Protein AF-0000000075985902 (afdb_homodimer)

InterPro domains:
  IPR001060 FCH domain [PF00611] (13-86)
  IPR001060 FCH domain [SM00055] (6-92)
  IPR027267 AH/BAR domain superfamily [G3DSA:1.20.1270.60] (1-274)
  IPR027267 AH/BAR domain superfamily [SSF103657] (3-275)
  IPR031160 F-BAR domain [PS51741] (2-263)

Structure (mmCIF, N/CA/C/O backbone):
data_AF-0000000075985902-model_v1
#
loop_
_entity.id
_entity.type
_entity.pdbx_description
1 polymer Nostrin-like
#
loop_
_atom_site.group_PDB
_atom_site.id
_atom_site.type_symbol
_atom_site.label_atom_id
_atom_site.label_alt_id
_atom_site.label_comp_id
_atom_site.label_asym_id
_atom_site.label_entity_id
_atom_site.label_seq_id
_atom_site.pdbx_PDB_ins_code
_atom_site.Cartn_x
_atom_site.Cartn_y
_atom_site.Cartn_z
_atom_site.occupancy
_atom_site.B_iso_or_equiv
_atom_site.auth_seq_id
_atom_site.auth_comp_id
_atom_site.auth_asym_id
_atom_site.auth_atom_id
_atom_site.pdbx_PDB_model_num
ATOM 1 N N . MET A 1 1 ? 10.883 33.031 30.609 1 77.62 1 MET A N 1
ATOM 2 C CA . MET A 1 1 ? 10.383 32.688 29.281 1 77.62 1 MET A CA 1
ATOM 3 C C . MET A 1 1 ? 9.539 33.812 28.719 1 77.62 1 MET A C 1
ATOM 5 O O . MET A 1 1 ? 8.781 34.469 29.453 1 77.62 1 MET A O 1
ATOM 9 N N . GLU A 1 2 ? 9.805 34.156 27.531 1 86.56 2 GLU A N 1
ATOM 10 C CA . GLU A 1 2 ? 9.078 35.25 26.922 1 86.56 2 GLU A CA 1
ATOM 11 C C . GLU A 1 2 ? 7.652 34.844 26.547 1 86.56 2 GLU A C 1
ATOM 13 O O . GLU A 1 2 ? 7.379 33.656 26.359 1 86.56 2 GLU A O 1
ATOM 18 N N . SER A 1 3 ? 6.789 35.781 26.703 1 94.06 3 SER A N 1
ATOM 19 C CA . SER A 1 3 ? 5.387 35.531 26.391 1 94.06 3 SER A CA 1
ATOM 20 C C . SER A 1 3 ? 4.93 36.375 25.203 1 94.06 3 SER A C 1
ATOM 22 O O . SER A 1 3 ? 5.582 37.344 24.828 1 94.06 3 SER A O 1
ATOM 24 N N . PHE A 1 4 ? 3.844 35.906 24.547 1 96.25 4 PHE A N 1
ATOM 25 C CA . PHE A 1 4 ? 3.273 36.625 23.422 1 96.25 4 PHE A CA 1
ATOM 26 C C . PHE A 1 4 ? 2.9 38.062 23.844 1 96.25 4 PHE A C 1
ATOM 28 O O . PHE A 1 4 ? 3.143 39 23.094 1 96.25 4 PHE A O 1
ATOM 35 N N . LYS A 1 5 ? 2.342 38.125 25.062 1 94.25 5 LYS A N 1
ATOM 36 C CA . LYS A 1 5 ? 1.844 39.438 25.516 1 94.25 5 LYS A CA 1
ATOM 37 C C . LYS A 1 5 ? 2.98 40.438 25.656 1 94.25 5 LYS A C 1
ATOM 39 O O . LYS A 1 5 ? 2.758 41.656 25.578 1 94.25 5 LYS A O 1
ATOM 44 N N . ASP A 1 6 ? 4.188 39.969 25.75 1 93.44 6 ASP A N 1
ATOM 45 C CA . ASP A 1 6 ? 5.32 40.875 25.969 1 93.44 6 ASP A CA 1
ATOM 46 C C . ASP A 1 6 ? 6.156 41 24.688 1 93.44 6 ASP A C 1
ATOM 48 O O . ASP A 1 6 ? 7.148 41.75 24.672 1 93.44 6 ASP A O 1
ATOM 52 N N . SER A 1 7 ? 5.75 40.375 23.625 1 94.5 7 SER A N 1
ATOM 53 C CA . SER A 1 7 ? 6.695 40.281 22.516 1 94.5 7 SER A CA 1
ATOM 54 C C . SER A 1 7 ? 6.078 40.75 21.219 1 94.5 7 SER A C 1
ATOM 56 O O . SER A 1 7 ? 6.766 40.844 20.188 1 94.5 7 SER A O 1
ATOM 58 N N . PHE A 1 8 ? 4.797 41 21.172 1 94.31 8 PHE A N 1
ATOM 59 C CA . PHE A 1 8 ? 4.125 41.344 19.938 1 94.31 8 PHE A CA 1
ATOM 60 C C . PHE A 1 8 ? 3.42 42.688 20.062 1 94.31 8 PHE A C 1
ATOM 62 O O . PHE A 1 8 ? 2.189 42.781 20.016 1 94.31 8 PHE A O 1
ATOM 69 N N . TRP A 1 9 ? 4.219 43.688 20.094 1 91.06 9 TRP A N 1
ATOM 70 C CA . TRP A 1 9 ? 3.678 45.031 20.219 1 91.06 9 TRP A CA 1
ATOM 71 C C . TRP A 1 9 ? 4.148 45.938 19.062 1 91.06 9 TRP A C 1
ATOM 73 O O . TRP A 1 9 ? 4.926 45.5 18.219 1 91.06 9 TRP A O 1
ATOM 83 N N . GLY A 1 10 ? 3.645 47.188 18.969 1 82.19 10 GLY A N 1
ATOM 84 C CA . GLY A 1 10 ? 3.965 48.094 17.891 1 82.19 10 GLY A CA 1
ATOM 85 C C . GLY A 1 10 ? 2.893 48.125 16.812 1 82.19 10 GLY A C 1
ATOM 86 O O . GLY A 1 10 ? 1.82 47.531 16.969 1 82.19 10 GLY A O 1
ATOM 87 N N . PRO A 1 11 ? 3.146 48.875 15.695 1 78.5 11 PRO A N 1
ATOM 88 C CA . PRO A 1 11 ? 2.119 49.094 14.672 1 78.5 11 PRO A CA 1
ATOM 89 C C . PRO A 1 11 ? 1.624 47.812 14.039 1 78.5 11 PRO A C 1
ATOM 91 O O . PRO A 1 11 ? 0.45 47.688 13.672 1 78.5 11 PRO A O 1
ATOM 94 N N . ASN A 1 12 ? 2.479 46.75 14.055 1 88.62 12 ASN A N 1
ATOM 95 C CA . ASN A 1 12 ? 2.082 45.531 13.367 1 88.62 12 ASN A CA 1
ATOM 96 C C . ASN A 1 12 ? 2.195 44.312 14.281 1 88.62 12 ASN A C 1
ATOM 98 O O . ASN A 1 12 ? 2.242 43.156 13.805 1 88.62 12 ASN A O 1
ATOM 102 N N . GLY A 1 13 ? 2.275 44.531 15.578 1 92.81 13 GLY A N 1
ATOM 103 C CA . GLY A 1 13 ? 2.514 43.469 16.516 1 92.81 13 GLY A CA 1
ATOM 104 C C . GLY A 1 13 ? 1.396 42.438 16.547 1 92.81 13 GLY A C 1
ATOM 105 O O . GLY A 1 13 ? 1.636 41.25 16.328 1 92.81 13 GLY A O 1
ATOM 106 N N . PHE A 1 14 ? 0.165 42.906 16.672 1 94.94 14 PHE A N 1
ATOM 107 C CA . PHE A 1 14 ? -0.968 42 16.766 1 94.94 14 PHE A CA 1
ATOM 108 C C . PHE A 1 14 ? -1.213 41.312 15.438 1 94.94 14 PHE A C 1
ATOM 110 O O . PHE A 1 14 ? -1.595 40.125 15.398 1 94.94 14 PHE A O 1
ATOM 117 N N . GLU A 1 15 ? -1.01 42.031 14.359 1 95.38 15 GLU A N 1
ATOM 118 C CA . GLU A 1 15 ? -1.195 41.438 13.039 1 95.38 15 GLU A CA 1
ATOM 119 C C . GLU A 1 15 ? -0.24 40.281 12.82 1 95.38 15 GLU A C 1
ATOM 121 O O . GLU A 1 15 ? -0.617 39.25 12.227 1 95.38 15 GLU A O 1
ATOM 126 N N . GLU A 1 16 ? 0.987 40.406 13.227 1 96.06 16 GLU A N 1
ATOM 127 C CA . GLU A 1 16 ? 1.957 39.312 13.109 1 96.06 16 GLU A CA 1
ATOM 128 C C . GLU A 1 16 ? 1.55 38.125 13.953 1 96.06 16 GLU A C 1
ATOM 130 O O . GLU A 1 16 ? 1.729 36.969 13.539 1 96.06 16 GLU A O 1
ATOM 135 N N . LEU A 1 17 ? 1.081 38.406 15.125 1 96.38 17 LEU A N 1
ATOM 136 C CA . LEU A 1 17 ? 0.614 37.344 16.016 1 96.38 17 LEU A CA 1
ATOM 137 C C . LEU A 1 17 ? -0.586 36.625 15.406 1 96.38 17 LEU A C 1
ATOM 139 O O . LEU A 1 17 ? -0.674 35.375 15.477 1 96.38 17 LEU A O 1
ATOM 143 N N . ARG A 1 18 ? -1.491 37.375 14.883 1 96.31 18 ARG A N 1
ATOM 144 C CA . ARG A 1 18 ? -2.648 36.812 14.188 1 96.31 18 ARG A CA 1
ATOM 145 C C . ARG A 1 18 ? -2.217 35.875 13.07 1 96.31 18 ARG A C 1
ATOM 147 O O . ARG A 1 18 ? -2.756 34.781 12.945 1 96.31 18 ARG A O 1
ATOM 154 N N . LYS A 1 19 ? -1.288 36.281 12.305 1 96 19 LYS A N 1
ATOM 155 C CA . LYS A 1 19 ? -0.777 35.469 11.203 1 96 19 LYS A CA 1
ATOM 156 C C . LYS A 1 19 ? -0.16 34.156 11.711 1 96 19 LYS A C 1
ATOM 158 O O . LYS A 1 19 ? -0.362 33.094 11.125 1 96 19 LYS A O 1
ATOM 163 N N . LEU A 1 20 ? 0.591 34.281 12.773 1 95.69 20 LEU A N 1
ATOM 164 C CA . LEU A 1 20 ? 1.262 33.125 13.367 1 95.69 20 LEU A CA 1
ATOM 165 C C . LEU A 1 20 ? 0.248 32.062 13.805 1 95.69 20 LEU A C 1
ATOM 167 O O . LEU A 1 20 ? 0.399 30.891 13.477 1 95.69 20 LEU A O 1
ATOM 171 N N . VAL A 1 21 ? -0.739 32.469 14.516 1 96.19 21 VAL A N 1
ATOM 172 C CA . VAL A 1 21 ? -1.747 31.547 15.039 1 96.19 21 VAL A CA 1
ATOM 173 C C . VAL A 1 21 ? -2.545 30.953 13.883 1 96.19 21 VAL A C 1
ATOM 175 O O . VAL A 1 21 ? -2.857 29.766 13.891 1 96.19 21 VAL A O 1
ATOM 178 N N . LYS A 1 22 ? -2.877 31.828 12.922 1 96.31 22 LYS A N 1
ATOM 179 C CA . LYS A 1 22 ? -3.598 31.344 11.75 1 96.31 22 LYS A CA 1
ATOM 180 C C . LYS A 1 22 ? -2.779 30.297 10.992 1 96.31 22 LYS A C 1
ATOM 182 O O . LYS A 1 22 ? -3.314 29.266 10.57 1 96.31 22 LYS A O 1
ATOM 187 N N . GLN A 1 23 ? -1.535 30.562 10.773 1 95.06 23 GLN A N 1
ATOM 188 C CA . GLN A 1 23 ? -0.642 29.625 10.102 1 95.06 23 GLN A CA 1
ATOM 189 C C . GLN A 1 23 ? -0.599 28.281 10.82 1 95.06 23 GLN A C 1
ATOM 191 O O . GLN A 1 23 ? -0.564 27.234 10.188 1 95.06 23 GLN A O 1
ATOM 196 N N . GLY A 1 24 ? -0.519 28.359 12.172 1 94.88 24 GLY A N 1
ATOM 197 C CA . GLY A 1 24 ? -0.569 27.125 12.945 1 94.88 24 GLY A CA 1
ATOM 198 C C . GLY A 1 24 ? -1.822 26.312 12.688 1 94.88 24 GLY A C 1
ATOM 199 O O . GLY A 1 24 ? -1.75 25.094 12.484 1 94.88 24 GLY A O 1
ATOM 200 N N . GLY A 1 25 ? -2.955 26.984 12.75 1 94.75 25 GLY A N 1
ATOM 201 C CA . GLY A 1 25 ? -4.211 26.312 12.445 1 94.75 25 GLY A CA 1
ATOM 202 C C . GLY A 1 25 ? -4.25 25.719 11.047 1 94.75 25 GLY A C 1
ATOM 203 O O . GLY A 1 25 ? -4.691 24.594 10.859 1 94.75 25 GLY A O 1
ATOM 204 N N . ASP A 1 26 ? -3.826 26.484 10.039 1 94.69 26 ASP A N 1
ATOM 205 C CA . ASP A 1 26 ? -3.801 26.016 8.656 1 94.69 26 ASP A CA 1
ATOM 206 C C . ASP A 1 26 ? -2.92 24.781 8.5 1 94.69 26 ASP A C 1
ATOM 208 O O . ASP A 1 26 ? -3.232 23.875 7.715 1 94.69 26 ASP A O 1
ATOM 212 N N . PHE A 1 27 ? -1.826 24.797 9.203 1 95.88 27 PHE A N 1
ATOM 213 C CA . PHE A 1 27 ? -0.933 23.641 9.203 1 95.88 27 PHE A CA 1
ATOM 214 C C . PHE A 1 27 ? -1.67 22.391 9.656 1 95.88 27 PHE A C 1
ATOM 216 O O . PHE A 1 27 ? -1.572 21.328 9.016 1 95.88 27 PHE A O 1
ATOM 223 N N . SER A 1 28 ? -2.371 22.5 10.758 1 96.06 28 SER A N 1
ATOM 224 C CA . SER A 1 28 ? -3.135 21.375 11.281 1 96.06 28 SER A CA 1
ATOM 225 C C . SER A 1 28 ? -4.152 20.875 10.266 1 96.06 28 SER A C 1
ATOM 227 O O . SER A 1 28 ? -4.324 19.672 10.086 1 96.06 28 SER A O 1
ATOM 229 N N . LYS A 1 29 ? -4.781 21.781 9.625 1 96.56 29 LYS A N 1
ATOM 230 C CA . LYS A 1 29 ? -5.77 21.438 8.602 1 96.56 29 LYS A CA 1
ATOM 231 C C . LYS A 1 29 ? -5.121 20.703 7.438 1 96.56 29 LYS A C 1
ATOM 233 O O . LYS A 1 29 ? -5.652 19.703 6.953 1 96.56 29 LYS A O 1
ATOM 238 N N . GLU A 1 30 ? -4.051 21.188 6.984 1 97.25 30 GLU A N 1
ATOM 239 C CA . GLU A 1 30 ? -3.344 20.578 5.863 1 97.25 30 GLU A CA 1
ATOM 240 C C . GLU A 1 30 ? -2.877 19.172 6.203 1 97.25 30 GLU A C 1
ATOM 242 O O . GLU A 1 30 ? -3.021 18.25 5.395 1 97.25 30 GLU A O 1
ATOM 247 N N . ILE A 1 31 ? -2.32 19.031 7.375 1 97.62 31 ILE A N 1
ATOM 248 C CA . ILE A 1 31 ? -1.852 17.719 7.812 1 97.62 31 ILE A CA 1
ATOM 249 C C . ILE A 1 31 ? -3.027 16.75 7.891 1 97.62 31 ILE A C 1
ATOM 251 O O . ILE A 1 31 ? -2.902 15.578 7.504 1 97.62 31 ILE A O 1
ATOM 255 N N . ALA A 1 32 ? -4.141 17.234 8.422 1 97.94 32 ALA A N 1
ATOM 256 C CA . ALA A 1 32 ? -5.336 16.406 8.477 1 97.94 32 ALA A CA 1
ATOM 257 C C . ALA A 1 32 ? -5.715 15.898 7.09 1 97.94 32 ALA A C 1
ATOM 259 O O . ALA A 1 32 ? -6.039 14.719 6.918 1 97.94 32 ALA A O 1
ATOM 260 N N . CYS A 1 33 ? -5.641 16.766 6.109 1 98.44 33 CYS A N 1
ATOM 261 C CA . CYS A 1 33 ? -5.988 16.406 4.738 1 98.44 33 CYS A CA 1
ATOM 262 C C . CYS A 1 33 ? -5.02 15.367 4.184 1 98.44 33 CYS A C 1
ATOM 264 O O . CYS A 1 33 ? -5.441 14.391 3.561 1 98.44 33 CYS A O 1
ATOM 266 N N . ILE A 1 34 ? -3.779 15.539 4.422 1 98.69 34 ILE A N 1
ATOM 267 C CA . ILE A 1 34 ? -2.748 14.648 3.908 1 98.69 34 ILE A CA 1
ATOM 268 C C . ILE A 1 34 ? -2.895 13.266 4.551 1 98.69 34 ILE A C 1
ATOM 270 O O . ILE A 1 34 ? -2.818 12.242 3.863 1 98.69 34 ILE A O 1
ATOM 274 N N . LEU A 1 35 ? -3.105 13.242 5.863 1 98.56 35 LEU A N 1
ATOM 275 C CA . LEU A 1 35 ? -3.225 11.961 6.559 1 98.56 35 LEU A CA 1
ATOM 276 C C . LEU A 1 35 ? -4.516 11.25 6.172 1 98.56 35 LEU A C 1
ATOM 278 O O . LEU A 1 35 ? -4.574 10.023 6.164 1 98.56 35 LEU A O 1
ATOM 282 N N . HIS A 1 36 ? -5.539 12.078 5.871 1 98.75 36 HIS A N 1
ATOM 283 C CA . HIS A 1 36 ? -6.746 11.469 5.316 1 98.75 36 HIS A CA 1
ATOM 284 C C . HIS A 1 36 ? -6.453 10.766 3.998 1 98.75 36 HIS A C 1
ATOM 286 O O . HIS A 1 36 ? -6.883 9.633 3.785 1 98.75 36 HIS A O 1
ATOM 292 N N . GLU A 1 37 ? -5.727 11.398 3.117 1 98.81 37 GLU A N 1
ATOM 293 C CA . GLU A 1 37 ? -5.32 10.789 1.852 1 98.81 37 GLU A CA 1
ATOM 294 C C . GLU A 1 37 ? -4.473 9.547 2.082 1 98.81 37 GLU A C 1
ATOM 296 O O . GLU A 1 37 ? -4.574 8.57 1.334 1 98.81 37 GLU A O 1
ATOM 301 N N . ARG A 1 38 ? -3.631 9.617 3.119 1 98.75 38 ARG A N 1
ATOM 302 C CA . ARG A 1 38 ? -2.828 8.445 3.461 1 98.75 38 ARG A CA 1
ATOM 303 C C . ARG A 1 38 ? -3.713 7.277 3.883 1 98.75 38 ARG A C 1
ATOM 305 O O . ARG A 1 38 ? -3.467 6.137 3.496 1 98.75 38 ARG A O 1
ATOM 312 N N . SER A 1 39 ? -4.703 7.617 4.703 1 98.75 39 SER A N 1
ATOM 313 C CA . SER A 1 39 ? -5.637 6.578 5.117 1 98.75 39 SER A CA 1
ATOM 314 C C . SER A 1 39 ? -6.328 5.945 3.912 1 98.75 39 SER A C 1
ATOM 316 O O . SER A 1 39 ? -6.496 4.727 3.857 1 98.75 39 SER A O 1
ATOM 318 N N . GLU A 1 40 ? -6.703 6.719 2.928 1 98.81 40 GLU A N 1
ATOM 319 C CA . GLU A 1 40 ? -7.336 6.215 1.713 1 98.81 40 GLU A CA 1
ATOM 320 C C . GLU A 1 40 ? -6.371 5.348 0.908 1 98.81 40 GLU A C 1
ATOM 322 O O . GLU A 1 40 ? -6.766 4.316 0.36 1 98.81 40 GLU A O 1
ATOM 327 N N . LEU A 1 41 ? -5.176 5.781 0.817 1 98.81 41 LEU A N 1
ATOM 328 C CA . LEU A 1 41 ? -4.148 5.027 0.105 1 98.81 41 LEU A CA 1
ATOM 329 C C . LEU A 1 41 ? -3.936 3.662 0.745 1 98.81 41 LEU A C 1
ATOM 331 O O . LEU A 1 41 ? -3.848 2.65 0.044 1 98.81 41 LEU A O 1
ATOM 335 N N . GLU A 1 42 ? -3.834 3.652 2.084 1 98.75 42 GLU A N 1
ATOM 336 C CA . GLU A 1 42 ? -3.664 2.398 2.812 1 98.75 42 GLU A CA 1
ATOM 337 C C . GLU A 1 42 ? -4.848 1.464 2.588 1 98.75 42 GLU A C 1
ATOM 339 O O . GLU A 1 42 ? -4.672 0.257 2.416 1 98.75 42 GLU A O 1
ATOM 344 N N . SER A 1 43 ? -6.035 2.045 2.609 1 98.75 43 SER A N 1
ATOM 345 C CA . SER A 1 43 ? -7.238 1.253 2.383 1 98.75 43 SER A CA 1
ATOM 346 C C . SER A 1 43 ? -7.25 0.647 0.983 1 98.75 43 SER A C 1
ATOM 348 O O . SER A 1 43 ? -7.617 -0.516 0.808 1 98.75 43 SER A O 1
ATOM 350 N N . HIS A 1 44 ? -6.887 1.407 0.006 1 98.81 44 HIS A N 1
ATOM 351 C CA . HIS A 1 44 ? -6.816 0.935 -1.372 1 98.81 44 HIS A CA 1
ATOM 352 C C . HIS A 1 44 ? -5.801 -0.192 -1.516 1 98.81 44 HIS A C 1
ATOM 354 O O . HIS A 1 44 ? -6.074 -1.204 -2.164 1 98.81 44 HIS A O 1
ATOM 360 N N . TYR A 1 45 ? -4.633 -0.014 -0.953 1 98.75 45 TYR A N 1
ATOM 361 C CA . TYR A 1 45 ? -3.582 -1.024 -0.975 1 98.75 45 TYR A CA 1
ATOM 362 C C . TYR A 1 45 ? -4.055 -2.318 -0.321 1 98.75 45 TYR A C 1
ATOM 364 O O . TYR A 1 45 ? -3.885 -3.402 -0.882 1 98.75 45 TYR A O 1
ATOM 372 N N . ALA A 1 46 ? -4.652 -2.162 0.855 1 98.81 46 ALA A N 1
ATOM 373 C CA . ALA A 1 46 ? -5.141 -3.32 1.598 1 98.81 46 ALA A CA 1
ATOM 374 C C . ALA A 1 46 ? -6.168 -4.102 0.781 1 98.81 46 ALA A C 1
ATOM 376 O O . ALA A 1 46 ? -6.086 -5.328 0.681 1 98.81 46 ALA A O 1
ATOM 377 N N . LYS A 1 47 ? -7.066 -3.42 0.198 1 98.81 47 LYS A N 1
ATOM 378 C CA . LYS A 1 47 ? -8.141 -4.039 -0.573 1 98.81 47 LYS A CA 1
ATOM 379 C C . LYS A 1 47 ? -7.582 -4.828 -1.756 1 98.81 47 LYS A C 1
ATOM 381 O O . LYS A 1 47 ? -7.953 -5.984 -1.971 1 98.81 47 LYS A O 1
ATOM 386 N N . ASN A 1 48 ? -6.715 -4.242 -2.506 1 98.88 48 ASN A N 1
ATOM 387 C CA . ASN A 1 48 ? -6.188 -4.879 -3.707 1 98.88 48 ASN A CA 1
ATOM 388 C C . ASN A 1 48 ? -5.219 -6.008 -3.365 1 98.88 48 ASN A C 1
ATOM 390 O O . ASN A 1 48 ? -5.141 -7.004 -4.082 1 98.88 48 ASN A O 1
ATOM 394 N N . LEU A 1 49 ? -4.445 -5.848 -2.264 1 98.75 49 LEU A N 1
ATOM 395 C CA . LEU A 1 49 ? -3.584 -6.934 -1.811 1 98.75 49 LEU A CA 1
ATOM 396 C C . LEU A 1 49 ? -4.41 -8.148 -1.397 1 98.75 49 LEU A C 1
ATOM 398 O O . LEU A 1 49 ? -4.023 -9.289 -1.662 1 98.75 49 LEU A O 1
ATOM 402 N N . ASN A 1 50 ? -5.555 -7.844 -0.77 1 98.75 50 ASN A N 1
ATOM 403 C CA . ASN A 1 50 ? -6.465 -8.922 -0.392 1 98.75 50 ASN A CA 1
ATOM 404 C C . ASN A 1 50 ? -7.02 -9.641 -1.618 1 98.75 50 ASN A C 1
ATOM 406 O O . ASN A 1 50 ? -7.188 -10.859 -1.604 1 98.75 50 ASN A O 1
ATOM 410 N N . LYS A 1 51 ? -7.324 -8.914 -2.613 1 98.81 51 LYS A N 1
ATOM 411 C CA . LYS A 1 51 ? -7.789 -9.508 -3.865 1 98.81 51 LYS A CA 1
ATOM 412 C C . LYS A 1 51 ? -6.73 -10.43 -4.465 1 98.81 51 LYS A C 1
ATOM 414 O O . LYS A 1 51 ? -7.047 -11.523 -4.926 1 98.81 51 LYS A O 1
ATOM 419 N N . LEU A 1 52 ? -5.527 -10.016 -4.469 1 98.81 52 LEU A N 1
ATOM 420 C CA . LEU A 1 52 ? -4.434 -10.82 -5 1 98.81 52 LEU A CA 1
ATOM 421 C C . LEU A 1 52 ? -4.227 -12.078 -4.156 1 98.81 52 LEU A C 1
ATOM 423 O O . LEU A 1 52 ? -3.951 -13.148 -4.695 1 98.81 52 LEU A O 1
ATOM 427 N N . ALA A 1 53 ? -4.316 -11.914 -2.814 1 98.62 53 ALA A N 1
ATOM 428 C CA . ALA A 1 53 ? -4.23 -13.062 -1.922 1 98.62 53 ALA A CA 1
ATOM 429 C C . ALA A 1 53 ? -5.277 -14.117 -2.281 1 98.62 53 ALA A C 1
ATOM 431 O O . ALA A 1 53 ? -4.973 -15.305 -2.338 1 98.62 53 ALA A O 1
ATOM 432 N N . SER A 1 54 ? -6.469 -13.656 -2.566 1 98.62 54 SER A N 1
ATOM 433 C CA . SER A 1 54 ? -7.562 -14.547 -2.938 1 98.62 54 SER A CA 1
ATOM 434 C C . SER A 1 54 ? -7.273 -15.25 -4.262 1 98.62 54 SER A C 1
ATOM 436 O O . SER A 1 54 ? -7.594 -16.438 -4.426 1 98.62 54 SER A O 1
ATOM 438 N N . LYS A 1 55 ? -6.707 -14.578 -5.219 1 98.5 55 LYS A N 1
ATOM 439 C CA . LYS A 1 55 ? -6.34 -15.18 -6.496 1 98.5 55 LYS A CA 1
ATOM 440 C C . LYS A 1 55 ? -5.312 -16.297 -6.309 1 98.5 55 LYS A C 1
ATOM 442 O O . LYS A 1 55 ? -5.402 -17.344 -6.949 1 98.5 55 LYS A O 1
ATOM 447 N N . VAL A 1 56 ? -4.34 -16.031 -5.43 1 98.19 56 VAL A N 1
ATOM 448 C CA . VAL A 1 56 ? -3.34 -17.062 -5.148 1 98.19 56 VAL A CA 1
ATOM 449 C C . VAL A 1 56 ? -4.012 -18.266 -4.516 1 98.19 56 VAL A C 1
ATOM 451 O O . VAL A 1 56 ? -3.732 -19.406 -4.895 1 98.19 56 VAL A O 1
ATOM 454 N N . SER A 1 57 ? -4.887 -17.984 -3.541 1 97.5 57 SER A N 1
ATOM 455 C CA . SER A 1 57 ? -5.605 -19.062 -2.863 1 97.5 57 SER A CA 1
ATOM 456 C C . SER A 1 57 ? -6.418 -19.891 -3.852 1 97.5 57 SER A C 1
ATOM 458 O O . SER A 1 57 ? -6.453 -21.125 -3.76 1 97.5 57 SER A O 1
ATOM 460 N N . LYS A 1 58 ? -7.082 -19.266 -4.777 1 97.19 58 LYS A N 1
ATOM 461 C CA . LYS A 1 58 ? -7.871 -19.953 -5.793 1 97.19 58 LYS A CA 1
ATOM 462 C C . LYS A 1 58 ? -6.98 -20.766 -6.719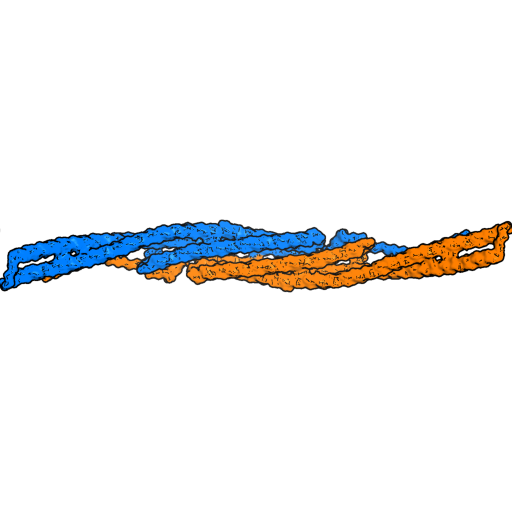 1 97.19 58 LYS A C 1
ATOM 464 O O . LYS A 1 58 ? -7.32 -21.906 -7.074 1 97.19 58 LYS A O 1
ATOM 469 N N . ALA A 1 59 ? -5.832 -20.203 -7.078 1 95.25 59 ALA A N 1
ATOM 470 C CA . ALA A 1 59 ? -4.898 -20.891 -7.973 1 95.25 59 ALA A CA 1
ATOM 471 C C . ALA A 1 59 ? -4.328 -22.141 -7.316 1 95.25 59 ALA A C 1
ATOM 473 O O . ALA A 1 59 ? -3.982 -23.109 -8.008 1 95.25 59 ALA A O 1
ATOM 474 N N . THR A 1 60 ? -4.254 -22.172 -5.992 1 94.81 60 THR A N 1
ATOM 475 C CA . THR A 1 60 ? -3.619 -23.281 -5.277 1 94.81 60 THR A CA 1
ATOM 476 C C . THR A 1 60 ? -4.66 -24.297 -4.816 1 94.81 60 THR A C 1
ATOM 478 O O . THR A 1 60 ? -4.316 -25.312 -4.219 1 94.81 60 THR A O 1
ATOM 481 N N . ARG A 1 61 ? -5.934 -24.062 -5.016 1 89.88 61 ARG A N 1
ATOM 482 C CA . ARG A 1 61 ? -7.016 -24.875 -4.465 1 89.88 61 ARG A CA 1
ATOM 483 C C . ARG A 1 61 ? -6.887 -26.328 -4.891 1 89.88 61 ARG A C 1
ATOM 485 O O . ARG A 1 61 ? -7.031 -27.234 -4.07 1 89.88 61 ARG A O 1
ATOM 492 N N . ASP A 1 62 ? -6.52 -26.609 -6.16 1 86.19 62 ASP A N 1
ATOM 493 C CA . ASP A 1 62 ? -6.48 -27.969 -6.676 1 86.19 62 ASP A CA 1
ATOM 494 C C . ASP A 1 62 ? -5.043 -28.469 -6.816 1 86.19 62 ASP A C 1
ATOM 496 O O . ASP A 1 62 ? -4.805 -29.547 -7.352 1 86.19 62 ASP A O 1
ATOM 500 N N . ALA A 1 63 ? -4.125 -27.656 -6.379 1 87.94 63 ALA A N 1
ATOM 501 C CA . ALA A 1 63 ? -2.719 -28.047 -6.465 1 87.94 63 ALA A CA 1
ATOM 502 C C . ALA A 1 63 ? -2.328 -28.938 -5.297 1 87.94 63 ALA A C 1
ATOM 504 O O . ALA A 1 63 ? -2.963 -28.922 -4.242 1 87.94 63 ALA A O 1
ATOM 505 N N . LEU A 1 64 ? -1.406 -29.781 -5.531 1 88.81 64 LEU A N 1
ATOM 506 C CA . LEU A 1 64 ? -1.016 -30.766 -4.527 1 88.81 64 LEU A CA 1
ATOM 507 C C . LEU A 1 64 ? 0.442 -30.578 -4.121 1 88.81 64 LEU A C 1
ATOM 509 O O . LEU A 1 64 ? 1.255 -30.094 -4.91 1 88.81 64 LEU A O 1
ATOM 513 N N . GLY A 1 65 ? 0.674 -31.031 -2.797 1 94.69 65 GLY A N 1
ATOM 514 C CA . GLY A 1 65 ? 2.061 -31.125 -2.365 1 94.69 65 GLY A CA 1
ATOM 515 C C . GLY A 1 65 ? 2.51 -29.922 -1.543 1 94.69 65 GLY A C 1
ATOM 516 O O . GLY A 1 65 ? 1.72 -29.016 -1.271 1 94.69 65 GLY A O 1
ATOM 517 N N . THR A 1 66 ? 3.717 -29.953 -1.109 1 97.31 66 THR A N 1
ATOM 518 C CA . THR A 1 66 ? 4.297 -28.938 -0.222 1 97.31 66 THR A CA 1
ATOM 519 C C . THR A 1 66 ? 4.48 -27.609 -0.953 1 97.31 66 THR A C 1
ATOM 521 O O . THR A 1 66 ? 4.395 -26.547 -0.343 1 97.31 66 THR A O 1
ATOM 524 N N . THR A 1 67 ? 4.789 -27.656 -2.258 1 96.62 67 THR A N 1
ATOM 525 C CA . THR A 1 67 ? 4.906 -26.422 -3.041 1 96.62 67 THR A CA 1
ATOM 526 C C . THR A 1 67 ? 3.586 -25.656 -3.037 1 96.62 67 THR A C 1
ATOM 528 O O . THR A 1 67 ? 3.566 -24.453 -2.795 1 96.62 67 THR A O 1
ATOM 531 N N . ALA A 1 68 ? 2.525 -26.359 -3.273 1 95.25 68 ALA A N 1
ATOM 532 C CA . ALA A 1 68 ? 1.202 -25.734 -3.246 1 95.25 68 ALA A CA 1
ATOM 533 C C . ALA A 1 68 ? 0.889 -25.172 -1.862 1 95.25 68 ALA A C 1
ATOM 535 O O . ALA A 1 68 ? 0.347 -24.078 -1.741 1 95.25 68 ALA A O 1
ATOM 536 N N . GLN A 1 69 ? 1.228 -25.891 -0.842 1 96.44 69 GLN A N 1
ATOM 537 C CA . GLN A 1 69 ? 1 -25.453 0.53 1 96.44 69 GLN A CA 1
ATOM 538 C C . GLN A 1 69 ? 1.76 -24.172 0.827 1 96.44 69 GLN A C 1
ATOM 540 O O . GLN A 1 69 ? 1.255 -23.281 1.53 1 96.44 69 GLN A O 1
ATOM 545 N N . THR A 1 70 ? 2.936 -24.109 0.362 1 97.75 70 THR A N 1
ATOM 546 C CA . THR A 1 70 ? 3.748 -22.922 0.57 1 97.75 70 THR A CA 1
ATOM 547 C C . THR A 1 70 ? 3.109 -21.703 -0.101 1 97.75 70 THR A C 1
ATOM 549 O O . THR A 1 70 ? 3.078 -20.625 0.474 1 97.75 70 THR A O 1
ATOM 552 N N . TRP A 1 71 ? 2.582 -21.906 -1.248 1 97.44 71 TRP A N 1
ATOM 553 C CA . TRP A 1 71 ? 1.901 -20.812 -1.927 1 97.44 71 TRP A CA 1
ATOM 554 C C . TRP A 1 71 ? 0.635 -20.406 -1.18 1 97.44 71 TRP A C 1
ATOM 556 O O . TRP A 1 71 ? 0.261 -19.234 -1.165 1 97.44 71 TRP A O 1
ATOM 566 N N . GLN A 1 72 ? 0.01 -21.375 -0.587 1 97.12 72 GLN A N 1
ATOM 567 C CA . GLN A 1 72 ? -1.124 -21.047 0.273 1 97.12 72 GLN A CA 1
ATOM 568 C C . GLN A 1 72 ? -0.691 -20.172 1.448 1 97.12 72 GLN A C 1
ATOM 570 O O . GLN A 1 72 ? -1.421 -19.266 1.858 1 97.12 72 GLN A O 1
ATOM 575 N N . GLU A 1 73 ? 0.468 -20.5 1.973 1 97.69 73 GLU A N 1
ATOM 576 C CA . GLU A 1 73 ? 1.011 -19.672 3.049 1 97.69 73 GLU A CA 1
ATOM 577 C C . GLU A 1 73 ? 1.301 -18.25 2.564 1 97.69 73 GLU A C 1
ATOM 579 O O . GLU A 1 73 ? 1.143 -17.297 3.316 1 97.69 73 GLU A O 1
ATOM 584 N N . ILE A 1 74 ? 1.766 -18.125 1.332 1 98.19 74 ILE A N 1
ATOM 585 C CA . ILE A 1 74 ? 2.004 -16.812 0.742 1 98.19 74 ILE A CA 1
ATOM 586 C C . ILE A 1 74 ? 0.689 -16.047 0.645 1 98.19 74 ILE A C 1
ATOM 588 O O . ILE A 1 74 ? 0.632 -14.852 0.967 1 98.19 74 ILE A O 1
ATOM 592 N N . ALA A 1 75 ? -0.355 -16.75 0.245 1 98.12 75 ALA A N 1
ATOM 593 C CA . ALA A 1 75 ? -1.676 -16.125 0.207 1 98.12 75 ALA A CA 1
ATOM 594 C C . ALA A 1 75 ? -2.088 -15.625 1.59 1 98.12 75 ALA A C 1
ATOM 596 O O . ALA A 1 75 ? -2.568 -14.5 1.735 1 98.12 75 ALA A O 1
ATOM 597 N N . SER A 1 76 ? -1.845 -16.438 2.557 1 98.12 76 SER A N 1
ATOM 598 C CA . SER A 1 76 ? -2.189 -16.078 3.928 1 98.12 76 SER A CA 1
ATOM 599 C C . SER A 1 76 ? -1.378 -14.875 4.402 1 98.12 76 SER A C 1
ATOM 601 O O . SER A 1 76 ? -1.899 -14.008 5.105 1 98.12 76 SER A O 1
ATOM 603 N N . ALA A 1 77 ? -0.115 -14.883 4.055 1 98 77 ALA A N 1
ATOM 604 C CA . ALA A 1 77 ? 0.748 -13.758 4.414 1 98 77 ALA A CA 1
ATOM 605 C C . ALA A 1 77 ? 0.265 -12.461 3.764 1 98 77 ALA A C 1
ATOM 607 O O . ALA A 1 77 ? 0.277 -11.406 4.395 1 98 77 ALA A O 1
ATOM 608 N N . MET A 1 78 ? -0.142 -12.547 2.514 1 98.44 78 MET A N 1
ATOM 609 C CA . MET A 1 78 ? -0.685 -11.391 1.815 1 98.44 78 MET A CA 1
ATOM 610 C C . MET A 1 78 ? -1.962 -10.898 2.488 1 98.44 78 MET A C 1
ATOM 612 O O . MET A 1 78 ? -2.162 -9.688 2.646 1 98.44 78 MET A O 1
ATOM 616 N N . GLU A 1 79 ? -2.799 -11.82 2.879 1 98.44 79 GLU A N 1
ATOM 617 C CA . GLU A 1 79 ? -4.031 -11.477 3.578 1 98.44 79 GLU A CA 1
ATOM 618 C C . GLU A 1 79 ? -3.736 -10.773 4.898 1 98.44 79 GLU A C 1
ATOM 620 O O . GLU A 1 79 ? -4.406 -9.805 5.258 1 98.44 79 GLU A O 1
ATOM 625 N N . TYR A 1 80 ? -2.807 -11.305 5.574 1 98.25 80 TYR A N 1
ATOM 626 C CA . TYR A 1 80 ? -2.412 -10.727 6.855 1 98.25 80 TYR A CA 1
ATOM 627 C C . TYR A 1 80 ? -1.872 -9.312 6.676 1 98.25 80 TYR A C 1
ATOM 629 O O . TYR A 1 80 ? -2.236 -8.406 7.422 1 98.25 80 TYR A O 1
ATOM 637 N N . GLU A 1 81 ? -0.98 -9.148 5.711 1 98.12 81 GLU A N 1
ATOM 638 C CA . GLU A 1 81 ? -0.441 -7.824 5.406 1 98.12 81 GLU A CA 1
ATOM 639 C C . GLU A 1 81 ? -1.552 -6.848 5.027 1 98.12 81 GLU A C 1
ATOM 641 O O . GLU A 1 81 ? -1.539 -5.691 5.449 1 98.12 81 GLU A O 1
ATOM 646 N N . ALA A 1 82 ? -2.473 -7.316 4.207 1 98.62 82 ALA A N 1
ATOM 647 C CA . ALA A 1 82 ? -3.617 -6.488 3.834 1 98.62 82 ALA A CA 1
ATOM 648 C C . ALA A 1 82 ? -4.391 -6.031 5.066 1 98.62 82 ALA A C 1
ATOM 650 O O . ALA A 1 82 ? -4.766 -4.863 5.176 1 98.62 82 ALA A O 1
ATOM 651 N N . GLU A 1 83 ? -4.574 -6.91 5.984 1 98.62 83 GLU A N 1
ATOM 652 C CA . GLU A 1 83 ? -5.301 -6.59 7.211 1 98.62 83 GLU A CA 1
ATOM 653 C C . GLU A 1 83 ? -4.547 -5.555 8.039 1 98.62 83 GLU A C 1
ATOM 655 O O . GLU A 1 83 ? -5.16 -4.672 8.641 1 98.62 83 GLU A O 1
ATOM 660 N N . LEU A 1 84 ? -3.25 -5.676 8.125 1 98.25 84 LEU A N 1
ATOM 661 C CA . LEU A 1 84 ? -2.432 -4.707 8.836 1 98.25 84 LEU A CA 1
ATOM 662 C C . LEU A 1 84 ? -2.623 -3.307 8.266 1 98.25 84 LEU A C 1
ATOM 664 O O . LEU A 1 84 ? -2.807 -2.344 9.016 1 98.25 84 LEU A O 1
ATOM 668 N N . HIS A 1 85 ? -2.627 -3.174 6.98 1 98.56 85 HIS A N 1
ATOM 669 C CA . HIS A 1 85 ? -2.771 -1.878 6.328 1 98.56 85 HIS A CA 1
ATOM 670 C C . HIS A 1 85 ? -4.203 -1.362 6.438 1 98.56 85 HIS A C 1
ATOM 672 O O . HIS A 1 85 ? -4.426 -0.153 6.527 1 98.56 85 HIS A O 1
ATOM 678 N N . ARG A 1 86 ? -5.137 -2.303 6.43 1 98.69 86 ARG A N 1
ATOM 679 C CA . ARG A 1 86 ? -6.52 -1.903 6.672 1 98.69 86 ARG A CA 1
ATOM 680 C C . ARG A 1 86 ? -6.676 -1.296 8.062 1 98.69 86 ARG A C 1
ATOM 682 O O . ARG A 1 86 ? -7.332 -0.265 8.227 1 98.69 86 ARG A O 1
ATOM 689 N N . CYS A 1 87 ? -6.066 -1.939 9.031 1 98.62 87 CYS A N 1
ATOM 690 C CA . CYS A 1 87 ? -6.113 -1.449 10.398 1 98.62 87 CYS A CA 1
ATOM 691 C C . CYS A 1 87 ? -5.402 -0.106 10.523 1 98.62 87 CYS A C 1
ATOM 693 O O . CYS A 1 87 ? -5.871 0.785 11.234 1 98.62 87 CYS A O 1
ATOM 695 N N . LEU A 1 88 ? -4.316 0.005 9.867 1 98.5 88 LEU A N 1
ATOM 696 C CA . LEU A 1 88 ? -3.6 1.277 9.852 1 98.5 88 LEU A CA 1
ATOM 697 C C . LEU A 1 88 ? -4.477 2.387 9.289 1 98.5 88 LEU A C 1
ATOM 699 O O . LEU A 1 88 ? -4.543 3.482 9.852 1 98.5 88 LEU A O 1
ATOM 703 N N . ALA A 1 89 ? -5.137 2.123 8.164 1 98.62 89 ALA A N 1
ATOM 704 C CA . ALA A 1 89 ? -6.023 3.096 7.535 1 98.62 89 ALA A CA 1
ATOM 705 C C . ALA A 1 89 ? -7.105 3.561 8.508 1 98.62 89 ALA A C 1
ATOM 707 O O . ALA A 1 89 ? -7.32 4.766 8.672 1 98.62 89 ALA A O 1
ATOM 708 N N . SER A 1 90 ? -7.719 2.609 9.141 1 98.62 90 SER A N 1
ATOM 709 C CA . SER A 1 90 ? -8.789 2.914 10.086 1 98.62 90 SER A CA 1
ATOM 710 C C . SER A 1 90 ? -8.25 3.666 11.305 1 98.62 90 SER A C 1
ATOM 712 O O . SER A 1 90 ? -8.891 4.605 11.789 1 98.62 90 SER A O 1
ATOM 714 N N . GLY A 1 91 ? -7.109 3.186 11.82 1 98.5 91 GLY A N 1
ATOM 715 C CA . GLY A 1 91 ? -6.496 3.836 12.969 1 98.5 91 GLY A CA 1
ATOM 716 C C . GLY A 1 91 ? -6.109 5.277 12.695 1 98.5 91 GLY A C 1
ATOM 717 O O . GLY A 1 91 ? -6.363 6.156 13.523 1 98.5 91 GLY A O 1
ATOM 718 N N . LEU A 1 92 ? -5.531 5.574 11.539 1 98.38 92 LEU A N 1
ATOM 719 C CA . LEU A 1 92 ? -5.156 6.934 11.164 1 98.38 92 LEU A CA 1
ATOM 720 C C . LEU A 1 92 ? -6.383 7.836 11.086 1 98.38 92 LEU A C 1
ATOM 722 O O . LEU A 1 92 ? -6.355 8.969 11.578 1 98.38 92 LEU A O 1
ATOM 726 N N . GLU A 1 93 ? -7.43 7.297 10.477 1 98.5 93 GLU A N 1
ATOM 727 C CA . GLU A 1 93 ? -8.641 8.086 10.297 1 98.5 93 GLU A CA 1
ATOM 728 C C . GLU A 1 93 ? -9.312 8.383 11.641 1 98.5 93 GLU A C 1
ATOM 730 O O . GLU A 1 93 ? -9.641 9.531 11.93 1 98.5 93 GLU A O 1
ATOM 735 N N . GLU A 1 94 ? -9.43 7.406 12.5 1 98.5 94 GLU A N 1
ATOM 736 C CA . GLU A 1 94 ? -10.219 7.504 13.719 1 98.5 94 GLU A CA 1
ATOM 737 C C . GLU A 1 94 ? -9.445 8.211 14.828 1 98.5 94 GLU A C 1
ATOM 739 O O . GLU A 1 94 ? -10.016 9 15.586 1 98.5 94 GLU A O 1
ATOM 744 N N . ASP A 1 95 ? -8.156 7.957 14.891 1 98.06 95 ASP A N 1
ATOM 745 C CA . ASP A 1 95 ? -7.398 8.406 16.047 1 98.06 95 ASP A CA 1
ATOM 746 C C . ASP A 1 95 ? -6.641 9.695 15.75 1 98.06 95 ASP A C 1
ATOM 748 O O . ASP A 1 95 ? -6.27 10.438 16.656 1 98.06 95 ASP A O 1
ATOM 752 N N . VAL A 1 96 ? -6.41 9.953 14.477 1 98.12 96 VAL A N 1
ATOM 753 C CA . VAL A 1 96 ? -5.523 11.078 14.18 1 98.12 96 VAL A CA 1
ATOM 754 C C . VAL A 1 96 ? -6.266 12.109 13.344 1 98.12 96 VAL A C 1
ATOM 756 O O . VAL A 1 96 ? -6.426 13.258 13.758 1 98.12 96 VAL A O 1
ATOM 759 N N . VAL A 1 97 ? -6.836 11.734 12.203 1 98.44 97 VAL A N 1
ATOM 760 C CA . VAL A 1 97 ? -7.434 12.656 11.242 1 98.44 97 VAL A CA 1
ATOM 761 C C . VAL A 1 97 ? -8.633 13.359 11.875 1 98.44 97 VAL A C 1
ATOM 763 O O . VAL A 1 97 ? -8.719 14.586 11.852 1 98.44 97 VAL A O 1
ATOM 766 N N . LYS A 1 98 ? -9.523 12.617 12.484 1 98.19 98 LYS A N 1
ATOM 767 C CA . LYS A 1 98 ? -10.719 13.203 13.094 1 98.19 98 LYS A CA 1
ATOM 768 C C . LYS A 1 98 ? -10.352 14.156 14.219 1 98.19 98 LYS A C 1
ATOM 770 O O . LYS A 1 98 ? -10.945 15.234 14.352 1 98.19 98 LYS A O 1
ATOM 775 N N . SER A 1 99 ? -9.367 13.742 15 1 97.75 99 SER A N 1
ATOM 776 C CA . SER A 1 99 ? -8.914 14.57 16.109 1 97.75 99 SER A CA 1
ATOM 777 C C . SER A 1 99 ? -8.273 15.859 15.609 1 97.75 99 SER A C 1
ATOM 779 O O . SER A 1 99 ? -8.461 16.922 16.203 1 97.75 99 SER A O 1
ATOM 781 N N . LEU A 1 100 ? -7.539 15.797 14.531 1 97 100 LEU A N 1
ATOM 782 C CA . LEU A 1 100 ? -6.922 16.984 13.93 1 97 100 LEU A CA 1
ATOM 783 C C . LEU A 1 100 ? -7.984 17.938 13.414 1 97 100 LEU A C 1
ATOM 785 O O . LEU A 1 100 ? -7.848 19.156 13.57 1 97 100 LEU A O 1
ATOM 789 N N . LYS A 1 101 ? -9.016 17.406 12.812 1 96.5 101 LYS A N 1
ATOM 790 C CA . LYS A 1 101 ? -10.102 18.234 12.289 1 96.5 101 LYS A CA 1
ATOM 791 C C . LYS A 1 101 ? -10.828 18.969 13.422 1 96.5 101 LYS A C 1
ATOM 793 O O . LYS A 1 101 ? -11.125 20.156 13.312 1 96.5 101 LYS A O 1
ATOM 798 N N . LEU A 1 102 ? -11.031 18.281 14.508 1 95.94 102 LEU A N 1
ATOM 799 C CA . LEU A 1 102 ? -11.672 18.875 15.672 1 95.94 102 LEU A CA 1
ATOM 800 C C . LEU A 1 102 ? -10.805 19.969 16.266 1 95.94 102 LEU A C 1
ATOM 802 O O . LEU A 1 102 ? -11.305 21.016 16.672 1 95.94 102 LEU A O 1
ATOM 806 N N . LEU A 1 103 ? -9.508 19.672 16.344 1 94.31 103 LEU A N 1
ATOM 807 C CA . LEU A 1 103 ? -8.539 20.641 16.844 1 94.31 103 LEU A CA 1
ATOM 808 C C . LEU A 1 103 ? -8.586 21.922 16.031 1 94.31 103 LEU A C 1
ATOM 810 O O . LEU A 1 103 ? -8.648 23.016 16.594 1 94.31 103 LEU A O 1
ATOM 814 N N . PHE A 1 104 ? -8.578 21.828 14.766 1 94.69 104 PHE A N 1
ATOM 815 C CA . PHE A 1 104 ? -8.578 23 13.875 1 94.69 104 PHE A CA 1
ATOM 816 C C . PHE A 1 104 ? -9.867 23.797 14.031 1 94.69 104 PHE A C 1
ATOM 818 O O . PHE A 1 104 ? -9.828 25.031 14.133 1 94.69 104 PHE A O 1
ATOM 825 N N . ASP A 1 105 ? -11.016 23.062 14.039 1 95.06 105 ASP A N 1
ATOM 826 C CA . ASP A 1 105 ? -12.305 23.75 14.141 1 95.06 105 ASP A CA 1
ATOM 827 C C . ASP A 1 105 ? -12.414 24.547 15.438 1 95.06 105 ASP A C 1
ATOM 829 O O . ASP A 1 105 ? -12.891 25.672 15.438 1 95.06 105 ASP A O 1
ATOM 833 N N . GLY A 1 106 ? -11.945 23.953 16.516 1 95.25 106 GLY A N 1
ATOM 834 C CA . GLY A 1 106 ? -11.961 24.641 17.812 1 95.25 106 GLY A CA 1
ATOM 835 C C . GLY A 1 106 ? -11.047 25.844 17.844 1 95.25 106 GLY A C 1
ATOM 836 O O . GLY A 1 106 ? -11.453 26.906 18.328 1 95.25 106 GLY A O 1
ATOM 837 N N . GLN A 1 107 ? -9.898 25.719 17.328 1 95 107 GLN A N 1
ATOM 838 C CA . GLN A 1 107 ? -8.93 26.812 17.281 1 95 107 GLN A CA 1
ATOM 839 C C . GLN A 1 107 ? -9.43 27.953 16.406 1 95 107 GLN A C 1
ATOM 841 O O . GLN A 1 107 ? -9.258 29.125 16.75 1 95 107 GLN A O 1
ATOM 846 N N . HIS A 1 108 ? -10.023 27.578 15.305 1 95.88 108 HIS A N 1
ATOM 847 C CA . HIS A 1 108 ? -10.531 28.547 14.352 1 95.88 108 HIS A CA 1
ATOM 848 C C . HIS A 1 108 ? -11.617 29.422 14.977 1 95.88 108 HIS A C 1
ATOM 850 O O . HIS A 1 108 ? -11.602 30.641 14.828 1 95.88 108 HIS A O 1
ATOM 856 N N . LYS A 1 109 ? -12.523 28.844 15.711 1 96.88 109 LYS A N 1
ATOM 857 C CA . LYS A 1 109 ? -13.641 29.547 16.344 1 96.88 109 LYS A CA 1
ATOM 858 C C . LYS A 1 109 ? -13.141 30.547 17.391 1 96.88 109 LYS A C 1
ATOM 860 O O . LYS A 1 109 ? -13.547 31.703 17.391 1 96.88 109 LYS A O 1
ATOM 865 N N . ILE A 1 110 ? -12.25 30.109 18.219 1 97.44 110 ILE A N 1
ATOM 866 C CA . ILE A 1 110 ? -11.727 30.938 19.297 1 97.44 110 ILE A CA 1
ATOM 867 C C . ILE A 1 110 ? -10.898 32.094 18.719 1 97.44 110 ILE A C 1
ATOM 869 O O . ILE A 1 110 ? -11.016 33.219 19.156 1 97.44 110 ILE A O 1
ATOM 873 N N . ARG A 1 111 ? -10.062 31.75 17.734 1 97.25 111 ARG A N 1
ATOM 874 C CA . ARG A 1 111 ? -9.219 32.75 17.109 1 97.25 111 ARG A CA 1
ATOM 875 C C . ARG A 1 111 ? -10.062 33.906 16.531 1 97.25 111 ARG A C 1
ATOM 877 O O . ARG A 1 111 ? -9.758 35.062 16.75 1 97.25 111 ARG A O 1
ATOM 884 N N . LYS A 1 112 ? -11.133 33.594 15.875 1 97.62 112 LYS A N 1
ATOM 885 C CA . LYS A 1 112 ? -11.992 34.594 15.25 1 97.62 112 LYS A CA 1
ATOM 886 C C . LYS A 1 112 ? -12.648 35.469 16.297 1 97.62 112 LYS A C 1
ATOM 888 O O . LYS A 1 112 ? -12.789 36.688 16.078 1 97.62 112 LYS A O 1
ATOM 893 N N . GLN A 1 113 ? -13.055 34.906 17.359 1 97.88 113 GLN A N 1
ATOM 894 C CA . GLN A 1 113 ? -13.68 35.656 18.438 1 97.88 113 GLN A CA 1
ATOM 895 C C . GLN A 1 113 ? -12.703 36.656 19.047 1 97.88 113 GLN A C 1
ATOM 897 O O . GLN A 1 113 ? -13.062 37.812 19.297 1 97.88 113 GLN A O 1
ATOM 902 N N . VAL A 1 114 ? -11.492 36.188 19.281 1 97.81 114 VAL A N 1
ATOM 903 C CA . VAL A 1 114 ? -10.453 37.062 19.844 1 97.81 114 VAL A CA 1
ATOM 904 C C . VAL A 1 114 ? -10.125 38.188 18.875 1 97.81 114 VAL A C 1
ATOM 906 O O . VAL A 1 114 ? -10 39.344 19.297 1 97.81 114 VAL A O 1
ATOM 909 N N . GLU A 1 115 ? -9.992 37.875 17.625 1 97.44 115 GLU A N 1
ATOM 910 C CA . GLU A 1 115 ? -9.703 38.875 16.594 1 97.44 115 GLU A CA 1
ATOM 911 C C . GLU A 1 115 ? -10.797 39.938 16.531 1 97.44 115 GLU A C 1
ATOM 913 O O . GLU A 1 115 ? -10.508 41.125 16.375 1 97.44 115 GLU A O 1
ATOM 918 N N . LEU A 1 116 ? -12.055 39.5 16.625 1 97.5 116 LEU A N 1
ATOM 919 C CA . LEU A 1 116 ? -13.195 40.438 16.547 1 97.5 116 LEU A CA 1
ATOM 920 C C . LEU A 1 116 ? -13.141 41.469 17.672 1 97.5 116 LEU A C 1
ATOM 922 O O . LEU A 1 116 ? -13.406 42.656 17.438 1 97.5 116 LEU A O 1
ATOM 926 N N . ILE A 1 117 ? -12.781 41.031 18.844 1 97.12 117 ILE A N 1
ATOM 927 C CA . ILE A 1 117 ? -12.711 41.906 20 1 97.12 117 ILE A CA 1
ATOM 928 C C . ILE A 1 117 ? -11.625 42.969 19.781 1 97.12 117 ILE A C 1
ATOM 930 O O . ILE A 1 117 ? -11.836 44.156 20.031 1 97.12 117 ILE A O 1
ATOM 934 N N . VAL A 1 118 ? -10.469 42.594 19.297 1 96.19 118 VAL A N 1
ATOM 935 C CA . VAL A 1 118 ? -9.352 43.5 19.062 1 96.19 118 VAL A CA 1
ATOM 936 C C . VAL A 1 118 ? -9.703 44.469 17.938 1 96.19 118 VAL A C 1
ATOM 938 O O . VAL A 1 118 ? -9.414 45.656 18.031 1 96.19 118 VAL A O 1
ATOM 941 N N . ASP A 1 119 ? -10.359 44 16.891 1 96.5 119 ASP A N 1
ATOM 942 C CA . ASP A 1 119 ? -10.742 44.844 15.758 1 96.5 119 ASP A CA 1
ATOM 943 C C . ASP A 1 119 ? -11.734 45.906 16.188 1 96.5 119 ASP A C 1
ATOM 945 O O . ASP A 1 119 ? -11.625 47.062 15.773 1 96.5 119 ASP A O 1
ATOM 949 N N . ARG A 1 120 ? -12.68 45.531 17.031 1 96.88 120 ARG A N 1
ATOM 950 C CA . ARG A 1 120 ? -13.672 46.5 17.531 1 96.88 120 ARG A CA 1
ATOM 951 C C . ARG A 1 120 ? -13.008 47.594 18.344 1 96.88 120 ARG A C 1
ATOM 953 O O . ARG A 1 120 ? -13.328 48.781 18.188 1 96.88 120 ARG A O 1
ATOM 960 N N . THR A 1 121 ? -12.117 47.188 19.203 1 95.5 121 THR A N 1
ATOM 961 C CA . THR A 1 121 ? -11.445 48.156 20.062 1 95.5 121 THR A CA 1
ATOM 962 C C . THR A 1 121 ? -10.5 49.031 19.25 1 95.5 121 THR A C 1
ATOM 964 O O . THR A 1 121 ? -10.328 50.219 19.547 1 95.5 121 THR A O 1
ATOM 967 N N . SER A 1 122 ? -9.844 48.469 18.25 1 94.56 122 SER A N 1
ATOM 968 C CA . SER A 1 122 ? -8.961 49.219 17.375 1 94.56 122 SER A CA 1
ATOM 969 C C . SER A 1 122 ? -9.742 50.281 16.578 1 94.56 122 SER A C 1
ATOM 971 O O . SER A 1 122 ? -9.258 51.406 16.391 1 94.56 122 SER A O 1
ATOM 973 N N . LYS A 1 123 ? -10.883 49.906 16.094 1 96.38 123 LYS A N 1
ATOM 974 C CA . LYS A 1 123 ? -11.734 50.844 15.375 1 96.38 123 LYS A CA 1
ATOM 975 C C . LYS A 1 123 ? -12.164 52 16.281 1 96.38 123 LYS A C 1
ATOM 977 O O . LYS A 1 123 ? -12.125 53.188 15.867 1 96.38 123 LYS A O 1
ATOM 982 N N . SER A 1 124 ? -12.562 51.688 17.531 1 96.5 124 SER A N 1
ATOM 983 C CA . SER A 1 124 ? -12.945 52.719 18.5 1 96.5 124 SER A CA 1
ATOM 984 C C . SER A 1 124 ? -11.789 53.688 18.781 1 96.5 124 SER A C 1
ATOM 986 O O . SER A 1 124 ? -12 54.875 18.875 1 96.5 124 SER A O 1
ATOM 988 N N . LEU A 1 125 ? -10.648 53.094 18.875 1 93.75 125 LEU A N 1
ATOM 989 C CA . LEU A 1 125 ? -9.453 53.875 19.109 1 93.75 125 LEU A CA 1
ATOM 990 C C . LEU A 1 125 ? -9.227 54.875 17.953 1 93.75 125 LEU A C 1
ATOM 992 O O . LEU A 1 125 ? -8.992 56.062 18.188 1 93.75 125 LEU A O 1
ATOM 996 N N . THR A 1 126 ? -9.32 54.438 16.719 1 94.56 126 THR A N 1
ATOM 997 C CA . THR A 1 126 ? -9.133 55.281 15.539 1 94.56 126 THR A CA 1
ATOM 998 C C . THR A 1 126 ? -10.188 56.375 15.484 1 94.56 126 THR A C 1
ATOM 1000 O O . THR A 1 126 ? -9.875 57.531 15.188 1 94.56 126 THR A O 1
ATOM 1003 N N . ASP A 1 127 ? -11.438 56.062 15.836 1 96.69 127 ASP A N 1
ATOM 1004 C CA . ASP A 1 127 ? -12.531 57 15.812 1 96.69 127 ASP A CA 1
ATOM 1005 C C . ASP A 1 127 ? -12.297 58.125 16.812 1 96.69 127 ASP A C 1
ATOM 1007 O O . ASP A 1 127 ? -12.484 59.312 16.5 1 96.69 127 ASP A O 1
ATOM 1011 N N . HIS A 1 128 ? -11.844 57.781 17.938 1 95.12 128 HIS A N 1
ATOM 1012 C CA . HIS A 1 128 ? -11.664 58.781 19 1 95.12 128 HIS A CA 1
ATOM 1013 C C . HIS A 1 128 ? -10.422 59.625 18.75 1 95.12 128 HIS A C 1
ATOM 1015 O O . HIS A 1 128 ? -10.375 60.781 19.125 1 95.12 128 HIS A O 1
ATOM 1021 N N . HIS A 1 129 ? -9.453 59 18.125 1 92.56 129 HIS A N 1
ATOM 1022 C CA . HIS A 1 129 ? -8.297 59.781 17.703 1 92.56 129 HIS A CA 1
ATOM 1023 C C . HIS A 1 129 ? -8.68 60.812 16.672 1 92.56 129 HIS A C 1
ATOM 1025 O O . HIS A 1 129 ? -8.211 61.969 16.719 1 92.56 129 HIS A O 1
ATOM 1031 N N . ASN A 1 130 ? -9.523 60.438 15.742 1 95.38 130 ASN A N 1
ATOM 1032 C CA . ASN A 1 130 ? -10.016 61.375 14.734 1 95.38 130 ASN A CA 1
ATOM 1033 C C . ASN A 1 130 ? -10.852 62.5 15.367 1 95.38 130 ASN A C 1
ATOM 1035 O O . ASN A 1 130 ? -10.727 63.656 14.984 1 95.38 130 ASN A O 1
ATOM 1039 N N . GLU A 1 131 ? -11.672 62.094 16.344 1 95.38 131 GLU A N 1
ATOM 1040 C CA . GLU A 1 131 ? -12.484 63.062 17.062 1 95.38 131 GLU A CA 1
ATOM 1041 C C . GLU A 1 131 ? -11.617 64.062 17.812 1 95.38 131 GLU A C 1
ATOM 1043 O O . GLU A 1 131 ? -11.898 65.25 17.812 1 95.38 131 GLU A O 1
ATOM 1048 N N . LYS A 1 132 ? -10.625 63.5 18.406 1 93.88 132 LYS A N 1
ATOM 1049 C CA . LYS A 1 132 ? -9.688 64.375 19.125 1 93.88 132 LYS A CA 1
ATOM 1050 C C . LYS A 1 132 ? -8.969 65.312 18.188 1 93.88 132 LYS A C 1
ATOM 1052 O O . LYS A 1 132 ? -8.836 66.5 18.5 1 93.88 132 LYS A O 1
ATOM 1057 N N . ALA A 1 133 ? -8.555 64.875 17.094 1 93.62 133 ALA A N 1
ATOM 1058 C CA . ALA A 1 133 ? -7.859 65.688 16.109 1 93.62 133 ALA A CA 1
ATOM 1059 C C . ALA A 1 133 ? -8.758 66.812 15.594 1 93.62 133 ALA A C 1
ATOM 1061 O O . ALA A 1 133 ? -8.312 67.938 15.422 1 93.62 133 ALA A O 1
ATOM 1062 N N . LYS A 1 134 ? -10 66.562 15.375 1 95.5 134 LYS A N 1
ATOM 1063 C CA . LYS A 1 134 ? -10.969 67.5 14.922 1 95.5 134 LYS A CA 1
ATOM 1064 C C . LYS A 1 134 ? -11.211 68.562 15.992 1 95.5 134 LYS A C 1
ATOM 1066 O O . LYS A 1 134 ? -11.281 69.812 15.688 1 95.5 134 LYS A O 1
ATOM 1071 N N . ALA A 1 135 ? -11.383 68.062 17.234 1 94.81 135 ALA A N 1
ATOM 1072 C CA . ALA A 1 135 ? -11.609 69 18.344 1 94.81 135 ALA A CA 1
ATOM 1073 C C . ALA A 1 135 ? -10.406 69.875 18.562 1 94.81 135 ALA A C 1
ATOM 1075 O O . ALA A 1 135 ? -10.562 71.062 18.906 1 94.81 135 ALA A O 1
ATOM 1076 N N . GLN A 1 136 ? -9.266 69.312 18.391 1 93.44 136 GLN A N 1
ATOM 1077 C CA . GLN A 1 136 ? -8.039 70.062 18.516 1 93.44 136 GLN A CA 1
ATOM 1078 C C . GLN A 1 136 ? -7.98 71.188 17.484 1 93.44 136 GLN A C 1
ATOM 1080 O O . GLN A 1 136 ? -7.652 72.375 17.797 1 93.44 136 GLN A O 1
ATOM 1085 N N . LYS A 1 137 ? -8.273 70.938 16.281 1 94.69 137 LYS A N 1
ATOM 1086 C CA . LYS A 1 137 ? -8.289 71.938 15.211 1 94.69 137 LYS A CA 1
ATOM 1087 C C . LYS A 1 137 ? -9.305 73 15.484 1 94.69 137 LYS A C 1
ATOM 1089 O O . LYS A 1 137 ? -9.039 74.188 15.227 1 94.69 137 LYS A O 1
ATOM 1094 N N . GLN A 1 138 ? -10.445 72.625 16.016 1 95 138 GLN A N 1
ATOM 1095 C CA . GLN A 1 138 ? -11.492 73.562 16.344 1 95 138 GLN A CA 1
ATOM 1096 C C . GLN A 1 138 ? -11.07 74.5 17.484 1 95 138 GLN A C 1
ATOM 1098 O O . GLN A 1 138 ? -11.32 75.688 17.453 1 95 138 GLN A O 1
ATOM 1103 N N . SER A 1 139 ? -10.508 73.938 18.453 1 93.56 139 SER A N 1
ATOM 1104 C CA . SER A 1 139 ? -10.016 74.688 19.594 1 93.56 139 SER A CA 1
ATOM 1105 C C . SER A 1 139 ? -8.961 75.688 19.156 1 93.56 139 SER A C 1
ATOM 1107 O O . SER A 1 139 ? -9.008 76.875 19.562 1 93.56 139 SER A O 1
ATOM 1109 N N . TYR A 1 140 ? -8.094 75.25 18.344 1 92.81 140 TYR A N 1
ATOM 1110 C CA . TYR A 1 140 ? -7.059 76.125 17.812 1 92.81 140 TYR A CA 1
ATOM 1111 C C . TYR A 1 140 ? -7.672 77.312 17 1 92.81 140 TYR A C 1
ATOM 1113 O O . TYR A 1 140 ? -7.266 78.438 17.141 1 92.81 140 TYR A O 1
ATOM 1121 N N . SER A 1 141 ? -8.602 77 16.172 1 94.56 141 SER A N 1
ATOM 1122 C CA . SER A 1 141 ? -9.266 78 15.328 1 94.56 141 SER A CA 1
ATOM 1123 C C . SER A 1 141 ? -10 79 16.172 1 94.56 141 SER A C 1
ATOM 1125 O O . SER A 1 141 ? -9.93 80.188 15.898 1 94.56 141 SER A O 1
ATOM 1127 N N . CYS A 1 142 ? -10.664 78.5 17.234 1 94.38 142 CYS A N 1
ATOM 1128 C CA . CYS A 1 142 ? -11.414 79.438 18.109 1 94.38 142 CYS A CA 1
ATOM 1129 C C . CYS A 1 142 ? -10.477 80.312 18.922 1 94.38 142 CYS A C 1
ATOM 1131 O O . CYS A 1 142 ? -10.773 81.5 19.156 1 94.38 142 CYS A O 1
ATOM 1133 N N . THR A 1 143 ? -9.406 79.75 19.266 1 92.12 143 THR A N 1
ATOM 1134 C CA . THR A 1 143 ? -8.414 80.5 20.016 1 92.12 143 THR A CA 1
ATOM 1135 C C . THR A 1 143 ? -7.797 81.562 19.141 1 92.12 143 THR A C 1
ATOM 1137 O O . THR A 1 143 ? -7.648 82.75 19.578 1 92.12 143 THR A O 1
ATOM 1140 N N . LYS A 1 144 ? -7.5 81.25 18 1 93 144 LYS A N 1
ATOM 1141 C CA . LYS A 1 144 ? -6.941 82.25 17.047 1 93 144 LYS A CA 1
ATOM 1142 C C . LYS A 1 144 ? -7.934 83.375 16.766 1 93 144 LYS A C 1
ATOM 1144 O O . LYS A 1 144 ? -7.547 84.5 16.672 1 93 144 LYS A O 1
ATOM 1149 N N . GLU A 1 145 ? -9.188 83.062 16.656 1 93.5 145 GLU A N 1
ATOM 1150 C CA . GLU A 1 145 ? -10.234 84 16.391 1 93.5 145 GLU A CA 1
ATOM 1151 C C . GLU A 1 145 ? -10.422 84.938 17.578 1 93.5 145 GLU A C 1
ATOM 1153 O O . GLU A 1 145 ? -10.586 86.188 17.422 1 93.5 145 GLU A O 1
ATOM 1158 N N . ASN A 1 146 ? -10.367 84.438 18.672 1 92.25 146 ASN A N 1
ATOM 1159 C CA . ASN A 1 146 ? -10.5 85.188 19.891 1 92.25 146 ASN A CA 1
ATOM 1160 C C . ASN A 1 146 ? -9.336 86.188 20.047 1 92.25 146 ASN A C 1
ATOM 1162 O O . ASN A 1 146 ? -9.531 87.312 20.422 1 92.25 146 ASN A O 1
ATOM 1166 N N . GLU A 1 147 ? -8.227 85.75 19.734 1 91.81 147 GLU A N 1
ATOM 1167 C CA . GLU A 1 147 ? -7.039 86.562 19.812 1 91.81 147 GLU A CA 1
ATOM 1168 C C . GLU A 1 147 ? -7.094 87.688 18.781 1 91.81 147 GLU A C 1
ATOM 1170 O O . GLU A 1 147 ? -6.734 88.812 19.078 1 91.81 147 GLU A O 1
ATOM 1175 N N . ARG A 1 148 ? -7.512 87.375 17.641 1 92.25 148 ARG A N 1
ATOM 1176 C CA . ARG A 1 148 ? -7.648 88.375 16.578 1 92.25 148 ARG A CA 1
ATOM 1177 C C . ARG A 1 148 ? -8.633 89.438 16.969 1 92.25 148 ARG A C 1
ATOM 1179 O O . ARG A 1 148 ? -8.352 90.625 16.781 1 92.25 148 ARG A O 1
ATOM 1186 N N . LEU A 1 149 ? -9.695 89.062 17.594 1 91.69 149 LEU A N 1
ATOM 1187 C CA . LEU A 1 149 ? -10.727 90 17.984 1 91.69 149 LEU A CA 1
ATOM 1188 C C . LEU A 1 149 ? -10.281 90.812 19.188 1 91.69 149 LEU A C 1
ATOM 1190 O O . LEU A 1 149 ? -10.633 92 19.297 1 91.69 149 LEU A O 1
ATOM 1194 N N . LYS A 1 150 ? -9.516 90.25 19.984 1 87.56 150 LYS A N 1
ATOM 1195 C CA . LYS A 1 150 ? -8.961 91 21.109 1 87.56 150 LYS A CA 1
ATOM 1196 C C . LYS A 1 150 ? -7.988 92.062 20.656 1 87.56 150 LYS A C 1
ATOM 1198 O O . LYS A 1 150 ? -8 93.188 21.172 1 87.56 150 LYS A O 1
ATOM 1203 N N . GLU A 1 151 ? -7.258 91.75 19.703 1 88.12 151 GLU A N 1
ATOM 1204 C CA . GLU A 1 151 ? -6.312 92.75 19.156 1 88.12 151 GLU A CA 1
ATOM 1205 C C . GLU A 1 151 ? -7.039 93.875 18.438 1 88.12 151 GLU A C 1
ATOM 1207 O O . GLU A 1 151 ? -6.637 95.062 18.547 1 88.12 151 GLU A O 1
ATOM 1212 N N . GLN A 1 152 ? -8.07 93.562 17.844 1 85.62 152 GLN A N 1
ATOM 1213 C CA . GLN A 1 152 ? -8.859 94.562 17.141 1 85.62 152 GLN A CA 1
ATOM 1214 C C . GLN A 1 152 ? -9.531 95.5 18.125 1 85.62 152 GLN A C 1
ATOM 1216 O O . GLN A 1 152 ? -9.656 96.688 17.859 1 85.62 152 GLN A O 1
ATOM 1221 N N . SER A 1 153 ? -9.953 94.938 19.156 1 82.81 153 SER A N 1
ATOM 1222 C CA . SER A 1 153 ? -10.617 95.75 20.172 1 82.81 153 SER A CA 1
ATOM 1223 C C . SER A 1 153 ? -9.633 96.688 20.859 1 82.81 153 SER A C 1
ATOM 1225 O O . SER A 1 153 ? -9.969 97.875 21.141 1 82.81 153 SER A O 1
ATOM 1227 N N . LEU A 1 154 ? -8.438 96.312 21.016 1 81.88 154 LEU A N 1
ATOM 1228 C CA . LEU A 1 154 ? -7.41 97.188 21.641 1 81.88 154 LEU A CA 1
ATOM 1229 C C . LEU A 1 154 ? -6.977 98.25 20.703 1 81.88 154 LEU A C 1
ATOM 1231 O O . LEU A 1 154 ? -6.738 99.375 21.141 1 81.88 154 LEU A O 1
ATOM 1235 N N . GLU A 1 155 ? -6.934 98 19.531 1 79.12 155 GLU A N 1
ATOM 1236 C CA . GLU A 1 155 ? -6.555 99 18.547 1 79.12 155 GLU A CA 1
ATOM 1237 C C . GLU A 1 155 ? -7.637 100.062 18.391 1 79.12 155 GLU A C 1
ATOM 1239 O O . GLU A 1 155 ? -7.332 101.188 18.172 1 79.12 155 GLU A O 1
ATOM 1244 N N . SER A 1 156 ? -8.812 99.688 18.484 1 75.94 156 SER A N 1
ATOM 1245 C CA . SER A 1 156 ? -9.914 100.625 18.328 1 75.94 156 SER A CA 1
ATOM 1246 C C . SER A 1 156 ? -10.008 101.562 19.516 1 75.94 156 SER A C 1
ATOM 1248 O O . SER A 1 156 ? -10.445 102.688 19.375 1 75.94 156 SER A O 1
ATOM 1250 N N . ARG A 1 157 ? -9.492 101.125 20.594 1 74.69 157 ARG A N 1
ATOM 1251 C CA . ARG A 1 157 ? -9.539 102 21.797 1 74.69 157 ARG A CA 1
ATOM 1252 C C . ARG A 1 157 ? -8.367 102.938 21.828 1 74.69 157 ARG A C 1
ATOM 1254 O O . ARG A 1 157 ? -8.477 104.062 22.391 1 74.69 157 ARG A O 1
ATOM 1261 N N . SER A 1 158 ? -7.27 102.625 21.375 1 68.62 158 SER A N 1
ATOM 1262 C CA . SER A 1 158 ? -6.066 103.438 21.422 1 68.62 158 SER A CA 1
ATOM 1263 C C . SER A 1 158 ? -6.074 104.5 20.328 1 68.62 158 SER A C 1
ATOM 1265 O O . SER A 1 158 ? -5.258 105.438 20.344 1 68.62 158 SER A O 1
ATOM 1267 N N . SER A 1 159 ? -6.68 104.25 19.156 1 59.84 159 SER A N 1
ATOM 1268 C CA . SER A 1 159 ? -6.656 105.188 18.031 1 59.84 159 SER A CA 1
ATOM 1269 C C . SER A 1 159 ? -7.57 106.375 18.281 1 59.84 159 SER A C 1
ATOM 1271 O O . SER A 1 159 ? -8.797 106.25 18.219 1 59.84 159 SER A O 1
ATOM 1273 N N . LYS A 1 160 ? -7.012 107.5 18.906 1 56.97 160 LYS A N 1
ATOM 1274 C CA . LYS A 1 160 ? -7.613 108.812 19.141 1 56.97 160 LYS A CA 1
ATOM 1275 C C . LYS A 1 160 ? -8.398 109.25 17.922 1 56.97 160 LYS A C 1
ATOM 1277 O O . LYS A 1 160 ? -9.328 110.062 18.047 1 56.97 160 LYS A O 1
ATOM 1282 N N . GLY A 1 161 ? -7.871 109.125 16.656 1 50.81 161 GLY A N 1
ATOM 1283 C CA . GLY A 1 161 ? -8.352 109.938 15.547 1 50.81 161 GLY A CA 1
ATOM 1284 C C . GLY A 1 161 ? -9.508 109.312 14.805 1 50.81 161 GLY A C 1
ATOM 1285 O O . GLY A 1 161 ? -10.102 109.938 13.922 1 50.81 161 GLY A O 1
ATOM 1286 N N . LYS A 1 162 ? -9.516 108.062 14.477 1 58.91 162 LYS A N 1
ATOM 1287 C CA . LYS A 1 162 ? -10.625 107.562 13.672 1 58.91 162 LYS A CA 1
ATOM 1288 C C . LYS A 1 162 ? -11.891 107.375 14.516 1 58.91 162 LYS A C 1
ATOM 1290 O O . LYS A 1 162 ? -11.828 106.875 15.641 1 58.91 162 LYS A O 1
ATOM 1295 N N . LEU A 1 163 ? -13 108 14.32 1 57 163 LEU A N 1
ATOM 1296 C CA . LEU A 1 163 ? -14.328 108.125 14.922 1 57 163 LEU A CA 1
ATOM 1297 C C . LEU A 1 163 ? -14.977 106.75 15.117 1 57 163 LEU A C 1
ATOM 1299 O O . LEU A 1 163 ? -15.508 106.188 14.164 1 57 163 LEU A O 1
ATOM 1303 N N . VAL A 1 164 ? -14.5 105.875 15.969 1 68.12 164 VAL A N 1
ATOM 1304 C CA . VAL A 1 164 ? -15.172 104.562 16.25 1 68.12 164 VAL A CA 1
ATOM 1305 C C . VAL A 1 164 ? -16.422 104.875 17.078 1 68.12 164 VAL A C 1
ATOM 1307 O O . VAL A 1 164 ? -16.359 105.438 18.156 1 68.12 164 VAL A O 1
ATOM 1310 N N . THR A 1 165 ? -17.562 104.812 16.484 1 75.94 165 THR A N 1
ATOM 1311 C CA . THR A 1 165 ? -18.844 105.062 17.109 1 75.94 165 THR A CA 1
ATOM 1312 C C . THR A 1 165 ? -19.125 104.062 18.219 1 75.94 165 THR A C 1
ATOM 1314 O O . THR A 1 165 ? -18.516 103 18.281 1 75.94 165 THR A O 1
ATOM 1317 N N . ASP A 1 166 ? -19.844 104.5 19.109 1 78.06 166 ASP A N 1
ATOM 1318 C CA . ASP A 1 166 ? -20.281 103.688 20.219 1 78.06 166 ASP A CA 1
ATOM 1319 C C . ASP A 1 166 ? -20.938 102.375 19.703 1 78.06 166 ASP A C 1
ATOM 1321 O O . ASP A 1 166 ? -20.797 101.312 20.328 1 78.06 166 ASP A O 1
ATOM 1325 N N . LYS A 1 167 ? -21.547 102.5 18.594 1 85.5 167 LYS A N 1
ATOM 1326 C CA . LYS A 1 167 ? -22.203 101.312 17.984 1 85.5 167 LYS A CA 1
ATOM 1327 C C . LYS A 1 167 ? -21.172 100.312 17.484 1 85.5 167 LYS A C 1
ATOM 1329 O O . LYS A 1 167 ? -21.359 99.125 17.656 1 85.5 167 LYS A O 1
ATOM 1334 N N . ASP A 1 168 ? -20.141 100.812 17.047 1 82.06 168 ASP A N 1
ATOM 1335 C CA . ASP A 1 168 ? -19.078 99.938 16.531 1 82.06 168 ASP A CA 1
ATOM 1336 C C . ASP A 1 168 ? -18.344 99.25 17.656 1 82.06 168 ASP A C 1
ATOM 1338 O O . ASP A 1 168 ? -17.969 98.062 17.531 1 82.06 168 ASP A O 1
ATOM 1342 N N . ILE A 1 169 ? -18.219 99.875 18.688 1 79.81 169 ILE A N 1
ATOM 1343 C CA . ILE A 1 169 ? -17.531 99.312 19.859 1 79.81 169 ILE A CA 1
ATOM 1344 C C . ILE A 1 169 ? -18.359 98.188 20.484 1 79.81 169 ILE A C 1
ATOM 1346 O O . ILE A 1 169 ? -17.844 97.188 20.891 1 79.81 169 ILE A O 1
ATOM 1350 N N . ASN A 1 170 ? -19.625 98.5 20.484 1 85.75 170 ASN A N 1
ATOM 1351 C CA . ASN A 1 170 ? -20.531 97.5 21.062 1 85.75 170 ASN A CA 1
ATOM 1352 C C . ASN A 1 170 ? -20.578 96.25 20.203 1 85.75 170 ASN A C 1
ATOM 1354 O O . ASN A 1 170 ? -20.672 95.125 20.734 1 85.75 170 ASN A O 1
ATOM 1358 N N . LYS A 1 171 ? -20.453 96.438 18.938 1 88.12 171 LYS A N 1
ATOM 1359 C CA . LYS A 1 171 ? -20.469 95.312 18.016 1 88.12 171 LYS A CA 1
ATOM 1360 C C . LYS A 1 171 ? -19.203 94.438 18.156 1 88.12 171 LYS A C 1
ATOM 1362 O O . LYS A 1 171 ? -19.266 93.25 18.156 1 88.12 171 LYS A O 1
ATOM 1367 N N . LEU A 1 172 ? -18.188 95.062 18.344 1 87.25 172 LEU A N 1
ATOM 1368 C CA . LEU A 1 172 ? -16.906 94.438 18.5 1 87.25 172 LEU A CA 1
ATOM 1369 C C . LEU A 1 172 ? -16.828 93.688 19.844 1 87.25 172 LEU A C 1
ATOM 1371 O O . LEU A 1 172 ? -16.297 92.562 19.922 1 87.25 172 LEU A O 1
ATOM 1375 N N . GLU A 1 173 ? -17.422 94.312 20.797 1 86.88 173 GLU A N 1
ATOM 1376 C CA . GLU A 1 173 ? -17.453 93.688 22.109 1 86.88 173 GLU A CA 1
ATOM 1377 C C . GLU A 1 173 ? -18.312 92.438 22.125 1 86.88 173 GLU A C 1
ATOM 1379 O O . GLU A 1 173 ? -17.984 91.438 22.781 1 86.88 173 GLU A O 1
ATOM 1384 N N . ASN A 1 174 ? -19.328 92.5 21.406 1 91.81 174 ASN A N 1
ATOM 1385 C CA . ASN A 1 174 ? -20.219 91.375 21.312 1 91.81 174 ASN A CA 1
ATOM 1386 C C . ASN A 1 174 ? -19.562 90.25 20.547 1 91.81 174 ASN A C 1
ATOM 1388 O O . ASN A 1 174 ? -19.719 89.062 20.906 1 91.81 174 ASN A O 1
ATOM 1392 N N . LYS A 1 175 ? -18.859 90.562 19.547 1 92.25 175 LYS A N 1
ATOM 1393 C CA . LYS A 1 175 ? -18.141 89.562 18.766 1 92.25 175 LYS A CA 1
ATOM 1394 C C . LYS A 1 175 ? -17.047 88.938 19.609 1 92.25 175 LYS A C 1
ATOM 1396 O O . LYS A 1 175 ? -16.828 87.688 19.516 1 92.25 175 LYS A O 1
ATOM 1401 N N . ARG A 1 176 ? -16.438 89.625 20.406 1 90.31 176 ARG A N 1
ATOM 1402 C CA . ARG A 1 176 ? -15.367 89.125 21.266 1 90.31 176 ARG A CA 1
ATOM 1403 C C . ARG A 1 176 ? -15.914 88.188 22.328 1 90.31 176 ARG A C 1
ATOM 1405 O O . ARG A 1 176 ? -15.312 87.125 22.609 1 90.31 176 ARG A O 1
ATOM 1412 N N . LYS A 1 177 ? -17.062 88.562 22.859 1 93.31 177 LYS A N 1
ATOM 1413 C CA . LYS A 1 177 ? -17.688 87.75 23.875 1 93.31 177 LYS A CA 1
ATOM 1414 C C . LYS A 1 177 ? -18.094 86.375 23.297 1 93.31 177 LYS A C 1
ATOM 1416 O O . LYS A 1 177 ? -17.906 85.375 23.938 1 93.31 177 LYS A O 1
ATOM 1421 N N . LYS A 1 178 ? -18.562 86.438 22.094 1 94.81 178 LYS A N 1
ATOM 1422 C CA . LYS A 1 178 ? -18.969 85.25 21.438 1 94.81 178 LYS A CA 1
ATOM 1423 C C . LYS A 1 178 ? -17.766 84.375 21.078 1 94.81 178 LYS A C 1
ATOM 1425 O O . LYS A 1 178 ? -17.828 83.125 21.203 1 94.81 178 LYS A O 1
ATOM 1430 N N . ALA A 1 179 ? -16.75 84.938 20.719 1 93.56 179 ALA A N 1
ATOM 1431 C CA . ALA A 1 179 ? -15.539 84.188 20.391 1 93.56 179 ALA A CA 1
ATOM 1432 C C . ALA A 1 179 ? -14.906 83.562 21.625 1 93.56 179 ALA A C 1
ATOM 1434 O O . ALA A 1 179 ? -14.367 82.438 21.562 1 93.56 179 ALA A O 1
ATOM 1435 N N . GLU A 1 180 ? -14.977 84.312 22.672 1 93.12 180 GLU A N 1
ATOM 1436 C CA . GLU A 1 180 ? -14.461 83.812 23.938 1 93.12 180 GLU A CA 1
ATOM 1437 C C . GLU A 1 180 ? -15.258 82.625 24.406 1 93.12 180 GLU A C 1
ATOM 1439 O O . GLU A 1 180 ? -14.688 81.625 24.875 1 93.12 180 GLU A O 1
ATOM 1444 N N . GLU A 1 181 ? -16.562 82.75 24.25 1 95.38 181 GLU A N 1
ATOM 1445 C CA . GLU A 1 181 ? -17.422 81.625 24.641 1 95.38 181 GLU A CA 1
ATOM 1446 C C . GLU A 1 181 ? -17.172 80.438 23.75 1 95.38 181 GLU A C 1
ATOM 1448 O O . GLU A 1 181 ? -17.156 79.25 24.234 1 95.38 181 GLU A O 1
ATOM 1453 N N . ALA A 1 182 ? -16.969 80.625 22.531 1 94.81 182 ALA A N 1
ATOM 1454 C CA . ALA A 1 182 ? -16.703 79.562 21.594 1 94.81 182 ALA A CA 1
ATOM 1455 C C . ALA A 1 182 ? -15.359 78.875 21.906 1 94.81 182 ALA A C 1
ATOM 1457 O O . ALA A 1 182 ? -15.227 77.625 21.781 1 94.81 182 ALA A O 1
ATOM 1458 N N . MET A 1 183 ? -14.414 79.625 22.266 1 94.12 183 MET A N 1
ATOM 1459 C CA . MET A 1 183 ? -13.102 79.062 22.609 1 94.12 183 MET A CA 1
ATOM 1460 C C . MET A 1 183 ? -13.188 78.188 23.859 1 94.12 183 MET A C 1
ATOM 1462 O O . MET A 1 183 ? -12.594 77.125 23.891 1 94.12 183 MET A O 1
ATOM 1466 N N . ILE A 1 184 ? -13.961 78.688 24.844 1 93.94 184 ILE A N 1
ATOM 1467 C CA . ILE A 1 184 ? -14.102 77.938 26.094 1 93.94 184 ILE A CA 1
ATOM 1468 C C . ILE A 1 184 ? -14.805 76.625 25.812 1 93.94 184 ILE A C 1
ATOM 1470 O O . ILE A 1 184 ? -14.375 75.562 26.312 1 93.94 184 ILE A O 1
ATOM 1474 N N . LYS A 1 185 ? -15.781 76.75 24.969 1 95.19 185 LYS A N 1
ATOM 1475 C CA . LYS A 1 185 ? -16.531 75.5 24.609 1 95.19 185 LYS A CA 1
ATOM 1476 C C . LYS A 1 185 ? -15.648 74.562 23.828 1 95.19 185 LYS A C 1
ATOM 1478 O O . LYS A 1 185 ? -15.672 73.375 24.078 1 95.19 185 LYS A O 1
ATOM 1483 N N . ALA A 1 186 ? -14.93 75 22.922 1 94.44 186 ALA A N 1
ATOM 1484 C CA . ALA A 1 186 ? -14.047 74.188 22.094 1 94.44 186 ALA A CA 1
ATOM 1485 C C . ALA A 1 186 ? -12.945 73.562 22.938 1 94.44 186 ALA A C 1
ATOM 1487 O O . ALA A 1 186 ? -12.562 72.375 22.703 1 94.44 186 ALA A O 1
ATOM 1488 N N . ASP A 1 187 ? -12.461 74.312 23.844 1 91.62 187 ASP A N 1
ATOM 1489 C CA . ASP A 1 187 ? -11.414 73.812 24.719 1 91.62 187 ASP A CA 1
ATOM 1490 C C . ASP A 1 187 ? -11.938 72.688 25.609 1 91.62 187 ASP A C 1
ATOM 1492 O O . ASP A 1 187 ? -11.227 71.75 25.859 1 91.62 187 ASP A O 1
ATOM 1496 N N . LEU A 1 188 ? -13.133 72.938 26.078 1 92.75 188 LEU A N 1
ATOM 1497 C CA . LEU A 1 188 ? -13.742 71.938 26.906 1 92.75 188 LEU A CA 1
ATOM 1498 C C . LEU A 1 188 ? -13.984 70.625 26.094 1 92.75 188 LEU A C 1
ATOM 1500 O O . LEU A 1 188 ? -13.766 69.562 26.594 1 92.75 188 LEU A O 1
ATOM 1504 N N . GLU A 1 189 ? -14.383 70.812 24.906 1 94.38 189 GLU A N 1
ATOM 1505 C CA . GLU A 1 189 ? -14.609 69.625 24.031 1 94.38 189 GLU A CA 1
ATOM 1506 C C . GLU A 1 189 ? -13.305 68.938 23.734 1 94.38 189 GLU A C 1
ATOM 1508 O O . GLU A 1 189 ? -13.266 67.688 23.688 1 94.38 189 GLU A O 1
ATOM 1513 N N . TYR A 1 190 ? -12.297 69.625 23.469 1 93.31 190 TYR A N 1
ATOM 1514 C CA . TYR A 1 190 ? -10.992 69.062 23.203 1 93.31 190 TYR A CA 1
ATOM 1515 C C . TYR A 1 190 ? -10.477 68.25 24.422 1 93.31 190 TYR A C 1
ATOM 1517 O O . TYR A 1 190 ? -10 67.125 24.281 1 93.31 190 TYR A O 1
ATOM 1525 N N . TYR A 1 191 ? -10.633 68.938 25.578 1 91.12 191 TYR A N 1
ATOM 1526 C CA . TYR A 1 191 ? -10.211 68.25 26.812 1 91.12 191 TYR A CA 1
ATOM 1527 C C . TYR A 1 191 ? -10.969 66.938 27.016 1 91.12 191 TYR A C 1
ATOM 1529 O O . TYR A 1 191 ? -10.367 65.938 27.328 1 91.12 191 TYR A O 1
ATOM 1537 N N . THR A 1 192 ? -12.289 67 26.797 1 93.06 192 THR A N 1
ATOM 1538 C CA . THR A 1 192 ? -13.125 65.812 26.953 1 93.06 192 THR A CA 1
ATOM 1539 C C . THR A 1 192 ? -12.734 64.75 25.953 1 93.06 192 THR A C 1
ATOM 1541 O O . THR A 1 192 ? -12.695 63.531 26.297 1 93.06 192 THR A O 1
ATOM 1544 N N . SER A 1 193 ? -12.43 65.062 24.734 1 94 193 SER A N 1
ATOM 1545 C CA . SER A 1 193 ? -12.023 64.125 23.703 1 94 193 SER A CA 1
ATOM 1546 C C . SER A 1 193 ? -10.688 63.5 24.047 1 94 193 SER A C 1
ATOM 1548 O O . SER A 1 193 ? -10.477 62.312 23.766 1 94 193 SER A O 1
ATOM 1550 N N . CYS A 1 194 ? -9.805 64.25 24.672 1 91.38 194 CYS A N 1
ATOM 1551 C CA . CYS A 1 194 ? -8.516 63.688 25.078 1 91.38 194 CYS A CA 1
ATOM 1552 C C . CYS A 1 194 ? -8.688 62.625 26.172 1 91.38 194 CYS A C 1
ATOM 1554 O O . CYS A 1 194 ? -8.062 61.562 26.109 1 91.38 194 CYS A O 1
ATOM 1556 N N . VAL A 1 195 ? -9.57 63 27.109 1 92.12 195 VAL A N 1
ATOM 1557 C CA . VAL A 1 195 ? -9.812 62.062 28.219 1 92.12 195 VAL A CA 1
ATOM 1558 C C . VAL A 1 195 ? -10.438 60.781 27.688 1 92.12 195 VAL A C 1
ATOM 1560 O O . VAL A 1 195 ? -10.031 59.688 28.078 1 92.12 195 VAL A O 1
ATOM 1563 N N . LYS A 1 196 ? -11.336 60.938 26.766 1 93.38 196 LYS A N 1
ATOM 1564 C CA . LYS A 1 196 ? -12 59.781 26.188 1 93.38 196 LYS A CA 1
ATOM 1565 C C . LYS A 1 196 ? -11.023 58.938 25.359 1 93.38 196 LYS A C 1
ATOM 1567 O O . LYS A 1 196 ? -11.047 57.719 25.406 1 93.38 196 LYS A O 1
ATOM 1572 N N . ALA A 1 197 ? -10.211 59.562 24.609 1 92.44 197 ALA A N 1
ATOM 1573 C CA . ALA A 1 197 ? -9.234 58.875 23.766 1 92.44 197 ALA A CA 1
ATOM 1574 C C . ALA A 1 197 ? -8.258 58.062 24.609 1 92.44 197 ALA A C 1
ATOM 1576 O O . ALA A 1 197 ? -7.863 56.969 24.234 1 92.44 197 ALA A O 1
ATOM 1577 N N . GLU A 1 198 ? -7.848 58.688 25.719 1 91.38 198 GLU A N 1
ATOM 1578 C CA . GLU A 1 198 ? -6.926 58 26.609 1 91.38 198 GLU A CA 1
ATOM 1579 C C . GLU A 1 198 ? -7.582 56.75 27.234 1 91.38 198 GLU A C 1
ATOM 1581 O O . GLU A 1 198 ? -6.945 55.719 27.375 1 91.38 198 GLU A O 1
ATOM 1586 N N . ARG A 1 199 ? -8.836 56.906 27.594 1 93.31 199 ARG A N 1
ATOM 1587 C CA . ARG A 1 199 ? -9.57 55.75 28.141 1 93.31 199 ARG A CA 1
ATOM 1588 C C . ARG A 1 199 ? -9.672 54.625 27.125 1 93.31 199 ARG A C 1
ATOM 1590 O O . ARG A 1 199 ? -9.461 53.469 27.469 1 93.31 199 ARG A O 1
ATOM 1597 N N . VAL A 1 200 ? -9.977 54.969 25.906 1 94.44 200 VAL A N 1
ATOM 1598 C CA . VAL A 1 200 ? -10.133 53.969 24.844 1 94.44 200 VAL A CA 1
ATOM 1599 C C . VAL A 1 200 ? -8.773 53.344 24.531 1 94.44 200 VAL A C 1
ATOM 1601 O O . VAL A 1 200 ? -8.695 52.156 24.219 1 94.44 200 VAL A O 1
ATOM 1604 N N . ARG A 1 201 ? -7.719 54.125 24.578 1 92.5 201 ARG A N 1
ATOM 1605 C CA . ARG A 1 201 ? -6.375 53.594 24.359 1 92.5 201 ARG A CA 1
ATOM 1606 C C . ARG A 1 201 ? -6.039 52.531 25.391 1 92.5 201 ARG A C 1
ATOM 1608 O O . ARG A 1 201 ? -5.48 51.469 25.047 1 92.5 201 ARG A O 1
ATOM 1615 N N . GLN A 1 202 ? -6.336 52.844 26.641 1 93.19 202 GLN A N 1
ATOM 1616 C CA . GLN A 1 202 ? -6.102 51.875 27.703 1 93.19 202 GLN A CA 1
ATOM 1617 C C . GLN A 1 202 ? -6.914 50.594 27.484 1 93.19 202 GLN A C 1
ATOM 1619 O O . GLN A 1 202 ? -6.43 49.5 27.75 1 93.19 202 GLN A O 1
ATOM 1624 N N . GLU A 1 203 ? -8.141 50.781 27.031 1 94.25 203 GLU A N 1
ATOM 1625 C CA . GLU A 1 203 ? -8.977 49.625 26.719 1 94.25 203 GLU A CA 1
ATOM 1626 C C . GLU A 1 203 ? -8.375 48.812 25.594 1 94.25 203 GLU A C 1
ATOM 1628 O O . GLU A 1 203 ? -8.406 47.562 25.641 1 94.25 203 GLU A O 1
ATOM 1633 N N . TRP A 1 204 ? -7.934 49.469 24.594 1 94.31 204 TRP A N 1
ATOM 1634 C CA . TRP A 1 204 ? -7.301 48.781 23.453 1 94.31 204 TRP A CA 1
ATOM 1635 C C . TRP A 1 204 ? -6.07 48 23.906 1 94.31 204 TRP A C 1
ATOM 1637 O O . TRP A 1 204 ? -5.887 46.844 23.516 1 94.31 204 TRP A O 1
ATOM 1647 N N . GLU A 1 205 ? -5.238 48.594 24.688 1 92.88 205 GLU A N 1
ATOM 1648 C CA . GLU A 1 205 ? -4.043 47.938 25.188 1 92.88 205 GLU A CA 1
ATOM 1649 C C . GLU A 1 205 ? -4.402 46.688 26 1 92.88 205 GLU A C 1
ATOM 1651 O O . GLU A 1 205 ? -3.74 45.656 25.891 1 92.88 205 GLU A O 1
ATOM 1656 N N . SER A 1 206 ? -5.41 46.875 26.859 1 94.88 206 SER A N 1
ATOM 1657 C CA . SER A 1 206 ? -5.883 45.75 27.641 1 94.88 206 SER A CA 1
ATOM 1658 C C . SER A 1 206 ? -6.383 44.625 26.734 1 94.88 206 SER A C 1
ATOM 1660 O O . SER A 1 206 ? -6.195 43.438 27.047 1 94.88 206 SER A O 1
ATOM 1662 N N . ALA A 1 207 ? -7.074 44.969 25.688 1 95.38 207 ALA A N 1
ATOM 1663 C CA . ALA A 1 207 ? -7.59 43.969 24.734 1 95.38 207 ALA A CA 1
ATOM 1664 C C . ALA A 1 207 ? -6.449 43.219 24.047 1 95.38 207 ALA A C 1
ATOM 1666 O O . ALA A 1 207 ? -6.539 42.031 23.828 1 95.38 207 ALA A O 1
ATOM 1667 N N . ILE A 1 208 ? -5.414 43.906 23.703 1 95.06 208 ILE A N 1
ATOM 1668 C CA . ILE A 1 208 ? -4.262 43.312 23.047 1 95.06 208 ILE A CA 1
ATOM 1669 C C . ILE A 1 208 ? -3.586 42.312 24.016 1 95.06 208 ILE A C 1
ATOM 1671 O O . ILE A 1 208 ? -3.209 41.219 23.609 1 95.06 208 ILE A O 1
ATOM 1675 N N . TYR A 1 209 ? -3.436 42.75 25.266 1 95.38 209 TYR A N 1
ATOM 1676 C CA . TYR A 1 209 ? -2.83 41.875 26.281 1 95.38 209 TYR A CA 1
ATOM 1677 C C . TYR A 1 209 ? -3.631 40.594 26.438 1 95.38 209 TYR A C 1
ATOM 1679 O O . TYR A 1 209 ? -3.062 39.5 26.484 1 95.38 209 TYR A O 1
ATOM 1687 N N . GLN A 1 210 ? -4.914 40.781 26.531 1 97.06 210 GLN A N 1
ATOM 1688 C CA . GLN A 1 210 ? -5.785 39.625 26.703 1 97.06 210 GLN A CA 1
ATOM 1689 C C . GLN A 1 210 ? -5.75 38.719 25.469 1 97.06 210 GLN A C 1
ATOM 1691 O O . GLN A 1 210 ? -5.703 37.5 25.578 1 97.06 210 GLN A O 1
ATOM 1696 N N . ALA A 1 211 ? -5.812 39.312 24.344 1 97.44 211 ALA A N 1
ATOM 1697 C CA . ALA A 1 211 ? -5.785 38.562 23.094 1 97.44 211 ALA A CA 1
ATOM 1698 C C . ALA A 1 211 ? -4.48 37.812 22.938 1 97.44 211 ALA A C 1
ATOM 1700 O O . ALA A 1 211 ? -4.484 36.625 22.547 1 97.44 211 ALA A O 1
ATOM 1701 N N . SER A 1 212 ? -3.377 38.438 23.234 1 97.38 212 SER A N 1
ATOM 1702 C CA . SER A 1 212 ? -2.072 37.812 23.125 1 97.38 212 SER A CA 1
ATOM 1703 C C . SER A 1 212 ? -1.967 36.594 24.078 1 97.38 212 SER A C 1
ATOM 1705 O O . SER A 1 212 ? -1.389 35.594 23.719 1 97.38 212 SER A O 1
ATOM 1707 N N . THR A 1 213 ? -2.488 36.781 25.25 1 97.5 213 THR A N 1
ATOM 1708 C CA . THR A 1 213 ? -2.502 35.688 26.234 1 97.5 213 THR A CA 1
ATOM 1709 C C . THR A 1 213 ? -3.34 34.531 25.734 1 97.5 213 THR A C 1
ATOM 1711 O O . THR A 1 213 ? -2.922 33.375 25.828 1 97.5 213 THR A O 1
ATOM 1714 N N . GLN A 1 214 ? -4.469 34.812 25.203 1 97.75 214 GLN A N 1
ATOM 1715 C CA . GLN A 1 214 ? -5.344 33.781 24.672 1 97.75 214 GLN A CA 1
ATOM 1716 C C . GLN A 1 214 ? -4.707 33.062 23.484 1 97.75 214 GLN A C 1
ATOM 1718 O O . GLN A 1 214 ? -4.801 31.859 23.344 1 97.75 214 GLN A O 1
ATOM 1723 N N . PHE A 1 215 ? -4.102 33.844 22.641 1 98.19 215 PHE A N 1
ATOM 1724 C CA . PHE A 1 215 ? -3.445 33.281 21.469 1 98.19 215 PHE A CA 1
ATOM 1725 C C . PHE A 1 215 ? -2.309 32.375 21.875 1 98.19 215 PHE A C 1
ATOM 1727 O O . PHE A 1 215 ? -2.098 31.312 21.25 1 98.19 215 PHE A O 1
ATOM 1734 N N . GLN A 1 216 ? -1.596 32.719 22.859 1 97.44 216 GLN A N 1
ATOM 1735 C CA . GLN A 1 216 ? -0.537 31.844 23.344 1 97.44 216 GLN A CA 1
ATOM 1736 C C . GLN A 1 216 ? -1.11 30.547 23.875 1 97.44 216 GLN A C 1
ATOM 1738 O O . GLN A 1 216 ? -0.571 29.469 23.609 1 97.44 216 GLN A O 1
ATOM 1743 N N . GLN A 1 217 ? -2.162 30.656 24.641 1 97.31 217 GLN A N 1
ATOM 1744 C CA . GLN A 1 217 ? -2.818 29.453 25.156 1 97.31 217 GLN A CA 1
ATOM 1745 C C . GLN A 1 217 ? -3.303 28.562 24.016 1 97.31 217 GLN A C 1
ATOM 1747 O O . GLN A 1 217 ? -3.168 27.328 24.094 1 97.31 217 GLN A O 1
ATOM 1752 N N . LEU A 1 218 ? -3.852 29.172 23.047 1 97 218 LEU A N 1
ATOM 1753 C CA . LEU A 1 218 ? -4.34 28.438 21.891 1 97 218 LEU A CA 1
ATOM 1754 C C . LEU A 1 218 ? -3.199 27.688 21.203 1 97 218 LEU A C 1
ATOM 1756 O O . LEU A 1 218 ? -3.35 26.516 20.828 1 97 218 LEU A O 1
ATOM 1760 N N . GLU A 1 219 ? -2.137 28.406 21.031 1 96.56 219 GLU A N 1
ATOM 1761 C CA . GLU A 1 219 ? -0.995 27.797 20.344 1 96.56 219 GLU A CA 1
ATOM 1762 C C . GLU A 1 219 ? -0.374 26.688 21.188 1 96.56 219 GLU A C 1
ATOM 1764 O O . GLU A 1 219 ? -0.002 25.641 20.656 1 96.56 219 GLU A O 1
ATOM 1769 N N . GLU A 1 220 ? -0.23 26.938 22.453 1 96.81 220 GLU A N 1
ATOM 1770 C CA . GLU A 1 220 ? 0.292 25.906 23.344 1 96.81 220 GLU A CA 1
ATOM 1771 C C . GLU A 1 220 ? -0.583 24.656 23.312 1 96.81 220 GLU A C 1
ATOM 1773 O O . GLU A 1 220 ? -0.073 23.531 23.266 1 96.81 220 GLU A O 1
ATOM 1778 N N . LYS A 1 221 ? -1.859 24.828 23.375 1 96.56 221 LYS A N 1
ATOM 1779 C CA . LYS A 1 221 ? -2.795 23.719 23.297 1 96.56 221 LYS A CA 1
ATOM 1780 C C . LYS A 1 221 ? -2.684 22.984 21.969 1 96.56 221 LYS A C 1
ATOM 1782 O O . LYS A 1 221 ? -2.711 21.75 21.922 1 96.56 221 LYS A O 1
ATOM 1787 N N . ARG A 1 222 ? -2.645 23.719 20.906 1 96.81 222 ARG A N 1
ATOM 1788 C CA . ARG A 1 222 ? -2.512 23.125 19.562 1 96.81 222 ARG A CA 1
ATOM 1789 C C . ARG A 1 222 ? -1.26 22.266 19.469 1 96.81 222 ARG A C 1
ATOM 1791 O O . ARG A 1 222 ? -1.324 21.125 19.031 1 96.81 222 ARG A O 1
ATOM 1798 N N . LEU A 1 223 ? -0.139 22.797 19.969 1 96.69 223 LEU A N 1
ATOM 1799 C CA . LEU A 1 223 ? 1.134 22.078 19.891 1 96.69 223 LEU A CA 1
ATOM 1800 C C . LEU A 1 223 ? 1.12 20.844 20.781 1 96.69 223 LEU A C 1
ATOM 1802 O O . LEU A 1 223 ? 1.639 19.797 20.391 1 96.69 223 LEU A O 1
ATOM 1806 N N . ALA A 1 224 ? 0.557 21 21.922 1 97.12 224 ALA A N 1
ATOM 1807 C CA . ALA A 1 224 ? 0.447 19.859 22.828 1 97.12 224 ALA A CA 1
ATOM 1808 C C . ALA A 1 224 ? -0.406 18.75 22.203 1 97.12 224 ALA A C 1
ATOM 1810 O O . ALA A 1 224 ? -0.061 17.578 22.281 1 97.12 224 ALA A O 1
ATOM 1811 N N . HIS A 1 225 ? -1.498 19.125 21.672 1 97.06 225 HIS A N 1
ATOM 1812 C CA . HIS A 1 225 ? -2.363 18.156 21.016 1 97.06 225 HIS A CA 1
ATOM 1813 C C . HIS A 1 225 ? -1.667 17.531 19.812 1 97.06 225 HIS A C 1
ATOM 1815 O O . HIS A 1 225 ? -1.812 16.328 19.562 1 97.06 225 HIS A O 1
ATOM 1821 N N . MET A 1 226 ? -0.986 18.328 19.062 1 95.75 226 MET A N 1
ATOM 1822 C CA . MET A 1 226 ? -0.225 17.828 17.922 1 95.75 226 MET A CA 1
ATOM 1823 C C . MET A 1 226 ? 0.779 16.766 18.359 1 95.75 226 MET A C 1
ATOM 1825 O O . MET A 1 226 ? 0.977 15.766 17.672 1 95.75 226 MET A O 1
ATOM 1829 N N . GLN A 1 227 ? 1.416 17.047 19.422 1 97 227 GLN A N 1
ATOM 1830 C CA . GLN A 1 227 ? 2.365 16.078 19.969 1 97 227 GLN A CA 1
ATOM 1831 C C . GLN A 1 227 ? 1.684 14.742 20.266 1 97 227 GLN A C 1
ATOM 1833 O O . GLN A 1 227 ? 2.227 13.68 19.953 1 97 227 GLN A O 1
ATOM 1838 N N . GLU A 1 228 ? 0.549 14.805 20.859 1 97.56 228 GLU A N 1
ATOM 1839 C CA . GLU A 1 228 ? -0.218 13.594 21.156 1 97.56 228 GLU A CA 1
ATOM 1840 C C . GLU A 1 228 ? -0.568 12.852 19.859 1 97.56 228 GLU A C 1
ATOM 1842 O O . GLU A 1 228 ? -0.489 11.617 19.812 1 97.56 228 GLU A O 1
ATOM 1847 N N . LEU A 1 229 ? -0.963 13.578 18.906 1 97.19 229 LEU A N 1
ATOM 1848 C CA . LEU A 1 229 ? -1.409 12.977 17.656 1 97.19 229 LEU A CA 1
ATOM 1849 C C . LEU A 1 229 ? -0.24 12.352 16.906 1 97.19 229 LEU A C 1
ATOM 1851 O O . LEU A 1 229 ? -0.385 11.281 16.312 1 97.19 229 LEU A O 1
ATOM 1855 N N . VAL A 1 230 ? 0.907 13 16.938 1 97.25 230 VAL A N 1
ATOM 1856 C CA . VAL A 1 230 ? 2.102 12.438 16.312 1 97.25 230 VAL A CA 1
ATOM 1857 C C . VAL A 1 230 ? 2.488 11.133 17 1 97.25 230 VAL A C 1
ATOM 1859 O O . VAL A 1 230 ? 2.91 10.18 16.359 1 97.25 230 VAL A O 1
ATOM 1862 N N . GLN A 1 231 ? 2.348 11.117 18.297 1 97.81 231 GLN A N 1
ATOM 1863 C CA . GLN A 1 231 ? 2.621 9.906 19.047 1 97.81 231 GLN A CA 1
ATOM 1864 C C . GLN A 1 231 ? 1.671 8.781 18.656 1 97.81 231 GLN A C 1
ATOM 1866 O O . GLN A 1 231 ? 2.09 7.629 18.5 1 97.81 231 GLN A O 1
ATOM 1871 N N . LYS A 1 232 ? 0.444 9.086 18.531 1 97.94 232 LYS A N 1
ATOM 1872 C CA . LYS A 1 232 ? -0.534 8.102 18.078 1 97.94 232 LYS A CA 1
ATOM 1873 C C . LYS A 1 232 ? -0.194 7.582 16.688 1 97.94 232 LYS A C 1
ATOM 1875 O O . LYS A 1 232 ? -0.271 6.379 16.422 1 97.94 232 LYS A O 1
ATOM 1880 N N . TYR A 1 233 ? 0.133 8.523 15.812 1 98.19 233 TYR A N 1
ATOM 1881 C CA . TYR A 1 233 ? 0.568 8.148 14.477 1 98.19 233 TYR A CA 1
ATOM 1882 C C . TYR A 1 233 ? 1.721 7.156 14.531 1 98.19 233 TYR A C 1
ATOM 1884 O O . TYR A 1 233 ? 1.674 6.102 13.891 1 98.19 233 TYR A O 1
ATOM 1892 N N . ALA A 1 234 ? 2.723 7.539 15.289 1 97.75 234 ALA A N 1
ATOM 1893 C CA . ALA A 1 234 ? 3.91 6.695 15.414 1 97.75 234 ALA A CA 1
ATOM 1894 C C . ALA A 1 234 ? 3.549 5.32 15.969 1 97.75 234 ALA A C 1
ATOM 1896 O O . ALA A 1 234 ? 4.094 4.305 15.531 1 97.75 234 ALA A O 1
ATOM 1897 N N . ASN A 1 235 ? 2.645 5.266 16.875 1 97.69 235 ASN A N 1
ATOM 1898 C CA . ASN A 1 235 ? 2.217 4.008 17.484 1 97.69 235 ASN A CA 1
ATOM 1899 C C . ASN A 1 235 ? 1.553 3.09 16.453 1 97.69 235 ASN A C 1
ATOM 1901 O O . ASN A 1 235 ? 1.795 1.883 16.453 1 97.69 235 ASN A O 1
ATOM 1905 N N . HIS A 1 236 ? 0.758 3.641 15.641 1 97.88 236 HIS A N 1
ATOM 1906 C CA . HIS A 1 236 ? 0.093 2.848 14.609 1 97.88 236 HIS A CA 1
ATOM 1907 C C . HIS A 1 236 ? 1.098 2.299 13.602 1 97.88 236 HIS A C 1
ATOM 1909 O O . HIS A 1 236 ? 0.97 1.159 13.148 1 97.88 236 HIS A O 1
ATOM 1915 N N . ILE A 1 237 ? 2.084 3.109 13.234 1 97.56 237 ILE A N 1
ATOM 1916 C CA . ILE A 1 237 ? 3.092 2.693 12.266 1 97.56 237 ILE A CA 1
ATOM 1917 C C . ILE A 1 237 ? 3.99 1.626 12.883 1 97.56 237 ILE A C 1
ATOM 1919 O O . ILE A 1 237 ? 4.434 0.705 12.195 1 97.56 237 ILE A O 1
ATOM 1923 N N . SER A 1 238 ? 4.246 1.726 14.148 1 97 238 SER A N 1
ATOM 1924 C CA . SER A 1 238 ? 5.23 0.894 14.836 1 97 238 SER A CA 1
ATOM 1925 C C . SER A 1 238 ? 4.785 -0.563 14.891 1 97 238 SER A C 1
ATOM 1927 O O . SER A 1 238 ? 5.605 -1.464 15.07 1 97 238 SER A O 1
ATOM 1929 N N . VAL A 1 239 ? 3.516 -0.882 14.703 1 96.69 239 VAL A N 1
ATOM 1930 C CA . VAL A 1 239 ? 2.957 -2.229 14.773 1 96.69 239 VAL A CA 1
ATOM 1931 C C . VAL A 1 239 ? 3.32 -3.01 13.516 1 96.69 239 VAL A C 1
ATOM 1933 O O . VAL A 1 239 ? 3.469 -4.234 13.555 1 96.69 239 VAL A O 1
ATOM 1936 N N . LEU A 1 240 ? 3.57 -2.396 12.414 1 96.88 240 LEU A N 1
ATOM 1937 C CA . LEU A 1 240 ? 3.705 -3.025 11.102 1 96.88 240 LEU A CA 1
ATOM 1938 C C . LEU A 1 240 ? 4.98 -3.857 11.023 1 96.88 240 LEU A C 1
ATOM 1940 O O . LEU A 1 240 ? 4.945 -5.023 10.625 1 96.88 240 LEU A O 1
ATOM 1944 N N . GLY A 1 241 ? 6.117 -3.266 11.469 1 96.69 241 GLY A N 1
ATOM 1945 C CA . GLY A 1 241 ? 7.41 -3.92 11.352 1 96.69 241 GLY A CA 1
ATOM 1946 C C . GLY A 1 241 ? 7.449 -5.285 12.008 1 96.69 241 GLY A C 1
ATOM 1947 O O . GLY A 1 241 ? 7.66 -6.297 11.344 1 96.69 241 GLY A O 1
ATOM 1948 N N . PRO A 1 242 ? 7.203 -5.395 13.305 1 97.94 242 PRO A N 1
ATOM 1949 C CA . PRO A 1 242 ? 7.25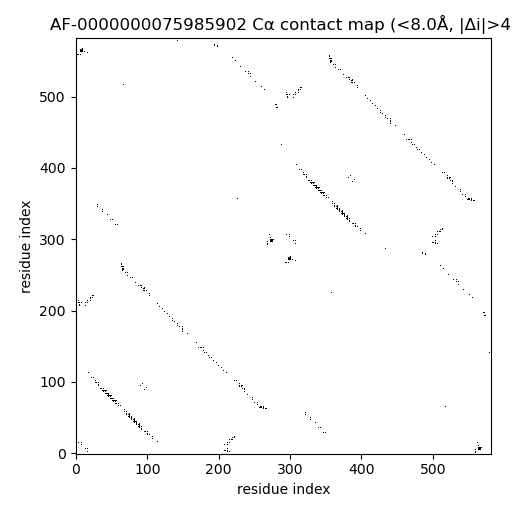 -6.664 14.039 1 97.94 242 PRO A CA 1
ATOM 1950 C C . PRO A 1 242 ? 6.258 -7.691 13.5 1 97.94 242 PRO A C 1
ATOM 1952 O O . PRO A 1 242 ? 6.574 -8.883 13.414 1 97.94 242 PRO A O 1
ATOM 1955 N N . LYS A 1 243 ? 5.082 -7.258 13.125 1 97.81 243 LYS A N 1
ATOM 1956 C CA . LYS A 1 243 ? 4.078 -8.18 12.609 1 97.81 243 LYS A CA 1
ATOM 1957 C C . LYS A 1 243 ? 4.496 -8.742 11.25 1 97.81 243 LYS A C 1
ATOM 1959 O O . LYS A 1 243 ? 4.238 -9.906 10.945 1 97.81 243 LYS A O 1
ATOM 1964 N N . MET A 1 244 ? 5.102 -7.918 10.477 1 97.12 244 MET A N 1
ATOM 1965 C CA . MET A 1 244 ? 5.605 -8.383 9.188 1 97.12 244 MET A CA 1
ATOM 1966 C C . MET A 1 244 ? 6.715 -9.406 9.375 1 97.12 244 MET A C 1
ATOM 1968 O O . MET A 1 244 ? 6.797 -10.383 8.625 1 97.12 244 MET A O 1
ATOM 1972 N N . ILE A 1 245 ? 7.559 -9.164 10.344 1 97.94 245 ILE A N 1
ATOM 1973 C CA . ILE A 1 245 ? 8.633 -10.109 10.625 1 97.94 245 ILE A CA 1
ATOM 1974 C C . ILE A 1 245 ? 8.047 -11.461 11.023 1 97.94 245 ILE A C 1
ATOM 1976 O O . ILE A 1 245 ? 8.492 -12.508 10.547 1 97.94 245 ILE A O 1
ATOM 1980 N N . GLN A 1 246 ? 7.023 -11.43 11.875 1 97.75 246 GLN A N 1
ATOM 1981 C CA . GLN A 1 246 ? 6.355 -12.648 12.305 1 97.75 246 GLN A CA 1
ATOM 1982 C C . GLN A 1 246 ? 5.758 -13.398 11.117 1 97.75 246 GLN A C 1
ATOM 1984 O O . GLN A 1 246 ? 5.875 -14.617 11.016 1 97.75 246 GLN A O 1
ATOM 1989 N N . SER A 1 247 ? 5.09 -12.695 10.258 1 97.31 247 SER A N 1
ATOM 1990 C CA . SER A 1 247 ? 4.5 -13.281 9.062 1 97.31 247 SER A CA 1
ATOM 1991 C C . SER A 1 247 ? 5.57 -13.898 8.172 1 97.31 247 SER A C 1
ATOM 1993 O O . SER A 1 247 ? 5.379 -14.984 7.621 1 97.31 247 SER A O 1
ATOM 1995 N N . CYS A 1 248 ? 6.707 -13.234 8.023 1 96.19 248 CYS A N 1
ATOM 1996 C CA . CYS A 1 248 ? 7.801 -13.711 7.184 1 96.19 248 CYS A CA 1
ATOM 1997 C C . CYS A 1 248 ? 8.43 -14.977 7.766 1 96.19 248 CYS A C 1
ATOM 1999 O O . CYS A 1 248 ? 8.867 -15.852 7.027 1 96.19 248 CYS A O 1
ATOM 2001 N N . ASP A 1 249 ? 8.477 -15.008 9.094 1 97.44 249 ASP A N 1
ATOM 2002 C CA . ASP A 1 249 ? 9.008 -16.203 9.742 1 97.44 249 ASP A CA 1
ATOM 2003 C C . ASP A 1 249 ? 8.172 -17.438 9.398 1 97.44 249 ASP A C 1
ATOM 2005 O O . ASP A 1 249 ? 8.719 -18.5 9.117 1 97.44 249 ASP A O 1
ATOM 2009 N N . LYS A 1 250 ? 6.883 -17.297 9.406 1 97.12 250 LYS A N 1
ATOM 2010 C CA . LYS A 1 250 ? 5.988 -18.391 9.023 1 97.12 250 LYS A CA 1
ATOM 2011 C C . LYS A 1 250 ? 6.195 -18.781 7.562 1 97.12 250 LYS A C 1
ATOM 2013 O O . LYS A 1 250 ? 6.207 -19.969 7.234 1 97.12 250 LYS A O 1
ATOM 2018 N N . LEU A 1 251 ? 6.312 -17.797 6.746 1 96.75 251 LEU A N 1
ATOM 2019 C CA . LEU A 1 251 ? 6.535 -18.047 5.324 1 96.75 251 LEU A CA 1
ATOM 2020 C C . LEU A 1 251 ? 7.844 -18.797 5.102 1 96.75 251 LEU A C 1
ATOM 2022 O O . LEU A 1 251 ? 7.891 -19.75 4.332 1 96.75 251 LEU A O 1
ATOM 2026 N N . ASN A 1 252 ? 8.898 -18.344 5.805 1 97 252 ASN A N 1
ATOM 2027 C CA . ASN A 1 252 ? 10.195 -19 5.676 1 97 252 ASN A CA 1
ATOM 2028 C C . ASN A 1 252 ? 10.141 -20.453 6.145 1 97 252 ASN A C 1
ATOM 2030 O O . ASN A 1 252 ? 10.812 -21.312 5.582 1 97 252 ASN A O 1
ATOM 2034 N N . GLU A 1 253 ? 9.391 -20.688 7.156 1 97.56 253 GLU A N 1
ATOM 2035 C CA . GLU A 1 253 ? 9.195 -22.047 7.621 1 97.56 253 GLU A CA 1
ATOM 2036 C C . GLU A 1 253 ? 8.539 -22.906 6.547 1 97.56 253 GLU A C 1
ATOM 2038 O O . GLU A 1 253 ? 8.945 -24.047 6.32 1 97.56 253 GLU A O 1
ATOM 2043 N N . ALA A 1 254 ? 7.508 -22.406 5.934 1 97 254 ALA A N 1
ATOM 2044 C CA . ALA A 1 254 ? 6.832 -23.125 4.859 1 97 254 ALA A CA 1
ATOM 2045 C C . ALA A 1 254 ? 7.777 -23.391 3.693 1 97 254 ALA A C 1
ATOM 2047 O O . ALA A 1 254 ? 7.777 -24.484 3.123 1 97 254 ALA A O 1
ATOM 2048 N N . VAL A 1 255 ? 8.617 -22.375 3.354 1 97 255 VAL A N 1
ATOM 2049 C CA . VAL A 1 255 ? 9.57 -22.5 2.252 1 97 255 VAL A CA 1
ATOM 2050 C C . VAL A 1 255 ? 10.562 -23.625 2.549 1 97 255 VAL A C 1
ATOM 2052 O O . VAL A 1 255 ? 10.922 -24.391 1.659 1 97 255 VAL A O 1
ATOM 2055 N N . SER A 1 256 ? 10.953 -23.734 3.768 1 97.25 256 SER A N 1
ATOM 2056 C CA . SER A 1 256 ? 11.953 -24.719 4.164 1 97.25 256 SER A CA 1
ATOM 2057 C C . SER A 1 256 ? 11.391 -26.141 4.121 1 97.25 256 SER A C 1
ATOM 2059 O O . SER A 1 256 ? 12.141 -27.109 4.098 1 97.25 256 SER A O 1
ATOM 2061 N N . LYS A 1 257 ? 10.062 -26.328 4.043 1 96.94 257 LYS A N 1
ATOM 2062 C CA . LYS A 1 257 ? 9.406 -27.625 4.094 1 96.94 257 LYS A CA 1
ATOM 2063 C C . LYS A 1 257 ? 9.102 -28.141 2.693 1 96.94 257 LYS A C 1
ATOM 2065 O O . LYS A 1 257 ? 8.586 -29.25 2.537 1 96.94 257 LYS A O 1
ATOM 2070 N N . ILE A 1 258 ? 9.359 -27.344 1.682 1 97.5 258 ILE A N 1
ATOM 2071 C CA . ILE A 1 258 ? 9.094 -27.766 0.314 1 97.5 258 ILE A CA 1
ATOM 2072 C C . ILE A 1 258 ? 9.906 -29.031 -0 1 97.5 258 ILE A C 1
ATOM 2074 O O . ILE A 1 258 ? 11.109 -29.078 0.246 1 97.5 258 ILE A O 1
ATOM 2078 N N . ASP A 1 259 ? 9.234 -30.047 -0.432 1 97.88 259 ASP A N 1
ATOM 2079 C CA . ASP A 1 259 ? 9.828 -31.328 -0.788 1 97.88 259 ASP A CA 1
ATOM 2080 C C . ASP A 1 259 ? 9.469 -31.719 -2.219 1 97.88 259 ASP A C 1
ATOM 2082 O O . ASP A 1 259 ? 8.445 -32.344 -2.457 1 97.88 259 ASP A O 1
ATOM 2086 N N . VAL A 1 260 ? 10.406 -31.5 -3.121 1 96.44 260 VAL A N 1
ATOM 2087 C CA . VAL A 1 260 ? 10.164 -31.703 -4.547 1 96.44 260 VAL A CA 1
ATOM 2088 C C . VAL A 1 260 ? 9.898 -33.188 -4.816 1 96.44 260 VAL A C 1
ATOM 2090 O O . VAL A 1 260 ? 8.922 -33.531 -5.496 1 96.44 260 VAL A O 1
ATOM 2093 N N . GLU A 1 261 ? 10.719 -34.031 -4.234 1 96.5 261 GLU A N 1
ATOM 2094 C CA . GLU A 1 261 ? 10.547 -35.469 -4.434 1 96.5 261 GLU A CA 1
ATOM 2095 C C . GLU A 1 261 ? 9.219 -35.938 -3.852 1 96.5 261 GLU A C 1
ATOM 2097 O O . GLU A 1 261 ? 8.516 -36.75 -4.473 1 96.5 261 GLU A O 1
ATOM 2102 N N . GLY A 1 262 ? 8.938 -35.5 -2.686 1 96.88 262 GLY A N 1
ATOM 2103 C CA . GLY A 1 262 ? 7.668 -35.844 -2.064 1 96.88 262 GLY A CA 1
ATOM 2104 C C . GLY A 1 262 ? 6.473 -35.375 -2.875 1 96.88 262 GLY A C 1
ATOM 2105 O O . GLY A 1 262 ? 5.457 -36.062 -2.941 1 96.88 262 GLY A O 1
ATOM 2106 N N . ASP A 1 263 ? 6.574 -34.281 -3.543 1 97.12 263 ASP A N 1
ATOM 2107 C CA . ASP A 1 263 ? 5.48 -33.75 -4.348 1 97.12 263 ASP A CA 1
ATOM 2108 C C . ASP A 1 263 ? 5.223 -34.625 -5.57 1 97.12 263 ASP A C 1
ATOM 2110 O O . ASP A 1 263 ? 4.074 -34.812 -5.977 1 97.12 263 ASP A O 1
ATOM 2114 N N . ILE A 1 264 ? 6.297 -35.125 -6.105 1 96.69 264 ILE A N 1
ATOM 2115 C CA . ILE A 1 264 ? 6.148 -36.031 -7.238 1 96.69 264 ILE A CA 1
ATOM 2116 C C . ILE A 1 264 ? 5.414 -37.281 -6.797 1 96.69 264 ILE A C 1
ATOM 2118 O O . ILE A 1 264 ? 4.512 -37.75 -7.488 1 96.69 264 ILE A O 1
ATOM 2122 N N . GLN A 1 265 ? 5.738 -37.781 -5.648 1 97 265 GLN A N 1
ATOM 2123 C CA . GLN A 1 265 ? 5.105 -39 -5.133 1 97 265 GLN A CA 1
ATOM 2124 C C . GLN A 1 265 ? 3.625 -38.75 -4.84 1 97 265 GLN A C 1
ATOM 2126 O O . GLN A 1 265 ? 2.789 -39.625 -5.086 1 97 265 GLN A O 1
ATOM 2131 N N . VAL A 1 266 ? 3.354 -37.594 -4.34 1 95.88 266 VAL A N 1
ATOM 2132 C CA . VAL A 1 266 ? 1.966 -37.25 -4.059 1 95.88 266 VAL A CA 1
ATOM 2133 C C . VAL A 1 266 ? 1.174 -37.188 -5.363 1 95.88 266 VAL A C 1
ATOM 2135 O O . VAL A 1 266 ? 0.023 -37.625 -5.422 1 95.88 266 VAL A O 1
ATOM 2138 N N . ALA A 1 267 ? 1.773 -36.625 -6.398 1 94.75 267 ALA A N 1
ATOM 2139 C CA . ALA A 1 267 ? 1.124 -36.562 -7.707 1 94.75 267 ALA A CA 1
ATOM 2140 C C . ALA A 1 267 ? 0.838 -37.938 -8.258 1 94.75 267 ALA A C 1
ATOM 2142 O O . ALA A 1 267 ? -0.245 -38.188 -8.797 1 94.75 267 ALA A O 1
ATOM 2143 N N . ILE A 1 268 ? 1.808 -38.812 -8.086 1 96.12 268 ILE A N 1
ATOM 2144 C CA . ILE A 1 268 ? 1.661 -40.156 -8.578 1 96.12 268 ILE A CA 1
ATOM 2145 C C . ILE A 1 268 ? 0.547 -40.875 -7.812 1 96.12 268 ILE A C 1
ATOM 2147 O O . ILE A 1 268 ? -0.303 -41.531 -8.414 1 96.12 268 ILE A O 1
ATOM 2151 N N . LYS A 1 269 ? 0.454 -40.75 -6.539 1 94.75 269 LYS A N 1
ATOM 2152 C CA . LYS A 1 269 ? -0.542 -41.406 -5.688 1 94.75 269 LYS A CA 1
ATOM 2153 C C . LYS A 1 269 ? -1.944 -40.875 -5.988 1 94.75 269 LYS A C 1
ATOM 2155 O O . LYS A 1 269 ? -2.918 -41.625 -5.934 1 94.75 269 LYS A O 1
ATOM 2160 N N . SER A 1 270 ? -2.008 -39.688 -6.309 1 93.94 270 SER A N 1
ATOM 2161 C CA . SER A 1 270 ? -3.305 -39.031 -6.48 1 93.94 270 SER A CA 1
ATOM 2162 C C . SER A 1 270 ? -3.838 -39.219 -7.895 1 93.94 270 SER A C 1
ATOM 2164 O O . SER 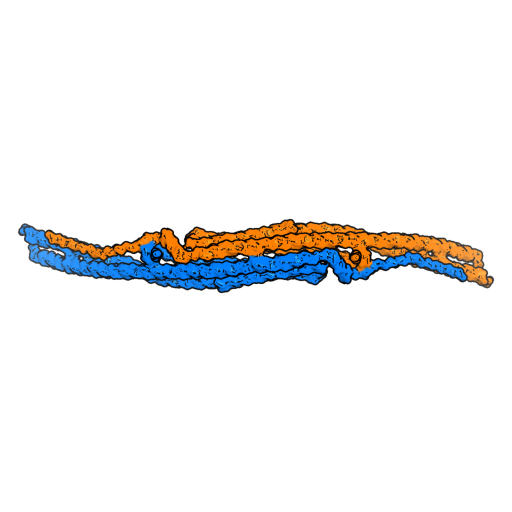A 1 270 ? -5.043 -39.406 -8.094 1 93.94 270 SER A O 1
ATOM 2166 N N . LYS A 1 271 ? -2.873 -39.188 -8.922 1 92.12 271 LYS A N 1
ATOM 2167 C CA . LYS A 1 271 ? -3.352 -39.125 -10.305 1 92.12 271 LYS A CA 1
ATOM 2168 C C . LYS A 1 271 ? -2.912 -40.344 -11.086 1 92.12 271 LYS A C 1
ATOM 2170 O O . LYS A 1 271 ? -3.301 -40.531 -12.242 1 92.12 271 LYS A O 1
ATOM 2175 N N . GLY A 1 272 ? -2.092 -41.156 -10.516 1 92.5 272 GLY A N 1
ATOM 2176 C CA . GLY A 1 272 ? -1.6 -42.344 -11.195 1 92.5 272 GLY A CA 1
ATOM 2177 C C . GLY A 1 272 ? -2.709 -43.281 -11.648 1 92.5 272 GLY A C 1
ATOM 2178 O O . GLY A 1 272 ? -3.734 -43.406 -10.977 1 92.5 272 GLY A O 1
ATOM 2179 N N . THR A 1 273 ? -2.566 -43.875 -12.758 1 91.25 273 THR A N 1
ATOM 2180 C CA . THR A 1 273 ? -3.582 -44.75 -13.32 1 91.25 273 THR A CA 1
ATOM 2181 C C . THR A 1 273 ? -3.164 -46.219 -13.18 1 91.25 273 THR A C 1
ATOM 2183 O O . THR A 1 273 ? -3.949 -47.125 -13.469 1 91.25 273 THR A O 1
ATOM 2186 N N . GLY A 1 274 ? -1.894 -46.531 -12.836 1 86.69 274 GLY A N 1
ATOM 2187 C CA . GLY A 1 274 ? -1.455 -47.875 -12.594 1 86.69 274 GLY A CA 1
ATOM 2188 C C . GLY A 1 274 ? -0.244 -48.281 -13.422 1 86.69 274 GLY A C 1
ATOM 2189 O O . GLY A 1 274 ? 0.248 -47.469 -14.227 1 86.69 274 GLY A O 1
ATOM 2190 N N . PRO A 1 275 ? 0.319 -49.5 -13.219 1 86.69 275 PRO A N 1
ATOM 2191 C CA . PRO A 1 275 ? 1.519 -49.969 -13.914 1 86.69 275 PRO A CA 1
ATOM 2192 C C . PRO A 1 275 ? 1.223 -50.469 -15.328 1 86.69 275 PRO A C 1
ATOM 2194 O O . PRO A 1 275 ? 0.058 -50.531 -15.727 1 86.69 275 PRO A O 1
ATOM 2197 N N . ASN A 1 276 ? 2.328 -50.562 -16.109 1 83.31 276 ASN A N 1
ATOM 2198 C CA . ASN A 1 276 ? 2.195 -51.094 -17.469 1 83.31 276 ASN A CA 1
ATOM 2199 C C . ASN A 1 276 ? 1.86 -52.562 -17.453 1 83.31 276 ASN A C 1
ATOM 2201 O O . ASN A 1 276 ? 2.518 -53.375 -16.766 1 83.31 276 ASN A O 1
ATOM 2205 N N . TYR A 1 277 ? 0.671 -53 -18.141 1 74.88 277 TYR A N 1
ATOM 2206 C CA . TYR A 1 277 ? 0.379 -54.406 -18.406 1 74.88 277 TYR A CA 1
ATOM 2207 C C . TYR A 1 277 ? 0.486 -54.719 -19.891 1 74.88 277 TYR A C 1
ATOM 2209 O O . TYR A 1 277 ? -0.272 -54.188 -20.703 1 74.88 277 TYR A O 1
ATOM 2217 N N . SER A 1 278 ? 1.666 -55.094 -20.328 1 68.56 278 SER A N 1
ATOM 2218 C CA . SER A 1 278 ? 1.9 -55.344 -21.75 1 68.56 278 SER A CA 1
ATOM 2219 C C . SER A 1 278 ? 0.953 -56.406 -22.281 1 68.56 278 SER A C 1
ATOM 2221 O O . SER A 1 278 ? 0.815 -57.469 -21.703 1 68.56 278 SER A O 1
ATOM 2223 N N . GLU A 1 279 ? -0.09 -56.031 -23.078 1 64.31 279 GLU A N 1
ATOM 2224 C CA . GLU A 1 279 ? -0.912 -57.031 -23.734 1 64.31 279 GLU A CA 1
ATOM 2225 C C . GLU A 1 279 ? -0.275 -57.5 -25.047 1 64.31 279 GLU A C 1
ATOM 2227 O O . GLU A 1 279 ? 0.1 -56.688 -25.891 1 64.31 279 GLU A O 1
ATOM 2232 N N . GLN A 1 280 ? 0.385 -58.625 -25.109 1 61.75 280 GLN A N 1
ATOM 2233 C CA . GLN A 1 280 ? 0.931 -59.188 -26.344 1 61.75 280 GLN A CA 1
ATOM 2234 C C . GLN A 1 280 ? -0.182 -59.656 -27.281 1 61.75 280 GLN A C 1
ATOM 2236 O O . GLN A 1 280 ? -1.146 -60.281 -26.844 1 61.75 280 GLN A O 1
ATOM 2241 N N . PHE A 1 281 ? -0.189 -59.031 -28.391 1 60.59 281 PHE A N 1
ATOM 2242 C CA . PHE A 1 281 ? -1.133 -59.531 -29.391 1 60.59 281 PHE A CA 1
ATOM 2243 C C . PHE A 1 281 ? -0.542 -60.688 -30.172 1 60.59 281 PHE A C 1
ATOM 2245 O O . PHE A 1 281 ? 0.488 -60.531 -30.844 1 60.59 281 PHE A O 1
ATOM 2252 N N . LEU A 1 282 ? -0.938 -61.875 -29.797 1 61.69 282 LEU A N 1
ATOM 2253 C CA . LEU A 1 282 ? -0.524 -63.062 -30.547 1 61.69 282 LEU A CA 1
ATOM 2254 C C . LEU A 1 282 ? -1.446 -63.312 -31.734 1 61.69 282 LEU A C 1
ATOM 2256 O O . LEU A 1 282 ? -2.643 -63 -31.672 1 61.69 282 LEU A O 1
ATOM 2260 N N . PRO A 1 283 ? -0.83 -63.531 -32.938 1 62.19 283 PRO A N 1
ATOM 2261 C CA . PRO A 1 283 ? -1.646 -63.844 -34.125 1 62.19 283 PRO A CA 1
ATOM 2262 C C . PRO A 1 283 ? -2.615 -65 -33.844 1 62.19 283 PRO A C 1
ATOM 2264 O O . PRO A 1 283 ? -2.268 -65.938 -33.156 1 62.19 283 PRO A O 1
ATOM 2267 N N . ASP A 1 284 ? -3.898 -64.812 -33.906 1 60.31 284 ASP A N 1
ATOM 2268 C CA . ASP A 1 284 ? -4.863 -65.875 -33.906 1 60.31 284 ASP A CA 1
ATOM 2269 C C . ASP A 1 284 ? -5.066 -66.438 -35.312 1 60.31 284 ASP A C 1
ATOM 2271 O O . ASP A 1 284 ? -5.488 -65.688 -36.219 1 60.31 284 ASP A O 1
ATOM 2275 N N . PHE A 1 285 ? -4.301 -67.438 -35.688 1 52.31 285 PHE A N 1
ATOM 2276 C CA . PHE A 1 285 ? -4.504 -68.062 -37 1 52.31 285 PHE A CA 1
ATOM 2277 C C . PHE A 1 285 ? -5.707 -69 -36.938 1 52.31 285 PHE A C 1
ATOM 2279 O O . PHE A 1 285 ? -5.93 -69.688 -35.938 1 52.31 285 PHE A O 1
ATOM 2286 N N . TYR A 1 286 ? -6.715 -68.688 -37.688 1 50.38 286 TYR A N 1
ATOM 2287 C CA . TYR A 1 286 ? -7.734 -69.75 -37.875 1 50.38 286 TYR A CA 1
ATOM 2288 C C . TYR A 1 286 ? -7.125 -71 -38.469 1 50.38 286 TYR A C 1
ATOM 2290 O O . TYR A 1 286 ? -6.551 -71 -39.562 1 50.38 286 TYR A O 1
ATOM 2298 N N . VAL A 1 287 ? -6.594 -71.938 -37.844 1 45.62 287 VAL A N 1
ATOM 2299 C CA . VAL A 1 287 ? -6.188 -73.25 -38.344 1 45.62 287 VAL A CA 1
ATOM 2300 C C . VAL A 1 287 ? -7.414 -74 -38.812 1 45.62 287 VAL A C 1
ATOM 2302 O O . VAL A 1 287 ? -8.391 -74.125 -38.094 1 45.62 287 VAL A O 1
ATOM 2305 N N . CYS A 1 288 ? -7.77 -74 -40.094 1 41.25 288 CYS A N 1
ATOM 2306 C CA . CYS A 1 288 ? -8.586 -75.062 -40.688 1 41.25 288 CYS A CA 1
ATOM 2307 C C . CYS A 1 288 ? -8.141 -76.438 -40.188 1 41.25 288 CYS A C 1
ATOM 2309 O O . CYS A 1 288 ? -7.043 -76.938 -40.5 1 41.25 288 CYS A O 1
ATOM 2311 N N . ILE A 1 289 ? -8.359 -76.875 -39.062 1 36 289 ILE A N 1
ATOM 2312 C CA . ILE A 1 289 ? -8.219 -78.25 -38.625 1 36 289 ILE A CA 1
ATOM 2313 C C . ILE A 1 289 ? -8.922 -79.188 -39.625 1 36 289 ILE A C 1
ATOM 2315 O O . ILE A 1 289 ? -10.148 -79.125 -39.75 1 36 289 ILE A O 1
ATOM 2319 N N . LEU A 1 290 ? -8.477 -79.375 -40.875 1 33 290 LEU A N 1
ATOM 2320 C CA . LEU A 1 290 ? -8.789 -80.625 -41.562 1 33 290 LEU A CA 1
ATOM 2321 C C . LEU A 1 290 ? -8.586 -81.812 -40.625 1 33 290 LEU A C 1
ATOM 2323 O O . LEU A 1 290 ? -7.453 -82.125 -40.219 1 33 290 LEU A O 1
ATOM 2327 N N . ALA A 1 291 ? -9.211 -81.938 -39.469 1 34.09 291 ALA A N 1
ATOM 2328 C CA . ALA A 1 291 ? -9.352 -83.312 -39.094 1 34.09 291 ALA A CA 1
ATOM 2329 C C . ALA A 1 291 ? -10.266 -84.062 -40.094 1 34.09 291 ALA A C 1
ATOM 2331 O O . ALA A 1 291 ? -11.281 -83.5 -40.531 1 34.09 291 ALA A O 1
ATOM 2332 N N . MET B 1 1 ? 11.086 -45.25 -4.82 1 77.44 1 MET B N 1
ATOM 2333 C CA . MET B 1 1 ? 10.211 -44.156 -5.223 1 77.44 1 MET B CA 1
ATOM 2334 C C . MET B 1 1 ? 9.555 -44.438 -6.562 1 77.44 1 MET B C 1
ATOM 2336 O O . MET B 1 1 ? 10.18 -45 -7.469 1 77.44 1 MET B O 1
ATOM 2340 N N . GLU B 1 2 ? 8.312 -44.219 -6.586 1 86.25 2 GLU B N 1
ATOM 2341 C CA . GLU B 1 2 ? 7.578 -44.5 -7.82 1 86.25 2 GLU B CA 1
ATOM 2342 C C . GLU B 1 2 ? 7.863 -43.438 -8.883 1 86.25 2 GLU B C 1
ATOM 2344 O O . GLU B 1 2 ? 8.242 -42.312 -8.562 1 86.25 2 GLU B O 1
ATOM 2349 N N . SER B 1 3 ? 7.887 -43.938 -10.094 1 93.94 3 SER B N 1
ATOM 2350 C CA . SER B 1 3 ? 8.148 -43.031 -11.219 1 93.94 3 SER B CA 1
ATOM 2351 C C . SER B 1 3 ? 6.926 -42.906 -12.117 1 93.94 3 SER B C 1
ATOM 2353 O O . SER B 1 3 ? 6.016 -43.75 -12.062 1 93.94 3 SER B O 1
ATOM 2355 N N . PHE B 1 4 ? 6.883 -41.812 -12.891 1 96.25 4 PHE B N 1
ATOM 2356 C CA . PHE B 1 4 ? 5.797 -41.625 -13.844 1 96.25 4 PHE B CA 1
ATOM 2357 C C . PHE B 1 4 ? 5.715 -42.781 -14.828 1 96.25 4 PHE B C 1
ATOM 2359 O O . PHE B 1 4 ? 4.621 -43.25 -15.148 1 96.25 4 PHE B O 1
ATOM 2366 N N . LYS B 1 5 ? 6.906 -43.219 -15.25 1 94.25 5 LYS B N 1
ATOM 2367 C CA . LYS B 1 5 ? 6.945 -44.25 -16.281 1 94.25 5 LYS B CA 1
ATOM 2368 C C . LYS B 1 5 ? 6.32 -45.562 -15.773 1 94.25 5 LYS B C 1
ATOM 2370 O O . LYS B 1 5 ? 5.844 -46.375 -16.562 1 94.25 5 LYS B O 1
ATOM 2375 N N . ASP B 1 6 ? 6.223 -45.719 -14.492 1 93.44 6 ASP B N 1
ATOM 2376 C CA . ASP B 1 6 ? 5.699 -46.938 -13.93 1 93.44 6 ASP B CA 1
ATOM 2377 C C . ASP B 1 6 ? 4.289 -46.75 -13.383 1 93.44 6 ASP B C 1
ATOM 2379 O O . ASP B 1 6 ? 3.68 -47.688 -12.867 1 93.44 6 ASP B O 1
ATOM 2383 N N . SER B 1 7 ? 3.732 -45.594 -13.523 1 94.56 7 SER B N 1
ATOM 2384 C CA . SER B 1 7 ? 2.527 -45.312 -12.742 1 94.56 7 SER B CA 1
ATOM 2385 C C . SER B 1 7 ? 1.396 -44.812 -13.633 1 94.56 7 SER B C 1
ATOM 2387 O O . SER B 1 7 ? 0.266 -44.656 -13.172 1 94.56 7 SER B O 1
ATOM 2389 N N . PHE B 1 8 ? 1.672 -44.5 -14.859 1 94.38 8 PHE B N 1
ATOM 2390 C CA . PHE B 1 8 ? 0.663 -43.906 -15.734 1 94.38 8 PHE B CA 1
ATOM 2391 C C . PHE B 1 8 ? 0.473 -44.75 -16.984 1 94.38 8 PHE B C 1
ATOM 2393 O O . PHE B 1 8 ? 0.811 -44.312 -18.094 1 94.38 8 PHE B O 1
ATOM 2400 N N . TRP B 1 9 ? -0.153 -45.844 -16.781 1 91.19 9 TRP B N 1
ATOM 2401 C CA . TRP B 1 9 ? -0.406 -46.719 -17.906 1 91.19 9 TRP B CA 1
ATOM 2402 C C . TRP B 1 9 ? -1.894 -47.031 -18.031 1 91.19 9 TRP B C 1
ATOM 2404 O O . TRP B 1 9 ? -2.699 -46.594 -17.219 1 91.19 9 TRP B O 1
ATOM 2414 N N . GLY B 1 10 ? -2.303 -47.781 -19.094 1 82.19 10 GLY B N 1
ATOM 2415 C CA . GLY B 1 10 ? -3.699 -48.062 -19.359 1 82.19 10 GLY B CA 1
ATOM 2416 C C . GLY B 1 10 ? -4.316 -47.156 -20.406 1 82.19 10 GLY B C 1
ATOM 2417 O O . GLY B 1 10 ? -3.617 -46.375 -21.031 1 82.19 10 GLY B O 1
ATOM 2418 N N . PRO B 1 11 ? -5.668 -47.281 -20.656 1 78.62 11 PRO B N 1
ATOM 2419 C CA . PRO B 1 11 ? -6.32 -46.531 -21.734 1 78.62 11 PRO B CA 1
ATOM 2420 C C . PRO B 1 11 ? -6.211 -45.031 -21.594 1 78.62 11 PRO B C 1
ATOM 2422 O O . PRO B 1 11 ? -6.129 -44.312 -22.594 1 78.62 11 PRO B O 1
ATOM 2425 N N . ASN B 1 12 ? -6.043 -44.562 -20.328 1 88.56 12 ASN B N 1
ATOM 2426 C CA . ASN B 1 12 ? -6.035 -43.094 -20.125 1 88.56 12 ASN B CA 1
ATOM 2427 C C . ASN B 1 12 ? -4.797 -42.656 -19.359 1 88.56 12 ASN B C 1
ATOM 2429 O O . ASN B 1 12 ? -4.777 -41.562 -18.797 1 88.56 12 ASN B O 1
ATOM 2433 N N . GLY B 1 13 ? -3.785 -43.5 -19.297 1 92.75 13 GLY B N 1
ATOM 2434 C CA . GLY B 1 13 ? -2.619 -43.219 -18.484 1 92.75 13 GLY B CA 1
ATOM 2435 C C . GLY B 1 13 ? -1.854 -42 -18.938 1 92.75 13 GLY B C 1
ATOM 2436 O O . GLY B 1 13 ? -1.649 -41.062 -18.172 1 92.75 13 GLY B O 1
ATOM 2437 N N . PHE B 1 14 ? -1.547 -41.969 -20.234 1 94.88 14 PHE B N 1
ATOM 2438 C CA . PHE B 1 14 ? -0.758 -40.875 -20.766 1 94.88 14 PHE B CA 1
ATOM 2439 C C . PHE B 1 14 ? -1.565 -39.562 -20.75 1 94.88 14 PHE B C 1
ATOM 2441 O O . PHE B 1 14 ? -1.019 -38.5 -20.5 1 94.88 14 PHE B O 1
ATOM 2448 N N . GLU B 1 15 ? -2.852 -39.688 -21.016 1 95.44 15 GLU B N 1
ATOM 2449 C CA . GLU B 1 15 ? -3.707 -38.5 -21.016 1 95.44 15 GLU B CA 1
ATOM 2450 C C . GLU B 1 15 ? -3.73 -37.844 -19.625 1 95.44 15 GLU B C 1
ATOM 2452 O O . GLU B 1 15 ? -3.721 -36.625 -19.516 1 95.44 15 GLU B O 1
ATOM 2457 N N . GLU B 1 16 ? -3.797 -38.625 -18.594 1 96.06 16 GLU B N 1
ATOM 2458 C CA . GLU B 1 16 ? -3.777 -38.125 -17.234 1 96.06 16 GLU B CA 1
ATOM 2459 C C . GLU B 1 16 ? -2.445 -37.438 -16.922 1 96.06 16 GLU B C 1
ATOM 2461 O O . GLU B 1 16 ? -2.41 -36.406 -16.234 1 96.06 16 GLU B O 1
ATOM 2466 N N . LEU B 1 17 ? -1.403 -38.031 -17.359 1 96.44 17 LEU B N 1
ATOM 2467 C CA . LEU B 1 17 ? -0.076 -37.469 -17.172 1 96.44 17 LEU B CA 1
ATOM 2468 C C . LEU B 1 17 ? 0.059 -36.125 -17.906 1 96.44 17 LEU B C 1
ATOM 2470 O O . LEU B 1 17 ? 0.625 -35.188 -17.375 1 96.44 17 LEU B O 1
ATOM 2474 N N . ARG B 1 18 ? -0.413 -36.094 -19.109 1 96.31 18 ARG B N 1
ATOM 2475 C CA . ARG B 1 18 ? -0.436 -34.875 -19.891 1 96.31 18 ARG B CA 1
ATOM 2476 C C . ARG B 1 18 ? -1.164 -33.75 -19.156 1 96.31 18 ARG B C 1
ATOM 2478 O O . ARG B 1 18 ? -0.678 -32.625 -19.094 1 96.31 18 ARG B O 1
ATOM 2485 N N . LYS B 1 19 ? -2.273 -34.062 -18.625 1 96 19 LYS B N 1
ATOM 2486 C CA . LYS B 1 19 ? -3.07 -33.094 -17.875 1 96 19 LYS B CA 1
ATOM 2487 C C . LYS B 1 19 ? -2.311 -32.562 -16.656 1 96 19 LYS B C 1
ATOM 2489 O O . LYS B 1 19 ? -2.338 -31.375 -16.375 1 96 19 LYS B O 1
ATOM 2494 N N . LEU B 1 20 ? -1.664 -33.469 -15.977 1 95.75 20 LEU B N 1
ATOM 2495 C CA . LEU B 1 20 ? -0.907 -33.125 -14.781 1 95.75 20 LEU B CA 1
ATOM 2496 C C . LEU B 1 20 ? 0.196 -32.125 -15.102 1 95.75 20 LEU B C 1
ATOM 2498 O O . LEU B 1 20 ? 0.33 -31.109 -14.422 1 95.75 20 LEU B O 1
ATOM 2502 N N . VAL B 1 21 ? 0.954 -32.406 -16.094 1 96.25 21 VAL B N 1
ATOM 2503 C CA . VAL B 1 21 ? 2.078 -31.547 -16.484 1 96.25 21 VAL B CA 1
ATOM 2504 C C . VAL B 1 21 ? 1.561 -30.203 -16.969 1 96.25 21 VAL B C 1
ATOM 2506 O O . VAL B 1 21 ? 2.129 -29.156 -16.656 1 96.25 21 VAL B O 1
ATOM 2509 N N . LYS B 1 22 ? 0.488 -30.297 -17.766 1 96.31 22 LYS B N 1
ATOM 2510 C CA . LYS B 1 22 ? -0.114 -29.047 -18.266 1 96.31 22 LYS B CA 1
ATOM 2511 C C . LYS B 1 22 ? -0.611 -28.188 -17.109 1 96.31 22 LYS B C 1
ATOM 2513 O O . LYS B 1 22 ? -0.414 -26.969 -17.094 1 96.31 22 LYS B O 1
ATOM 2518 N N . GLN B 1 23 ? -1.28 -28.766 -16.172 1 95.06 23 GLN B N 1
ATOM 2519 C CA . GLN B 1 23 ? -1.779 -28.062 -15 1 95.06 23 GLN B CA 1
ATOM 2520 C C . GLN B 1 23 ? -0.64 -27.391 -14.234 1 95.06 23 GLN B C 1
ATOM 2522 O O . GLN B 1 23 ? -0.791 -26.266 -13.75 1 95.06 23 GLN B O 1
ATOM 2527 N N . GLY B 1 24 ? 0.475 -28.141 -14.102 1 95 24 GLY B N 1
ATOM 2528 C CA . GLY B 1 24 ? 1.641 -27.531 -13.469 1 95 24 GLY B CA 1
ATOM 2529 C C . GLY B 1 24 ? 2.123 -26.281 -14.18 1 95 24 GLY B C 1
ATOM 2530 O O . GLY B 1 24 ? 2.402 -25.266 -13.531 1 95 24 GLY B O 1
ATOM 2531 N N . GLY B 1 25 ? 2.258 -26.391 -15.469 1 94.88 25 GLY B N 1
ATOM 2532 C CA . GLY B 1 25 ? 2.646 -25.234 -16.25 1 94.88 25 GLY B CA 1
ATOM 2533 C C . GLY B 1 25 ? 1.675 -24.078 -16.125 1 94.88 25 GLY B C 1
ATOM 2534 O O . GLY B 1 25 ? 2.09 -22.922 -15.961 1 94.88 25 GLY B O 1
ATOM 2535 N N . ASP B 1 26 ? 0.385 -24.328 -16.219 1 94.75 26 ASP B N 1
ATOM 2536 C CA . ASP B 1 26 ? -0.645 -23.297 -16.094 1 94.75 26 ASP B CA 1
ATOM 2537 C C . ASP B 1 26 ? -0.566 -22.609 -14.727 1 94.75 26 ASP B C 1
ATOM 2539 O O . ASP B 1 26 ? -0.799 -21.406 -14.625 1 94.75 26 ASP B O 1
ATOM 2543 N N . PHE B 1 27 ? -0.3 -23.391 -13.734 1 95.88 27 PHE B N 1
ATOM 2544 C CA . PHE B 1 27 ? -0.123 -22.844 -12.391 1 95.88 27 PHE B CA 1
ATOM 2545 C C . PHE B 1 27 ? 0.988 -21.797 -12.375 1 95.88 27 PHE B C 1
ATOM 2547 O O . PHE B 1 27 ? 0.814 -20.719 -11.82 1 95.88 27 PHE B O 1
ATOM 2554 N N . SER B 1 28 ? 2.109 -22.156 -12.945 1 96.12 28 SER B N 1
ATOM 2555 C CA . SER B 1 28 ? 3.24 -21.234 -13.008 1 96.12 28 SER B CA 1
ATOM 2556 C C . SER B 1 28 ? 2.865 -19.953 -13.734 1 96.12 28 SER B C 1
ATOM 2558 O O . SER B 1 28 ? 3.236 -18.859 -13.297 1 96.12 28 SER B O 1
ATOM 2560 N N . LYS B 1 29 ? 2.156 -20.094 -14.773 1 96.62 29 LYS B N 1
ATOM 2561 C CA . LYS B 1 29 ? 1.718 -18.938 -15.547 1 96.62 29 LYS B CA 1
ATOM 2562 C C . LYS B 1 29 ? 0.789 -18.047 -14.727 1 96.62 29 LYS B C 1
ATOM 2564 O O . LYS B 1 29 ? 0.929 -16.812 -14.742 1 96.62 29 LYS B O 1
ATOM 2569 N N . GLU B 1 30 ? -0.121 -18.625 -14.086 1 97.25 30 GLU B N 1
ATOM 2570 C CA . GLU 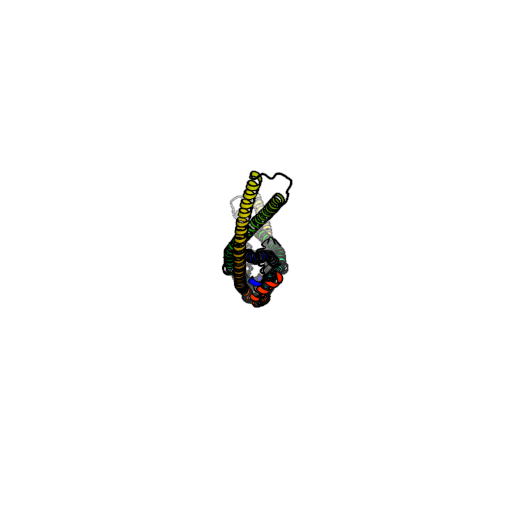B 1 30 ? -1.078 -17.875 -13.273 1 97.25 30 GLU B CA 1
ATOM 2571 C C . GLU B 1 30 ? -0.376 -17.125 -12.141 1 97.25 30 GLU B C 1
ATOM 2573 O O . GLU B 1 30 ? -0.67 -15.961 -11.891 1 97.25 30 GLU B O 1
ATOM 2578 N N . ILE B 1 31 ? 0.524 -17.812 -11.492 1 97.62 31 ILE B N 1
ATOM 2579 C CA . ILE B 1 31 ? 1.271 -17.188 -10.406 1 97.62 31 ILE B CA 1
ATOM 2580 C C . ILE B 1 31 ? 2.078 -16.016 -10.938 1 97.62 31 ILE B C 1
ATOM 2582 O O . ILE B 1 31 ? 2.156 -14.961 -10.297 1 97.62 31 ILE B O 1
ATOM 2586 N N . ALA B 1 32 ? 2.686 -16.219 -12.094 1 97.94 32 ALA B N 1
ATOM 2587 C CA . ALA B 1 32 ? 3.432 -15.125 -12.711 1 97.94 32 ALA B CA 1
ATOM 2588 C C . ALA B 1 32 ? 2.543 -13.906 -12.914 1 97.94 32 ALA B C 1
ATOM 2590 O O . ALA B 1 32 ? 2.951 -12.781 -12.633 1 97.94 32 ALA B O 1
ATOM 2591 N N . CYS B 1 33 ? 1.335 -14.125 -13.359 1 98.44 33 CYS B N 1
ATOM 2592 C CA . CYS B 1 33 ? 0.392 -13.039 -13.609 1 98.44 33 CYS B CA 1
ATOM 2593 C C . CYS B 1 33 ? 0.015 -12.336 -12.312 1 98.44 33 CYS B C 1
ATOM 2595 O O . CYS B 1 33 ? -0.014 -11.109 -12.25 1 98.44 33 CYS B O 1
ATOM 2597 N N . ILE B 1 34 ? -0.217 -13.07 -11.297 1 98.69 34 ILE B N 1
ATOM 2598 C CA . ILE B 1 34 ? -0.631 -12.531 -10.008 1 98.69 34 ILE B CA 1
ATOM 2599 C C . ILE B 1 34 ? 0.508 -11.711 -9.406 1 98.69 34 ILE B C 1
ATOM 2601 O O . ILE B 1 34 ? 0.29 -10.609 -8.898 1 98.69 34 ILE B O 1
ATOM 2605 N N . LEU B 1 35 ? 1.718 -12.25 -9.453 1 98.56 35 LEU B N 1
ATOM 2606 C CA . LEU B 1 35 ? 2.857 -11.555 -8.875 1 98.56 35 LEU B CA 1
ATOM 2607 C C . LEU B 1 35 ? 3.203 -10.305 -9.68 1 98.56 35 LEU B C 1
ATOM 2609 O O . LEU B 1 35 ? 3.697 -9.32 -9.125 1 98.56 35 LEU B O 1
ATOM 2613 N N . HIS B 1 36 ? 2.928 -10.398 -10.992 1 98.75 36 HIS B N 1
ATOM 2614 C CA . HIS B 1 36 ? 3.059 -9.18 -11.797 1 98.75 36 HIS B CA 1
ATOM 2615 C C . HIS B 1 36 ? 2.098 -8.102 -11.312 1 98.75 36 HIS B C 1
ATOM 2617 O O . HIS B 1 36 ? 2.49 -6.941 -11.148 1 98.75 36 HIS B O 1
ATOM 2623 N N . GLU B 1 37 ? 0.863 -8.445 -11.062 1 98.81 37 GLU B N 1
ATOM 2624 C CA . GLU B 1 37 ? -0.124 -7.512 -10.531 1 98.81 37 GLU B CA 1
ATOM 2625 C C . GLU B 1 37 ? 0.299 -6.984 -9.164 1 98.81 37 GLU B C 1
ATOM 2627 O O . GLU B 1 37 ? 0.06 -5.82 -8.836 1 98.81 37 GLU B O 1
ATOM 2632 N N . ARG B 1 38 ? 0.911 -7.871 -8.383 1 98.75 38 ARG B N 1
ATOM 2633 C CA . ARG B 1 38 ? 1.415 -7.441 -7.082 1 98.75 38 ARG B CA 1
ATOM 2634 C C . ARG B 1 38 ? 2.512 -6.395 -7.238 1 98.75 38 ARG B C 1
ATOM 2636 O O . ARG B 1 38 ? 2.545 -5.406 -6.5 1 98.75 38 ARG B O 1
ATOM 2643 N N . SER B 1 39 ? 3.398 -6.664 -8.195 1 98.75 39 SER B N 1
ATOM 2644 C CA . SER B 1 39 ? 4.453 -5.691 -8.461 1 98.75 39 SER B CA 1
ATOM 2645 C C . SER B 1 39 ? 3.869 -4.34 -8.852 1 98.75 39 SER B C 1
ATOM 2647 O O . SER B 1 39 ? 4.348 -3.297 -8.406 1 98.75 39 SER B O 1
ATOM 2649 N N . GLU B 1 40 ? 2.826 -4.324 -9.641 1 98.81 40 GLU B N 1
ATOM 2650 C CA . GLU B 1 40 ? 2.164 -3.088 -10.047 1 98.81 40 GLU B CA 1
ATOM 2651 C C . GLU B 1 40 ? 1.507 -2.393 -8.859 1 98.81 40 GLU B C 1
ATOM 2653 O O . GLU B 1 40 ? 1.556 -1.166 -8.75 1 98.81 40 GLU B O 1
ATOM 2658 N N . LEU B 1 41 ? 0.896 -3.145 -8.039 1 98.81 41 LEU B N 1
ATOM 2659 C CA . LEU B 1 41 ? 0.254 -2.609 -6.84 1 98.81 41 LEU B CA 1
ATOM 2660 C C . LEU B 1 41 ? 1.275 -1.939 -5.926 1 98.81 41 LEU B C 1
ATOM 2662 O O . LEU B 1 41 ? 1.034 -0.843 -5.418 1 98.81 41 LEU B O 1
ATOM 2666 N N . GLU B 1 42 ? 2.404 -2.633 -5.719 1 98.75 42 GLU B N 1
ATOM 2667 C CA . GLU B 1 42 ? 3.473 -2.082 -4.891 1 98.75 42 GLU B CA 1
ATOM 2668 C C . GLU B 1 42 ? 4.012 -0.781 -5.48 1 98.75 42 GLU B C 1
ATOM 2670 O O . GLU B 1 42 ? 4.281 0.174 -4.75 1 98.75 42 GLU B O 1
ATOM 2675 N N . SER B 1 43 ? 4.176 -0.777 -6.789 1 98.75 43 SER B N 1
ATOM 2676 C CA . SER B 1 43 ? 4.66 0.42 -7.469 1 98.75 43 SER B CA 1
ATOM 2677 C C . SER B 1 43 ? 3.688 1.582 -7.305 1 98.75 43 SER B C 1
ATOM 2679 O O . SER B 1 43 ? 4.102 2.719 -7.07 1 98.75 43 SER B O 1
ATOM 2681 N N . HIS B 1 44 ? 2.428 1.329 -7.434 1 98.81 44 HIS B N 1
ATOM 2682 C CA . HIS B 1 44 ? 1.395 2.344 -7.262 1 98.81 44 HIS B CA 1
ATOM 2683 C C . HIS B 1 44 ? 1.396 2.895 -5.84 1 98.81 44 HIS B C 1
ATOM 2685 O O . HIS B 1 44 ? 1.315 4.109 -5.641 1 98.81 44 HIS B O 1
ATOM 2691 N N . TYR B 1 45 ? 1.465 2.025 -4.871 1 98.75 45 TYR B N 1
ATOM 2692 C CA . TYR B 1 45 ? 1.515 2.41 -3.463 1 98.75 45 TYR B CA 1
ATOM 2693 C C . TYR B 1 45 ? 2.732 3.281 -3.18 1 98.75 45 TYR B C 1
ATOM 2695 O O . TYR B 1 45 ? 2.619 4.332 -2.545 1 98.75 45 TYR B O 1
ATOM 2703 N N . ALA B 1 46 ? 3.871 2.814 -3.686 1 98.81 46 ALA B N 1
ATOM 2704 C CA . ALA B 1 46 ? 5.121 3.543 -3.479 1 98.81 46 ALA B CA 1
ATOM 2705 C C . ALA B 1 46 ? 5.035 4.953 -4.059 1 98.81 46 ALA B C 1
ATOM 2707 O O . ALA B 1 46 ? 5.406 5.926 -3.395 1 98.81 46 ALA B O 1
ATOM 2708 N N . LYS B 1 47 ? 4.543 5.062 -5.215 1 98.81 47 LYS B N 1
ATOM 2709 C CA . LYS B 1 47 ? 4.449 6.344 -5.91 1 98.81 47 LYS B CA 1
ATOM 2710 C C . LYS B 1 47 ? 3.559 7.32 -5.148 1 98.81 47 LYS B C 1
ATOM 2712 O O . LYS B 1 47 ? 3.938 8.469 -4.926 1 98.81 47 LYS B O 1
ATOM 2717 N N . ASN B 1 48 ? 2.41 6.887 -4.742 1 98.88 48 ASN B N 1
ATOM 2718 C CA . ASN B 1 48 ? 1.452 7.766 -4.082 1 98.88 48 ASN B CA 1
ATOM 2719 C C . ASN B 1 48 ? 1.885 8.094 -2.654 1 98.88 48 ASN B C 1
ATOM 2721 O O . ASN B 1 48 ? 1.626 9.195 -2.16 1 98.88 48 ASN B O 1
ATOM 2725 N N . LEU B 1 49 ? 2.545 7.133 -1.97 1 98.75 49 LEU B N 1
ATOM 2726 C CA . LEU B 1 49 ? 3.094 7.418 -0.648 1 98.75 49 LEU B CA 1
ATOM 2727 C C . LEU B 1 49 ? 4.184 8.484 -0.731 1 98.75 49 LEU B C 1
ATOM 2729 O O . LEU B 1 49 ? 4.277 9.352 0.141 1 98.75 49 LEU B O 1
ATOM 2733 N N . ASN B 1 50 ? 4.961 8.391 -1.816 1 98.75 50 ASN B N 1
ATOM 2734 C CA . ASN B 1 50 ? 5.992 9.398 -2.045 1 98.75 50 ASN B CA 1
ATOM 2735 C C . ASN B 1 50 ? 5.383 10.781 -2.285 1 98.75 50 ASN B C 1
ATOM 2737 O O . ASN B 1 50 ? 5.926 11.789 -1.829 1 98.75 50 ASN B O 1
ATOM 2741 N N . LYS B 1 51 ? 4.328 10.82 -2.99 1 98.81 51 LYS B N 1
ATOM 2742 C CA . LYS B 1 51 ? 3.615 12.07 -3.217 1 98.81 51 LYS B CA 1
ATOM 2743 C C . LYS B 1 51 ? 3.127 12.672 -1.902 1 98.81 51 LYS B C 1
ATOM 2745 O O . LYS B 1 51 ? 3.25 13.875 -1.682 1 98.81 51 LYS B O 1
ATOM 2750 N N . LEU B 1 52 ? 2.594 11.875 -1.057 1 98.81 52 LEU B N 1
ATOM 2751 C CA . LEU B 1 52 ? 2.109 12.336 0.24 1 98.81 52 LEU B CA 1
ATOM 2752 C C . LEU B 1 52 ? 3.266 12.812 1.111 1 98.81 52 LEU B C 1
ATOM 2754 O O . LEU B 1 52 ? 3.133 13.805 1.832 1 98.81 52 LEU B O 1
ATOM 2758 N N . ALA B 1 53 ? 4.395 12.07 1.063 1 98.62 53 ALA B N 1
ATOM 2759 C CA . ALA B 1 53 ? 5.594 12.5 1.782 1 98.62 53 ALA B CA 1
ATOM 2760 C C . ALA B 1 53 ? 6.016 13.898 1.36 1 98.62 53 ALA B C 1
ATOM 2762 O O . ALA B 1 53 ? 6.344 14.742 2.205 1 98.62 53 ALA B O 1
ATOM 2763 N N . SER B 1 54 ? 5.957 14.156 0.075 1 98.62 54 SER B N 1
ATOM 2764 C CA . SER B 1 54 ? 6.324 15.461 -0.468 1 98.62 54 SER B CA 1
ATOM 2765 C C . SER B 1 54 ? 5.363 16.547 0.008 1 98.62 54 SER B C 1
ATOM 2767 O O . SER B 1 54 ? 5.781 17.672 0.289 1 98.62 54 SER B O 1
ATOM 2769 N N . LYS B 1 55 ? 4.09 16.266 0.095 1 98.5 55 LYS B N 1
ATOM 2770 C CA . LYS B 1 55 ? 3.102 17.203 0.593 1 98.5 55 LYS B CA 1
ATOM 2771 C C . LYS B 1 55 ? 3.379 17.578 2.045 1 98.5 55 LYS B C 1
ATOM 2773 O O . LYS B 1 55 ? 3.266 18.75 2.424 1 98.5 55 LYS B O 1
ATOM 2778 N N . VAL B 1 56 ? 3.744 16.562 2.834 1 98.19 56 VAL B N 1
ATOM 2779 C CA . VAL B 1 56 ? 4.074 16.844 4.227 1 98.19 56 VAL B CA 1
ATOM 2780 C C . VAL B 1 56 ? 5.309 17.734 4.305 1 98.19 56 VAL B C 1
ATOM 2782 O O . VAL B 1 56 ? 5.34 18.703 5.074 1 98.19 56 VAL B O 1
ATOM 2785 N N . SER B 1 57 ? 6.312 17.391 3.486 1 97.5 57 SER B N 1
ATOM 2786 C CA . SER B 1 57 ? 7.543 18.172 3.453 1 97.5 57 SER B CA 1
ATOM 2787 C C . SER B 1 57 ? 7.266 19.625 3.066 1 97.5 57 SER B C 1
ATOM 2789 O O . SER B 1 57 ? 7.84 20.547 3.646 1 97.5 57 SER B O 1
ATOM 2791 N N . LYS B 1 58 ? 6.414 19.844 2.115 1 97.19 58 LYS B N 1
ATOM 2792 C CA . LYS B 1 58 ? 6.047 21.188 1.674 1 97.19 58 LYS B CA 1
ATOM 2793 C C . LYS B 1 58 ? 5.289 21.938 2.766 1 97.19 58 LYS B C 1
ATOM 2795 O O . LYS B 1 58 ? 5.523 23.125 2.988 1 97.19 58 LYS B O 1
ATOM 2800 N N . ALA B 1 59 ? 4.402 21.219 3.457 1 95.19 59 ALA B N 1
ATOM 2801 C CA . ALA B 1 59 ? 3.605 21.812 4.52 1 95.19 59 ALA B CA 1
ATOM 2802 C C . ALA B 1 59 ? 4.488 22.25 5.688 1 95.19 59 ALA B C 1
ATOM 2804 O O . ALA B 1 59 ? 4.16 23.203 6.402 1 95.19 59 ALA B O 1
ATOM 2805 N N . THR B 1 60 ? 5.625 21.594 5.875 1 94.81 60 THR B N 1
ATOM 2806 C CA . THR B 1 60 ? 6.48 21.859 7.027 1 94.81 60 THR B CA 1
ATOM 2807 C C . THR B 1 60 ? 7.605 22.812 6.664 1 94.81 60 THR B C 1
ATOM 2809 O O . THR B 1 60 ? 8.422 23.188 7.516 1 94.81 60 THR B O 1
ATOM 2812 N N . ARG B 1 61 ? 7.742 23.25 5.43 1 89.75 61 ARG B N 1
ATOM 2813 C CA . ARG B 1 61 ? 8.875 24.031 4.934 1 89.75 61 ARG B CA 1
ATOM 2814 C C . ARG B 1 61 ? 9.031 25.312 5.727 1 89.75 61 ARG B C 1
ATOM 2816 O O . ARG B 1 61 ? 10.148 25.688 6.109 1 89.75 61 ARG B O 1
ATOM 2823 N N . ASP B 1 62 ? 7.926 26.016 6.078 1 86.12 62 ASP B N 1
ATOM 2824 C CA . ASP B 1 62 ? 8.008 27.312 6.738 1 86.12 62 ASP B CA 1
ATOM 2825 C C . ASP B 1 62 ? 7.629 27.203 8.211 1 86.12 62 ASP B C 1
ATOM 2827 O O . ASP B 1 62 ? 7.523 28.219 8.906 1 86.12 62 ASP B O 1
ATOM 2831 N N . ALA B 1 63 ? 7.398 25.984 8.648 1 87.75 63 ALA B N 1
ATOM 2832 C CA . ALA B 1 63 ? 7.043 25.781 10.047 1 87.75 63 ALA B CA 1
ATOM 2833 C C . ALA B 1 63 ? 8.281 25.766 10.938 1 87.75 63 ALA B C 1
ATOM 2835 O O . ALA B 1 63 ? 9.383 25.469 10.461 1 87.75 63 ALA B O 1
ATOM 2836 N N . LEU B 1 64 ? 8.125 26.172 12.117 1 88.81 64 LEU B N 1
ATOM 2837 C CA . LEU B 1 64 ? 9.258 26.297 13.023 1 88.81 64 LEU B CA 1
ATOM 2838 C C . LEU B 1 64 ? 9.078 25.391 14.234 1 88.81 64 LEU B C 1
ATOM 2840 O O . LEU B 1 64 ? 7.949 25.078 14.633 1 88.81 64 LEU B O 1
ATOM 2844 N N . GLY B 1 65 ? 10.32 24.984 14.781 1 94.69 65 GLY B N 1
ATOM 2845 C CA . GLY B 1 65 ? 10.297 24.297 16.062 1 94.69 65 GLY B CA 1
ATOM 2846 C C . GLY B 1 65 ? 10.406 22.797 15.945 1 94.69 65 GLY B C 1
ATOM 2847 O O . GLY B 1 65 ? 10.539 22.266 14.836 1 94.69 65 GLY B O 1
ATOM 2848 N N . THR B 1 66 ? 10.414 22.125 17.031 1 97.31 66 THR B N 1
ATOM 2849 C CA . THR B 1 66 ? 10.609 20.688 17.125 1 97.31 66 THR B CA 1
ATOM 2850 C C . THR B 1 66 ? 9.398 19.938 16.562 1 97.31 66 THR B C 1
ATOM 2852 O O . THR B 1 66 ? 9.539 18.844 16.016 1 97.31 66 THR B O 1
ATOM 2855 N N . THR B 1 67 ? 8.18 20.484 16.734 1 96.62 67 THR B N 1
ATOM 2856 C CA . THR B 1 67 ? 6.988 19.875 16.172 1 96.62 67 THR B CA 1
ATOM 2857 C C . THR B 1 67 ? 7.102 19.781 14.648 1 96.62 67 THR B C 1
ATOM 2859 O O . THR B 1 67 ? 6.844 18.734 14.062 1 96.62 67 THR B O 1
ATOM 2862 N N . ALA B 1 68 ? 7.496 20.875 14.055 1 95.31 68 ALA B N 1
ATOM 2863 C CA . ALA B 1 68 ? 7.684 20.891 12.602 1 95.31 68 ALA B CA 1
ATOM 2864 C C . ALA B 1 68 ? 8.766 19.891 12.18 1 95.31 68 ALA B C 1
ATOM 2866 O O . ALA B 1 68 ? 8.609 19.188 11.18 1 95.31 68 ALA B O 1
ATOM 2867 N N . GLN B 1 69 ? 9.844 19.828 12.914 1 96.5 69 GLN B N 1
ATOM 2868 C CA . GLN B 1 69 ? 10.93 18.891 12.617 1 96.5 69 GLN B CA 1
ATOM 2869 C C . GLN B 1 69 ? 10.445 17.453 12.672 1 96.5 69 GLN B C 1
ATOM 2871 O O . GLN B 1 69 ? 10.875 16.625 11.867 1 96.5 69 GLN B O 1
ATOM 2876 N N . THR B 1 70 ? 9.656 17.172 13.633 1 97.75 70 THR B N 1
ATOM 2877 C CA . THR B 1 70 ? 9.125 15.828 13.766 1 97.75 70 THR B CA 1
ATOM 2878 C C . THR B 1 70 ? 8.266 15.461 12.555 1 97.75 70 THR B C 1
ATOM 2880 O O . THR B 1 70 ? 8.352 14.344 12.039 1 97.75 70 THR B O 1
ATOM 2883 N N . TRP B 1 71 ? 7.504 16.391 12.102 1 97.5 71 TRP B N 1
ATOM 2884 C CA . TRP B 1 71 ? 6.699 16.141 10.906 1 97.5 71 TRP B CA 1
ATOM 2885 C C . TRP B 1 71 ? 7.586 15.945 9.68 1 97.5 71 TRP B C 1
ATOM 2887 O O . TRP B 1 71 ? 7.258 15.172 8.781 1 97.5 71 TRP B O 1
ATOM 2897 N N . GLN B 1 72 ? 8.672 16.656 9.656 1 97.19 72 GLN B N 1
ATOM 2898 C CA . GLN B 1 72 ? 9.641 16.422 8.594 1 97.19 72 GLN B CA 1
ATOM 2899 C C . GLN B 1 72 ? 10.188 15 8.648 1 97.19 72 GLN B C 1
ATOM 2901 O O . GLN B 1 72 ? 10.414 14.383 7.605 1 97.19 72 GLN B O 1
ATOM 2906 N N . GLU B 1 73 ? 10.414 14.539 9.859 1 97.75 73 GLU B N 1
ATOM 2907 C CA . GLU B 1 73 ? 10.852 13.156 10.016 1 97.75 73 GLU B CA 1
ATOM 2908 C C . GLU B 1 73 ? 9.789 12.18 9.531 1 97.75 73 GLU B C 1
ATOM 2910 O O . GLU B 1 73 ? 10.109 11.117 8.984 1 97.75 73 GLU B O 1
ATOM 2915 N N . ILE B 1 74 ? 8.516 12.492 9.758 1 98.19 74 ILE B N 1
ATOM 2916 C CA . ILE B 1 74 ? 7.418 11.672 9.266 1 98.19 74 ILE B CA 1
ATOM 2917 C C . ILE B 1 74 ? 7.441 11.633 7.738 1 98.19 74 ILE B C 1
ATOM 2919 O O . ILE B 1 74 ? 7.273 10.57 7.133 1 98.19 74 ILE B O 1
ATOM 2923 N N . ALA B 1 75 ? 7.684 12.789 7.148 1 98.19 75 ALA B N 1
ATOM 2924 C CA . ALA B 1 75 ? 7.82 12.844 5.695 1 98.19 75 ALA B CA 1
ATOM 2925 C C . ALA B 1 75 ? 8.953 11.938 5.219 1 98.19 75 ALA B C 1
ATOM 2927 O O . ALA B 1 75 ? 8.789 11.18 4.262 1 98.19 75 ALA B O 1
ATOM 2928 N N . SER B 1 76 ? 10.047 12.008 5.91 1 98.12 76 SER B N 1
ATOM 2929 C CA . SER B 1 76 ? 11.195 11.188 5.559 1 98.12 76 SER B CA 1
ATOM 2930 C C . SER B 1 76 ? 10.891 9.703 5.715 1 98.12 76 SER B C 1
ATOM 2932 O O . SER B 1 76 ? 11.32 8.883 4.898 1 98.12 76 SER B O 1
ATOM 2934 N N . ALA B 1 77 ? 10.195 9.375 6.777 1 98 77 ALA B N 1
ATOM 2935 C CA . ALA B 1 77 ? 9.797 7.984 7.008 1 98 77 ALA B CA 1
ATOM 2936 C C . ALA B 1 77 ? 8.883 7.484 5.895 1 98 77 ALA B C 1
ATOM 2938 O O . ALA B 1 77 ? 9.008 6.348 5.441 1 98 77 ALA B O 1
ATOM 2939 N N . MET B 1 78 ? 7.945 8.328 5.48 1 98.44 78 MET B N 1
ATOM 2940 C CA . MET B 1 78 ? 7.059 7.977 4.379 1 98.44 78 MET B CA 1
ATOM 2941 C C . MET B 1 78 ? 7.848 7.758 3.092 1 98.44 78 MET B C 1
ATOM 2943 O O . MET B 1 78 ? 7.578 6.82 2.342 1 98.44 78 MET B O 1
ATOM 2947 N N . GLU B 1 79 ? 8.812 8.633 2.852 1 98.5 79 GLU B N 1
ATOM 2948 C CA . GLU B 1 79 ? 9.664 8.5 1.672 1 98.5 79 GLU B CA 1
ATOM 2949 C C . GLU B 1 79 ? 10.445 7.188 1.702 1 98.5 79 GLU B C 1
ATOM 2951 O O . GLU B 1 79 ? 10.586 6.516 0.677 1 98.5 79 GLU B O 1
ATOM 2956 N N . TYR B 1 80 ? 10.961 6.895 2.828 1 98.31 80 TYR B N 1
ATOM 2957 C CA . TYR B 1 80 ? 11.727 5.664 2.998 1 98.31 80 TYR B CA 1
ATOM 2958 C C . TYR B 1 80 ? 10.852 4.441 2.758 1 98.31 80 TYR B C 1
ATOM 2960 O O . TYR B 1 80 ? 11.25 3.508 2.061 1 98.31 80 TYR B O 1
ATOM 2968 N N . GLU B 1 81 ? 9.664 4.434 3.365 1 98.12 81 GLU B N 1
ATOM 2969 C CA . GLU B 1 81 ? 8.719 3.34 3.156 1 98.12 81 GLU B CA 1
ATOM 2970 C C . GLU B 1 81 ? 8.352 3.201 1.681 1 98.12 81 GLU B C 1
ATOM 2972 O O . GLU B 1 81 ? 8.266 2.088 1.16 1 98.12 81 GLU B O 1
ATOM 2977 N N . ALA B 1 82 ? 8.109 4.332 1.046 1 98.69 82 ALA B N 1
ATOM 2978 C CA . ALA B 1 82 ? 7.816 4.32 -0.385 1 98.69 82 ALA B CA 1
ATOM 2979 C C . ALA B 1 82 ? 8.945 3.662 -1.171 1 98.69 82 ALA B C 1
ATOM 2981 O O . ALA B 1 82 ? 8.695 2.842 -2.059 1 98.69 82 ALA B O 1
ATOM 2982 N N . GLU B 1 83 ? 10.148 3.971 -0.814 1 98.62 83 GLU B N 1
ATOM 2983 C CA . GLU B 1 83 ? 11.305 3.402 -1.494 1 98.62 83 GLU B CA 1
ATOM 2984 C C . GLU B 1 83 ? 11.391 1.895 -1.276 1 98.62 83 GLU B C 1
ATOM 2986 O O . GLU B 1 83 ? 11.758 1.149 -2.188 1 98.62 83 GLU B O 1
ATOM 2991 N N . LEU B 1 84 ? 11.109 1.436 -0.092 1 98.25 84 LEU B N 1
ATOM 2992 C CA . LEU B 1 84 ? 11.102 0.006 0.201 1 98.25 84 LEU B CA 1
ATOM 2993 C C . LEU B 1 84 ? 10.117 -0.726 -0.703 1 98.25 84 LEU B C 1
ATOM 2995 O O . LEU B 1 84 ? 10.445 -1.77 -1.271 1 98.25 84 LEU B O 1
ATOM 2999 N N . HIS B 1 85 ? 8.938 -0.198 -0.879 1 98.56 85 HIS B N 1
ATOM 3000 C CA . HIS B 1 85 ? 7.914 -0.831 -1.7 1 98.56 85 HIS B CA 1
ATOM 3001 C C . HIS B 1 85 ? 8.25 -0.725 -3.184 1 98.56 85 HIS B C 1
ATOM 3003 O O . HIS B 1 85 ? 7.93 -1.624 -3.965 1 98.56 85 HIS B O 1
ATOM 3009 N N . ARG B 1 86 ? 8.906 0.384 -3.533 1 98.69 86 ARG B N 1
ATOM 3010 C CA . ARG B 1 86 ? 9.383 0.492 -4.906 1 98.69 86 ARG B CA 1
ATOM 3011 C C . ARG B 1 86 ? 10.398 -0.603 -5.215 1 98.69 86 ARG B C 1
ATOM 3013 O O . ARG B 1 86 ? 10.344 -1.229 -6.277 1 98.69 86 ARG B O 1
ATOM 3020 N N . CYS B 1 87 ? 11.305 -0.816 -4.293 1 98.62 87 CYS B N 1
ATOM 3021 C CA . CYS B 1 87 ? 12.32 -1.854 -4.453 1 98.62 87 CYS B CA 1
ATOM 3022 C C . CYS B 1 87 ? 11.68 -3.238 -4.484 1 98.62 87 CYS B C 1
ATOM 3024 O O . CYS B 1 87 ? 12.094 -4.098 -5.262 1 98.62 87 CYS B O 1
ATOM 3026 N N . LEU B 1 88 ? 10.734 -3.436 -3.652 1 98.56 88 LEU B N 1
ATOM 3027 C CA . LEU B 1 88 ? 10.008 -4.695 -3.66 1 98.56 88 LEU B CA 1
ATOM 3028 C C . LEU B 1 88 ? 9.352 -4.941 -5.016 1 98.56 88 LEU B C 1
ATOM 3030 O O . LEU B 1 88 ? 9.438 -6.043 -5.562 1 98.56 88 LEU B O 1
ATOM 3034 N N . ALA B 1 89 ? 8.68 -3.922 -5.555 1 98.62 89 ALA B N 1
ATOM 3035 C CA . ALA B 1 89 ? 8.031 -4.027 -6.859 1 98.62 89 ALA B CA 1
ATOM 3036 C C . ALA B 1 89 ? 9.023 -4.441 -7.938 1 98.62 89 ALA B C 1
ATOM 3038 O O . ALA B 1 89 ? 8.773 -5.383 -8.695 1 98.62 89 ALA B O 1
ATOM 3039 N N . SER B 1 90 ? 10.141 -3.766 -7.945 1 98.69 90 SER B N 1
ATOM 3040 C CA . SER B 1 90 ? 11.172 -4.051 -8.938 1 98.69 90 SER B CA 1
ATOM 3041 C C . SER B 1 90 ? 11.766 -5.441 -8.734 1 98.69 90 SER B C 1
ATOM 3043 O O . SER B 1 90 ? 12.008 -6.164 -9.703 1 98.69 90 SER B O 1
ATOM 3045 N N . GLY B 1 91 ? 12.047 -5.77 -7.469 1 98.5 91 GLY B N 1
ATOM 3046 C CA . GLY B 1 91 ? 12.602 -7.078 -7.156 1 98.5 91 GLY B CA 1
ATOM 3047 C C . GLY B 1 91 ? 11.688 -8.227 -7.551 1 98.5 91 GLY B C 1
ATOM 3048 O O . GLY B 1 91 ? 12.133 -9.211 -8.133 1 98.5 91 GLY B O 1
ATOM 3049 N N . LEU B 1 92 ? 10.391 -8.117 -7.285 1 98.44 92 LEU B N 1
ATOM 3050 C CA . LEU B 1 92 ? 9.422 -9.141 -7.656 1 98.44 92 LEU B CA 1
ATOM 3051 C C . LEU B 1 92 ? 9.383 -9.328 -9.172 1 98.44 92 LEU B C 1
ATOM 3053 O O . LEU B 1 92 ? 9.359 -10.461 -9.664 1 98.44 92 LEU B O 1
ATOM 3057 N N . GLU B 1 93 ? 9.367 -8.195 -9.867 1 98.56 93 GLU B N 1
ATOM 3058 C CA . GLU B 1 93 ? 9.281 -8.25 -11.328 1 98.56 93 GLU B CA 1
ATOM 3059 C C . GLU B 1 93 ? 10.531 -8.875 -11.93 1 98.56 93 GLU B C 1
ATOM 3061 O O . GLU B 1 93 ? 10.445 -9.789 -12.75 1 98.56 93 GLU B O 1
ATOM 3066 N N . GLU B 1 94 ? 11.711 -8.492 -11.484 1 98.5 94 GLU B N 1
ATOM 3067 C CA . GLU B 1 94 ? 12.969 -8.859 -12.117 1 98.5 94 GLU B CA 1
ATOM 3068 C C . GLU B 1 94 ? 13.414 -10.258 -11.688 1 98.5 94 GLU B C 1
ATOM 3070 O O . GLU B 1 94 ? 13.93 -11.023 -12.5 1 98.5 94 GLU B O 1
ATOM 3075 N N . ASP B 1 95 ? 13.18 -10.594 -10.445 1 98.06 95 ASP B N 1
ATOM 3076 C CA . ASP B 1 95 ? 13.773 -11.812 -9.906 1 98.06 95 ASP B CA 1
ATOM 3077 C C . ASP B 1 95 ? 12.773 -12.961 -9.914 1 98.06 95 ASP B C 1
ATOM 3079 O O . ASP B 1 95 ? 13.156 -14.133 -9.875 1 98.06 95 ASP B O 1
ATOM 3083 N N . VAL B 1 96 ? 11.5 -12.633 -9.945 1 98.19 96 VAL B N 1
ATOM 3084 C CA . VAL B 1 96 ? 10.531 -13.711 -9.758 1 98.19 96 VAL B CA 1
ATOM 3085 C C . VAL B 1 96 ? 9.625 -13.812 -10.984 1 98.19 96 VAL B C 1
ATOM 3087 O O . VAL B 1 96 ? 9.602 -14.844 -11.656 1 98.19 96 VAL B O 1
ATOM 3090 N N . VAL B 1 97 ? 8.953 -12.734 -11.383 1 98.44 97 VAL B N 1
ATOM 3091 C CA . VAL B 1 97 ? 7.945 -12.75 -12.438 1 98.44 97 VAL B CA 1
ATOM 3092 C C . VAL B 1 97 ? 8.594 -13.141 -13.766 1 98.44 97 VAL B C 1
ATOM 3094 O O . VAL B 1 97 ? 8.117 -14.055 -14.445 1 98.44 97 VAL B O 1
ATOM 3097 N N . LYS B 1 98 ? 9.68 -12.508 -14.125 1 98.25 98 LYS B N 1
ATOM 3098 C CA . LYS B 1 98 ? 10.352 -12.797 -15.391 1 98.25 98 LYS B CA 1
ATOM 3099 C C . LYS B 1 98 ? 10.836 -14.242 -15.445 1 98.25 98 LYS B C 1
ATOM 3101 O O . LYS B 1 98 ? 10.711 -14.914 -16.469 1 98.25 98 LYS B O 1
ATOM 3106 N N . SER B 1 99 ? 11.383 -14.688 -14.328 1 97.81 99 SER B N 1
ATOM 3107 C CA . SER B 1 99 ? 11.883 -16.062 -14.242 1 97.81 99 SER B CA 1
ATOM 3108 C C . SER B 1 99 ? 10.742 -17.062 -14.367 1 97.81 99 SER B C 1
ATOM 3110 O O . SER B 1 99 ? 10.891 -18.109 -15 1 97.81 99 SER B O 1
ATOM 3112 N N . LEU B 1 100 ? 9.602 -16.781 -13.789 1 97.06 100 LEU B N 1
ATOM 3113 C CA . LEU B 1 100 ? 8.43 -17.641 -13.883 1 97.06 100 LEU B CA 1
ATOM 3114 C C . LEU B 1 100 ? 7.934 -17.734 -15.32 1 97.06 100 LEU B C 1
ATOM 3116 O O . LEU B 1 100 ? 7.555 -18.812 -15.789 1 97.06 100 LEU B O 1
ATOM 3120 N N . LYS B 1 101 ? 7.934 -16.609 -16.016 1 96.62 101 LYS B N 1
ATOM 3121 C CA . LYS B 1 101 ? 7.496 -16.578 -17.406 1 96.62 101 LYS B CA 1
ATOM 3122 C C . LYS B 1 101 ? 8.414 -17.406 -18.281 1 96.62 101 LYS B C 1
ATOM 3124 O O . LYS B 1 101 ? 7.949 -18.172 -19.141 1 96.62 101 LYS B O 1
ATOM 3129 N N . LEU B 1 102 ? 9.688 -17.312 -18.031 1 96.06 102 LEU B N 1
ATOM 3130 C CA . LEU B 1 102 ? 10.656 -18.109 -18.781 1 96.06 102 LEU B CA 1
ATOM 3131 C C . LEU B 1 102 ? 10.484 -19.594 -18.516 1 96.06 102 LEU B C 1
ATOM 3133 O O . LEU B 1 102 ? 10.578 -20.406 -19.422 1 96.06 102 LEU B O 1
ATOM 3137 N N . LEU B 1 103 ? 10.273 -19.906 -17.25 1 94.5 103 LEU B N 1
ATOM 3138 C CA . LEU B 1 103 ? 10.031 -21.281 -16.844 1 94.5 103 LEU B CA 1
ATOM 3139 C C . LEU B 1 103 ? 8.828 -21.875 -17.578 1 94.5 103 LEU B C 1
ATOM 3141 O O . LEU B 1 103 ? 8.906 -22.969 -18.125 1 94.5 103 LEU B O 1
ATOM 3145 N N . PHE B 1 104 ? 7.762 -21.172 -17.641 1 94.69 104 PHE B N 1
ATOM 3146 C CA . PHE B 1 104 ? 6.543 -21.641 -18.297 1 94.69 104 PHE B CA 1
ATOM 3147 C C . PHE B 1 104 ? 6.766 -21.844 -19.781 1 94.69 104 PHE B C 1
ATOM 3149 O O . PHE B 1 104 ? 6.359 -22.859 -20.344 1 94.69 104 PHE B O 1
ATOM 3156 N N . ASP B 1 105 ? 7.406 -20.828 -20.422 1 95.19 105 ASP B N 1
ATOM 3157 C CA . ASP B 1 105 ? 7.629 -20.891 -21.859 1 95.19 105 ASP B CA 1
ATOM 3158 C C . ASP B 1 105 ? 8.477 -22.109 -22.219 1 95.19 105 ASP B C 1
ATOM 3160 O O . ASP B 1 105 ? 8.18 -22.812 -23.188 1 95.19 105 ASP B O 1
ATOM 3164 N N . GLY B 1 106 ? 9.5 -22.375 -21.453 1 95.31 106 GLY B N 1
ATOM 3165 C CA . GLY B 1 106 ? 10.352 -23.531 -21.672 1 95.31 106 GLY B CA 1
ATOM 3166 C C . GLY B 1 106 ? 9.633 -24.844 -21.484 1 95.31 106 GLY B C 1
ATOM 3167 O O . GLY B 1 106 ? 9.75 -25.75 -22.312 1 95.31 106 GLY B O 1
ATOM 3168 N N . GLN B 1 107 ? 8.891 -24.953 -20.469 1 95 107 GLN B N 1
ATOM 3169 C CA . GLN B 1 107 ? 8.117 -26.156 -20.172 1 95 107 GLN B CA 1
ATOM 3170 C C . GLN B 1 107 ? 7.07 -26.422 -21.25 1 95 107 GLN B C 1
ATOM 3172 O O . GLN B 1 107 ? 6.859 -27.578 -21.641 1 95 107 GLN B O 1
ATOM 3177 N N . HIS B 1 108 ? 6.434 -25.359 -21.656 1 95.94 108 HIS B N 1
ATOM 3178 C CA . HIS B 1 108 ? 5.379 -25.469 -22.656 1 95.94 108 HIS B CA 1
ATOM 3179 C C . HIS B 1 108 ? 5.918 -26.016 -23.969 1 95.94 108 HIS B C 1
ATOM 3181 O O . HIS B 1 108 ? 5.305 -26.906 -24.578 1 95.94 108 HIS B O 1
ATOM 3187 N N . LYS B 1 109 ? 7.047 -25.562 -24.422 1 96.88 109 LYS B N 1
ATOM 3188 C CA . LYS B 1 109 ? 7.66 -25.984 -25.672 1 96.88 109 LYS B CA 1
ATOM 3189 C C . LYS B 1 109 ? 8.031 -27.469 -25.641 1 96.88 109 LYS B C 1
ATOM 3191 O O . LYS B 1 109 ? 7.703 -28.219 -26.547 1 96.88 109 LYS B O 1
ATOM 3196 N N . ILE B 1 110 ? 8.664 -27.891 -24.578 1 97.5 110 ILE B N 1
ATOM 3197 C CA . ILE B 1 110 ? 9.109 -29.266 -24.438 1 97.5 110 ILE B CA 1
ATOM 3198 C C . ILE B 1 110 ? 7.902 -30.203 -24.328 1 97.5 110 ILE B C 1
ATOM 3200 O O . ILE B 1 110 ? 7.871 -31.266 -24.953 1 97.5 110 ILE B O 1
ATOM 3204 N N . ARG B 1 111 ? 6.918 -29.797 -23.531 1 97.31 111 ARG B N 1
ATOM 3205 C CA . ARG B 1 111 ? 5.715 -30.594 -23.344 1 97.31 111 ARG B CA 1
ATOM 3206 C C . ARG B 1 111 ? 5.035 -30.875 -24.672 1 97.31 111 ARG B C 1
ATOM 3208 O O . ARG B 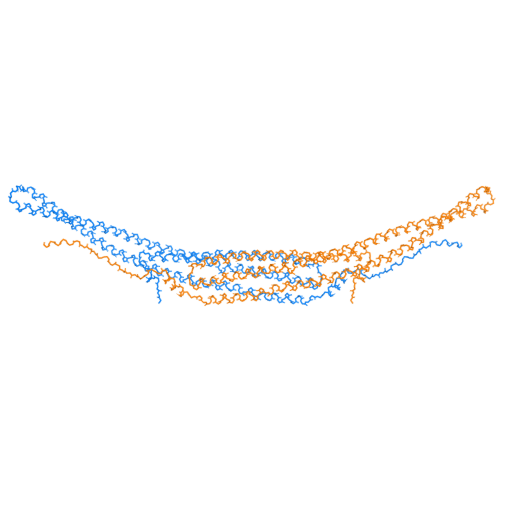1 111 ? 4.688 -32.031 -24.969 1 97.31 111 ARG B O 1
ATOM 3215 N N . LYS B 1 112 ? 4.914 -29.891 -25.5 1 97.62 112 LYS B N 1
ATOM 3216 C CA . LYS B 1 112 ? 4.242 -30.016 -26.797 1 97.62 112 LYS B CA 1
ATOM 3217 C C . LYS B 1 112 ? 5 -30.984 -27.719 1 97.62 112 LYS B C 1
ATOM 3219 O O . LYS B 1 112 ? 4.387 -31.766 -28.438 1 97.62 112 LYS B O 1
ATOM 3224 N N . GLN B 1 113 ? 6.285 -30.875 -27.688 1 97.94 113 GLN B N 1
ATOM 3225 C CA . GLN B 1 113 ? 7.113 -31.766 -28.516 1 97.94 113 GLN B CA 1
ATOM 3226 C C . GLN B 1 113 ? 6.934 -33.219 -28.109 1 97.94 113 GLN B C 1
ATOM 3228 O O . GLN B 1 113 ? 6.809 -34.094 -28.953 1 97.94 113 GLN B O 1
ATOM 3233 N N . VAL B 1 114 ? 6.961 -33.469 -26.812 1 97.81 114 VAL B N 1
ATOM 3234 C CA . VAL B 1 114 ? 6.793 -34.812 -26.266 1 97.81 114 VAL B CA 1
ATOM 3235 C C . VAL B 1 114 ? 5.41 -35.344 -26.641 1 97.81 114 VAL B C 1
ATOM 3237 O O . VAL B 1 114 ? 5.273 -36.5 -27.062 1 97.81 114 VAL B O 1
ATOM 3240 N N . GLU B 1 115 ? 4.398 -34.531 -26.469 1 97.44 115 GLU B N 1
ATOM 3241 C CA . GLU B 1 115 ? 3.029 -34.906 -26.797 1 97.44 115 GLU B CA 1
ATOM 3242 C C . GLU B 1 115 ? 2.893 -35.281 -28.266 1 97.44 115 GLU B C 1
ATOM 3244 O O . GLU B 1 115 ? 2.209 -36.25 -28.625 1 97.44 115 GLU B O 1
ATOM 3249 N N . LEU B 1 116 ? 3.537 -34.5 -29.156 1 97.5 116 LEU B N 1
ATOM 3250 C CA . LEU B 1 116 ? 3.465 -34.719 -30.594 1 97.5 116 LEU B CA 1
ATOM 3251 C C . LEU B 1 116 ? 4.012 -36.125 -30.953 1 97.5 116 LEU B C 1
ATOM 3253 O O . LEU B 1 116 ? 3.438 -36.812 -31.797 1 97.5 116 LEU B O 1
ATOM 3257 N N . ILE B 1 117 ? 5.09 -36.5 -30.328 1 97.06 117 ILE B N 1
ATOM 3258 C CA . ILE B 1 117 ? 5.727 -37.781 -30.594 1 97.06 117 ILE B CA 1
ATOM 3259 C C . ILE B 1 117 ? 4.789 -38.906 -30.188 1 97.06 117 ILE B C 1
ATOM 3261 O O . ILE B 1 117 ? 4.613 -39.875 -30.938 1 97.06 117 ILE B O 1
ATOM 3265 N N . VAL B 1 118 ? 4.168 -38.844 -29.047 1 96.19 118 VAL B N 1
ATOM 3266 C CA . VAL B 1 118 ? 3.264 -39.875 -28.547 1 96.19 118 VAL B CA 1
ATOM 3267 C C . VAL B 1 118 ? 2.018 -39.938 -29.438 1 96.19 118 VAL B C 1
ATOM 3269 O O . VAL B 1 118 ? 1.544 -41.031 -29.766 1 96.19 118 VAL B O 1
ATOM 3272 N N . ASP B 1 119 ? 1.489 -38.812 -29.859 1 96.44 119 ASP B N 1
ATOM 3273 C CA . ASP B 1 119 ? 0.301 -38.75 -30.703 1 96.44 119 ASP B CA 1
ATOM 3274 C C . ASP B 1 119 ? 0.56 -39.438 -32.062 1 96.44 119 ASP B C 1
ATOM 3276 O O . ASP B 1 119 ? -0.287 -40.156 -32.562 1 96.44 119 ASP B O 1
ATOM 3280 N N . ARG B 1 120 ? 1.737 -39.156 -32.625 1 96.81 120 ARG B N 1
ATOM 3281 C CA . ARG B 1 120 ? 2.107 -39.75 -33.906 1 96.81 120 ARG B CA 1
ATOM 3282 C C . ARG B 1 120 ? 2.18 -41.281 -33.781 1 96.81 120 ARG B C 1
ATOM 3284 O O . ARG B 1 120 ? 1.681 -42 -34.656 1 96.81 120 ARG B O 1
ATOM 3291 N N . THR B 1 121 ? 2.799 -41.719 -32.75 1 95.44 121 THR B N 1
ATOM 3292 C CA . THR B 1 121 ? 2.953 -43.188 -32.562 1 95.44 121 THR B CA 1
ATOM 3293 C C . THR B 1 121 ? 1.61 -43.812 -32.25 1 95.44 121 THR B C 1
ATOM 3295 O O . THR B 1 121 ? 1.356 -44.969 -32.656 1 95.44 121 THR B O 1
ATOM 3298 N N . SER B 1 122 ? 0.77 -43.156 -31.484 1 94.44 122 SER B N 1
ATOM 3299 C CA . SER B 1 122 ? -0.566 -43.656 -31.172 1 94.44 122 SER B CA 1
ATOM 3300 C C . SER B 1 122 ? -1.419 -43.781 -32.438 1 94.44 122 SER B C 1
ATOM 3302 O O . SER B 1 122 ? -2.17 -44.75 -32.594 1 94.44 122 SER B O 1
ATOM 3304 N N . LYS B 1 123 ? -1.36 -42.812 -33.281 1 96.38 123 LYS B N 1
ATOM 3305 C CA . LYS B 1 123 ? -2.086 -42.875 -34.562 1 96.38 123 LYS B CA 1
ATOM 3306 C C . LYS B 1 123 ? -1.623 -44.031 -35.406 1 96.38 123 LYS B C 1
ATOM 3308 O O . LYS B 1 123 ? -2.445 -44.75 -35.969 1 96.38 123 LYS B O 1
ATOM 3313 N N . SER B 1 124 ? -0.283 -44.25 -35.5 1 96.5 124 SER B N 1
ATOM 3314 C CA . SER B 1 124 ? 0.281 -45.375 -36.25 1 96.5 124 SER B CA 1
ATOM 3315 C C . SER B 1 124 ? -0.215 -46.719 -35.688 1 96.5 124 SER B C 1
ATOM 3317 O O . SER B 1 124 ? -0.537 -47.625 -36.469 1 96.5 124 SER B O 1
ATOM 3319 N N . LEU B 1 125 ? -0.247 -46.75 -34.406 1 93.75 125 LEU B N 1
ATOM 3320 C CA . LEU B 1 125 ? -0.729 -47.938 -33.719 1 93.75 125 LEU B CA 1
ATOM 3321 C C . LEU B 1 125 ? -2.176 -48.25 -34.125 1 93.75 125 LEU B C 1
ATOM 3323 O O . LEU B 1 125 ? -2.512 -49.375 -34.469 1 93.75 125 LEU B O 1
ATOM 3327 N N . THR B 1 126 ? -3.053 -47.25 -34.094 1 94.5 126 THR B N 1
ATOM 3328 C CA . THR B 1 126 ? -4.461 -47.406 -34.438 1 94.5 126 THR B CA 1
ATOM 3329 C C . THR B 1 126 ? -4.613 -47.812 -35.906 1 94.5 126 THR B C 1
ATOM 3331 O O . THR B 1 126 ? -5.414 -48.688 -36.219 1 94.5 126 THR B O 1
ATOM 3334 N N . ASP B 1 127 ? -3.797 -47.25 -36.812 1 96.69 127 ASP B N 1
ATOM 3335 C CA . ASP B 1 127 ? -3.848 -47.562 -38.219 1 96.69 127 ASP B CA 1
ATOM 3336 C C . ASP B 1 127 ? -3.488 -49 -38.5 1 96.69 127 ASP B C 1
ATOM 3338 O O . ASP B 1 127 ? -4.168 -49.688 -39.25 1 96.69 127 ASP B O 1
ATOM 3342 N N . HIS B 1 128 ? -2.514 -49.469 -37.812 1 95.19 128 HIS B N 1
ATOM 3343 C CA . HIS B 1 128 ? -2.047 -50.844 -38.062 1 95.19 128 HIS B CA 1
ATOM 3344 C C . HIS B 1 128 ? -2.977 -51.844 -37.406 1 95.19 128 HIS B C 1
ATOM 3346 O O . HIS B 1 128 ? -3.117 -52.969 -37.906 1 95.19 128 HIS B O 1
ATOM 3352 N N . HIS B 1 129 ? -3.572 -51.438 -36.312 1 92.5 129 HIS B N 1
ATOM 3353 C CA . HIS B 1 129 ? -4.598 -52.312 -35.75 1 92.5 129 HIS B CA 1
ATOM 3354 C C . HIS B 1 129 ? -5.789 -52.438 -36.688 1 92.5 129 HIS B C 1
ATOM 3356 O O . HIS B 1 129 ? -6.332 -53.562 -36.844 1 92.5 129 HIS B O 1
ATOM 3362 N N . ASN B 1 130 ? -6.184 -51.375 -37.312 1 95.31 130 ASN B N 1
ATOM 3363 C CA . ASN B 1 130 ? -7.266 -51.438 -38.281 1 95.31 130 ASN B CA 1
ATOM 3364 C C . ASN B 1 130 ? -6.898 -52.281 -39.5 1 95.31 130 ASN B C 1
ATOM 3366 O O . ASN B 1 130 ? -7.723 -53.031 -40 1 95.31 130 ASN B O 1
ATOM 3370 N N . GLU B 1 131 ? -5.633 -52.094 -39.938 1 95.44 131 GLU B N 1
ATOM 3371 C CA . GLU B 1 131 ? -5.137 -52.906 -41.062 1 95.44 131 GLU B CA 1
ATOM 3372 C C . GLU B 1 131 ? -5.145 -54.375 -40.719 1 95.44 131 GLU B C 1
ATOM 3374 O O . GLU B 1 131 ? -5.527 -55.188 -41.562 1 95.44 131 GLU B O 1
ATOM 3379 N N . LYS B 1 132 ? -4.734 -54.656 -39.562 1 93.94 132 LYS B N 1
ATOM 3380 C CA . LYS B 1 132 ? -4.723 -56.031 -39.094 1 93.94 132 LYS B CA 1
ATOM 3381 C C . LYS B 1 132 ? -6.137 -56.594 -39.031 1 93.94 132 LYS B C 1
ATOM 3383 O O . LYS B 1 132 ? -6.375 -57.719 -39.469 1 93.94 132 LYS B O 1
ATOM 3388 N N . ALA B 1 133 ? -7.035 -55.875 -38.531 1 93.69 133 ALA B N 1
ATOM 3389 C CA . ALA B 1 133 ? -8.43 -56.312 -38.438 1 93.69 133 ALA B CA 1
ATOM 3390 C C . ALA B 1 133 ? -9.023 -56.562 -39.812 1 93.69 133 ALA B C 1
ATOM 3392 O O . ALA B 1 133 ? -9.75 -57.531 -40 1 93.69 133 ALA B O 1
ATOM 3393 N N . LYS B 1 134 ? -8.719 -55.75 -40.781 1 95.62 134 LYS B N 1
ATOM 3394 C CA . LYS B 1 134 ? -9.195 -55.906 -42.125 1 95.62 134 LYS B CA 1
ATOM 3395 C C . LYS B 1 134 ? -8.602 -57.188 -42.781 1 95.62 134 LYS B C 1
ATOM 3397 O O . LYS B 1 134 ? -9.305 -57.938 -43.438 1 95.62 134 LYS B O 1
ATOM 3402 N N . ALA B 1 135 ? -7.277 -57.312 -42.562 1 95 135 ALA B N 1
ATOM 3403 C CA . ALA B 1 135 ? -6.594 -58.469 -43.094 1 95 135 ALA B CA 1
ATOM 3404 C C . ALA B 1 135 ? -7.129 -59.75 -42.5 1 95 135 ALA B C 1
ATOM 3406 O O . ALA B 1 135 ? -7.242 -60.781 -43.156 1 95 135 ALA B O 1
ATOM 3407 N N . GLN B 1 136 ? -7.418 -59.688 -41.219 1 93.62 136 GLN B N 1
ATOM 3408 C CA . GLN B 1 136 ? -7.992 -60.844 -40.531 1 93.62 136 GLN B CA 1
ATOM 3409 C C . GLN B 1 136 ? -9.344 -61.219 -41.125 1 93.62 136 GLN B C 1
ATOM 3411 O O . GLN B 1 136 ? -9.609 -62.406 -41.375 1 93.62 136 GLN B O 1
ATOM 3416 N N . LYS B 1 137 ? -10.18 -60.312 -41.344 1 94.94 137 LYS B N 1
ATOM 3417 C CA . LYS B 1 137 ? -11.492 -60.531 -41.938 1 94.94 137 LYS B CA 1
ATOM 3418 C C . LYS B 1 137 ? -11.359 -61.125 -43.344 1 94.94 137 LYS B C 1
ATOM 3420 O O . LYS B 1 137 ? -12.117 -62.031 -43.719 1 94.94 137 LYS B O 1
ATOM 3425 N N . GLN B 1 138 ? -10.398 -60.625 -44.094 1 95.12 138 GLN B N 1
ATOM 3426 C CA . GLN B 1 138 ? -10.156 -61.125 -45.438 1 95.12 138 GLN B CA 1
ATOM 3427 C C . GLN B 1 138 ? -9.656 -62.562 -45.438 1 95.12 138 GLN B C 1
ATOM 3429 O O . GLN B 1 138 ? -10.078 -63.375 -46.25 1 95.12 138 GLN B O 1
ATOM 3434 N N . SER B 1 139 ? -8.758 -62.812 -44.562 1 93.81 139 SER B N 1
ATOM 3435 C CA . SER B 1 139 ? -8.234 -64.188 -44.438 1 93.81 139 SER B CA 1
ATOM 3436 C C . SER B 1 139 ? -9.336 -65.188 -44.062 1 93.81 139 SER B C 1
ATOM 3438 O O . SER B 1 139 ? -9.422 -66.25 -44.656 1 93.81 139 SER B O 1
ATOM 3440 N N . TYR B 1 140 ? -10.148 -64.75 -43.156 1 93.12 140 TYR B N 1
ATOM 3441 C CA . TYR B 1 140 ? -11.273 -65.562 -42.75 1 93.12 140 TYR B CA 1
ATOM 3442 C C . TYR B 1 140 ? -12.227 -65.812 -43.906 1 93.12 140 TYR B C 1
ATOM 3444 O O . TYR B 1 140 ? -12.68 -67 -44.125 1 93.12 140 TYR B O 1
ATOM 3452 N N . SER B 1 141 ? -12.531 -64.812 -44.625 1 94.81 141 SER B N 1
ATOM 3453 C CA . SER B 1 141 ? -13.445 -64.938 -45.75 1 94.81 141 SER B CA 1
ATOM 3454 C C . SER B 1 141 ? -12.883 -65.875 -46.844 1 94.81 141 SER B C 1
ATOM 3456 O O . SER B 1 141 ? -13.609 -66.688 -47.406 1 94.81 141 SER B O 1
ATOM 3458 N N . CYS B 1 142 ? -11.578 -65.75 -47.094 1 94.5 142 CYS B N 1
ATOM 3459 C CA . CYS B 1 142 ? -10.93 -66.562 -48.125 1 94.5 142 CYS B CA 1
ATOM 3460 C C . CYS B 1 142 ? -10.859 -68 -47.688 1 94.5 142 CYS B C 1
ATOM 3462 O O . CYS B 1 142 ? -11.008 -68.938 -48.5 1 94.5 142 CYS B O 1
ATOM 3464 N N . THR B 1 143 ? -10.664 -68.188 -46.406 1 92.31 143 THR B N 1
ATOM 3465 C CA . THR B 1 143 ? -10.617 -69.562 -45.875 1 92.31 143 THR B CA 1
ATOM 3466 C C . THR B 1 143 ? -11.992 -70.188 -45.969 1 92.31 143 THR B C 1
ATOM 3468 O O . THR B 1 143 ? -12.102 -71.375 -46.344 1 92.31 143 THR B O 1
ATOM 3471 N N . LYS B 1 144 ? -12.961 -69.5 -45.656 1 93.25 144 LYS B N 1
ATOM 3472 C CA . LYS B 1 144 ? -14.328 -70 -45.719 1 93.25 144 LYS B CA 1
ATOM 3473 C C . LYS B 1 144 ? -14.711 -70.312 -47.156 1 93.25 144 LYS B C 1
ATOM 3475 O O . LYS B 1 144 ? -15.352 -71.375 -47.406 1 93.25 144 LYS B O 1
ATOM 3480 N N . GLU B 1 145 ? -14.289 -69.5 -48.094 1 93.75 145 GLU B N 1
ATOM 3481 C CA . GLU B 1 145 ? -14.57 -69.75 -49.5 1 93.75 145 GLU B CA 1
ATOM 3482 C C . GLU B 1 145 ? -13.836 -71 -50.031 1 93.75 145 GLU B C 1
ATOM 3484 O O . GLU B 1 145 ? -14.406 -71.75 -50.781 1 93.75 145 GLU B O 1
ATOM 3489 N N . ASN B 1 146 ? -12.703 -71.125 -49.625 1 92.5 146 ASN B N 1
ATOM 3490 C CA . ASN B 1 146 ? -11.914 -72.312 -50.031 1 92.5 146 ASN B CA 1
ATOM 3491 C C . ASN B 1 146 ? -12.516 -73.562 -49.469 1 92.5 146 ASN B C 1
ATOM 3493 O O . ASN B 1 146 ? -12.57 -74.562 -50.188 1 92.5 146 ASN B O 1
ATOM 3497 N N . GLU B 1 147 ? -12.969 -73.5 -48.312 1 92 147 GLU B N 1
ATOM 3498 C CA . GLU B 1 147 ? -13.602 -74.688 -47.688 1 92 147 GLU B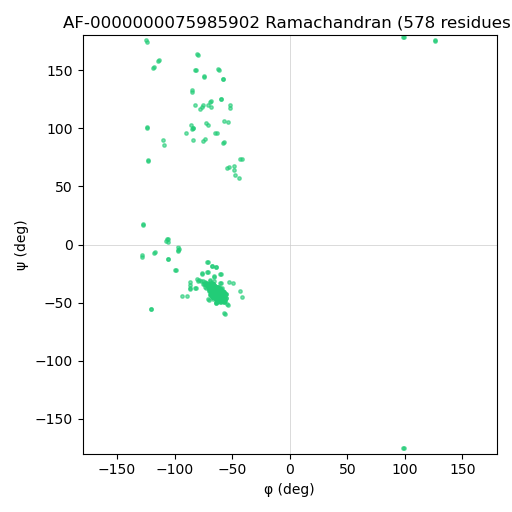 CA 1
ATOM 3499 C C . GLU B 1 147 ? -14.914 -75 -48.406 1 92 147 GLU B C 1
ATOM 3501 O O . GLU B 1 147 ? -15.219 -76.188 -48.625 1 92 147 GLU B O 1
ATOM 3506 N N . ARG B 1 148 ? -15.633 -74.062 -48.688 1 92.44 148 ARG B N 1
ATOM 3507 C CA . ARG B 1 148 ? -16.906 -74.25 -49.406 1 92.44 148 ARG B CA 1
ATOM 3508 C C . ARG B 1 148 ? -16.688 -74.938 -50.75 1 92.44 148 ARG B C 1
ATOM 3510 O O . ARG B 1 148 ? -17.391 -75.875 -51.125 1 92.44 148 ARG B O 1
ATOM 3517 N N . LEU B 1 149 ? -15.648 -74.5 -51.438 1 91.81 149 LEU B N 1
ATOM 3518 C CA . LEU B 1 149 ? -15.359 -75 -52.75 1 91.81 149 LEU B CA 1
ATOM 3519 C C . LEU B 1 149 ? -14.781 -76.438 -52.656 1 91.81 149 LEU B C 1
ATOM 3521 O O . LEU B 1 149 ? -15.023 -77.25 -53.562 1 91.81 149 LEU B O 1
ATOM 3525 N N . LYS B 1 150 ? -14.117 -76.688 -51.656 1 87.81 150 LYS B N 1
ATOM 3526 C CA . LYS B 1 150 ? -13.586 -78 -51.438 1 87.81 150 LYS B CA 1
ATOM 3527 C C . LYS B 1 150 ? -14.711 -79 -51.156 1 87.81 150 LYS B C 1
ATOM 3529 O O . LYS B 1 150 ? -14.695 -80.125 -51.688 1 87.81 150 LYS B O 1
ATOM 3534 N N . GLU B 1 151 ? -15.641 -78.562 -50.469 1 88.31 151 GLU B N 1
ATOM 3535 C CA . GLU B 1 151 ? -16.797 -79.438 -50.188 1 88.31 151 GLU B CA 1
ATOM 3536 C C . GLU B 1 151 ? -17.625 -79.688 -51.438 1 88.31 151 GLU B C 1
ATOM 3538 O O . GLU B 1 151 ? -18.109 -80.812 -51.656 1 88.31 151 GLU B O 1
ATOM 3543 N N . GLN B 1 152 ? -17.688 -78.688 -52.219 1 85.81 152 GLN B N 1
ATOM 3544 C CA . GLN B 1 152 ? -18.438 -78.812 -53.469 1 85.81 152 GLN B CA 1
ATOM 3545 C C . GLN B 1 152 ? -17.734 -79.812 -54.438 1 85.81 152 GLN B C 1
ATOM 3547 O O . GLN B 1 152 ? -18.391 -80.562 -55.125 1 85.81 152 GLN B O 1
ATOM 3552 N N . SER B 1 153 ? -16.516 -79.688 -54.438 1 82.94 153 SER B N 1
ATOM 3553 C CA . SER B 1 153 ? -15.734 -80.562 -55.312 1 82.94 153 SER B CA 1
ATOM 3554 C C . SER B 1 153 ? -15.82 -82 -54.875 1 82.94 153 SER B C 1
ATOM 3556 O O . SER B 1 153 ? -15.922 -82.938 -55.719 1 82.94 153 SER B O 1
ATOM 3558 N N . LEU B 1 154 ? -15.898 -82.312 -53.625 1 82.06 154 LEU B N 1
ATOM 3559 C CA . LEU B 1 154 ? -16 -83.625 -53.094 1 82.06 154 LEU B CA 1
ATOM 3560 C C . LEU B 1 154 ? -17.391 -84.25 -53.375 1 82.06 154 LEU B C 1
ATOM 3562 O O . LEU B 1 154 ? -17.516 -85.438 -53.688 1 82.06 154 LEU B O 1
ATOM 3566 N N . GLU B 1 155 ? -18.297 -83.438 -53.312 1 79.12 155 GLU B N 1
ATOM 3567 C CA . GLU B 1 155 ? -19.656 -83.875 -53.562 1 79.12 155 GLU B CA 1
ATOM 3568 C C . GLU B 1 155 ? -19.875 -84.188 -55.031 1 79.12 155 GLU B C 1
ATOM 3570 O O . GLU B 1 155 ? -20.609 -85.125 -55.375 1 79.12 155 GLU B O 1
ATOM 3575 N N . SER B 1 156 ? -19.281 -83.5 -55.844 1 76 156 SER B N 1
ATOM 3576 C CA . SER B 1 156 ? -19.438 -83.688 -57.281 1 76 156 SER B CA 1
ATOM 3577 C C . SER B 1 156 ? -18.75 -85 -57.75 1 76 156 SER B C 1
ATOM 3579 O O . SER B 1 156 ? -19.203 -85.625 -58.688 1 76 156 SER B O 1
ATOM 3581 N N . ARG B 1 157 ? -17.797 -85.438 -57 1 75 157 ARG B N 1
ATOM 3582 C CA . ARG B 1 157 ? -17.078 -86.625 -57.344 1 75 157 ARG B CA 1
ATOM 3583 C C . ARG B 1 157 ? -17.797 -87.875 -56.812 1 75 157 ARG B C 1
ATOM 3585 O O . ARG B 1 157 ? -17.703 -88.938 -57.406 1 75 157 ARG B O 1
ATOM 3592 N N . SER B 1 158 ? -18.406 -87.812 -55.719 1 68.94 158 SER B N 1
ATOM 3593 C CA . SER B 1 158 ? -19.062 -88.938 -55.094 1 68.94 158 SER B CA 1
ATOM 3594 C C . SER B 1 158 ? -20.422 -89.188 -55.719 1 68.94 158 SER B C 1
ATOM 3596 O O . SER B 1 158 ? -21.031 -90.25 -55.5 1 68.94 158 SER B O 1
ATOM 3598 N N . SER B 1 159 ? -21.172 -88.25 -56.25 1 59.97 159 SER B N 1
ATOM 3599 C CA . SER B 1 159 ? -22.516 -88.375 -56.781 1 59.97 159 SER B CA 1
ATOM 3600 C C . SER B 1 159 ? -22.469 -89.062 -58.156 1 59.97 159 SER B C 1
ATOM 3602 O O . SER B 1 159 ? -22.109 -88.438 -59.156 1 59.97 159 SER B O 1
ATOM 3604 N N . LYS B 1 160 ? -22.547 -90.5 -58.156 1 56.56 160 LYS B N 1
ATOM 3605 C CA . LYS B 1 160 ? -22.656 -91.375 -59.281 1 56.56 160 LYS B CA 1
ATOM 3606 C C . LYS B 1 160 ? -23.656 -90.875 -60.312 1 56.56 160 LYS B C 1
ATOM 3608 O O . LYS B 1 160 ? -23.547 -91.188 -61.5 1 56.56 160 LYS B O 1
ATOM 3613 N N . GLY B 1 161 ? -24.812 -90.312 -59.938 1 51.12 161 GLY B N 1
ATOM 3614 C CA . GLY B 1 161 ? -25.922 -90.25 -60.844 1 51.12 161 GLY B CA 1
ATOM 3615 C C . GLY B 1 161 ? -25.969 -88.938 -61.625 1 51.12 161 GLY B C 1
ATOM 3616 O O . GLY B 1 161 ? -26.797 -88.75 -62.5 1 51.12 161 GLY B O 1
ATOM 3617 N N . LYS B 1 162 ? -25.766 -87.75 -61.031 1 59.28 162 LYS B N 1
ATOM 3618 C CA . LYS B 1 162 ? -25.922 -86.562 -61.812 1 59.28 162 LYS B CA 1
ATOM 3619 C C . LYS B 1 162 ? -24.734 -86.375 -62.75 1 59.28 162 LYS B C 1
ATOM 3621 O O . LYS B 1 162 ? -23.578 -86.562 -62.375 1 59.28 162 LYS B O 1
ATOM 3626 N N . LEU B 1 163 ? -24.781 -86.312 -64 1 57 163 LEU B N 1
ATOM 3627 C CA . LEU B 1 163 ? -23.891 -86.188 -65.188 1 57 163 LEU B CA 1
ATOM 3628 C C . LEU B 1 163 ? -23 -84.938 -65 1 57 163 LEU B C 1
ATOM 3630 O O . LEU B 1 163 ? -23.422 -83.812 -65.312 1 57 163 LEU B O 1
ATOM 3634 N N . VAL B 1 164 ? -22.078 -84.812 -64.062 1 68.06 164 VAL B N 1
ATOM 3635 C CA . VAL B 1 164 ? -21.125 -83.688 -64 1 68.06 164 VAL B CA 1
ATOM 3636 C C . VAL B 1 164 ? -20.109 -83.812 -65.125 1 68.06 164 VAL B C 1
ATOM 3638 O O . VAL B 1 164 ? -19.438 -84.875 -65.25 1 68.06 164 VAL B O 1
ATOM 3641 N N . THR B 1 165 ? -20.266 -83.062 -66.125 1 75.69 165 THR B N 1
ATOM 3642 C CA . THR B 1 165 ? -19.422 -83.062 -67.312 1 75.69 165 THR B CA 1
ATOM 3643 C C . THR B 1 165 ? -17.984 -82.688 -66.938 1 75.69 165 THR B C 1
ATOM 3645 O O . THR B 1 165 ? -17.719 -82.188 -65.875 1 75.69 165 THR B O 1
ATOM 3648 N N . ASP B 1 166 ? -17.141 -83.25 -67.75 1 77.88 166 ASP B N 1
ATOM 3649 C CA . ASP B 1 166 ? -15.727 -82.938 -67.625 1 77.88 166 ASP B CA 1
ATOM 3650 C C . ASP B 1 166 ? -15.469 -81.438 -67.562 1 77.88 166 ASP B C 1
ATOM 3652 O O . ASP B 1 166 ? -14.578 -80.938 -66.875 1 77.88 166 ASP B O 1
ATOM 3656 N N . LYS B 1 167 ? -16.281 -80.75 -68.25 1 85.38 167 LYS B N 1
ATOM 3657 C CA . LYS B 1 167 ? -16.156 -79.25 -68.312 1 85.38 167 LYS B CA 1
ATOM 3658 C C . LYS B 1 167 ? -16.516 -78.625 -66.938 1 85.38 167 LYS B C 1
ATOM 3660 O O . LYS B 1 167 ? -15.836 -77.75 -66.5 1 85.38 167 LYS B O 1
ATOM 3665 N N . ASP B 1 168 ? -17.422 -79.188 -66.312 1 81.62 168 ASP B N 1
ATOM 3666 C CA . ASP B 1 168 ? -17.875 -78.688 -65 1 81.62 168 ASP B CA 1
ATOM 3667 C C . ASP B 1 168 ? -16.844 -79 -63.938 1 81.62 168 ASP B C 1
ATOM 3669 O O . ASP B 1 168 ? -16.609 -78.188 -63.031 1 81.62 168 ASP B O 1
ATOM 3673 N N . ILE B 1 169 ? -16.234 -80.062 -64 1 79.69 169 ILE B N 1
ATOM 3674 C CA . ILE B 1 169 ? -15.219 -80.5 -63.062 1 79.69 169 ILE B CA 1
ATOM 3675 C C . ILE B 1 169 ? -13.984 -79.562 -63.188 1 79.69 169 ILE B C 1
ATOM 3677 O O . ILE B 1 169 ? -13.398 -79.188 -62.188 1 79.69 169 ILE B O 1
ATOM 3681 N N . ASN B 1 170 ? -13.688 -79.312 -64.438 1 85.44 170 ASN B N 1
ATOM 3682 C CA . ASN B 1 170 ? -12.523 -78.438 -64.688 1 85.44 170 ASN B CA 1
ATOM 3683 C C . ASN B 1 170 ? -12.766 -77 -64.188 1 85.44 170 ASN B C 1
ATOM 3685 O O . ASN B 1 170 ? -11.852 -76.375 -63.656 1 85.44 170 ASN B O 1
ATOM 3689 N N . LYS B 1 171 ? -13.992 -76.625 -64.25 1 88.12 171 LYS B N 1
ATOM 3690 C CA . LYS B 1 171 ? -14.344 -75.312 -63.812 1 88.12 171 LYS B CA 1
ATOM 3691 C C . LYS B 1 171 ? -14.297 -75.188 -62.281 1 88.12 171 LYS B C 1
ATOM 3693 O O . LYS B 1 171 ? -13.797 -74.25 -61.719 1 88.12 171 LYS B O 1
ATOM 3698 N N . LEU B 1 172 ? -14.695 -76.188 -61.688 1 87 172 LEU B N 1
ATOM 3699 C CA . LEU B 1 172 ? -14.703 -76.25 -60.25 1 87 172 LEU B CA 1
ATOM 3700 C C . LEU B 1 172 ? -13.281 -76.375 -59.688 1 87 172 LEU B C 1
ATOM 3702 O O . LEU B 1 172 ? -12.953 -75.75 -58.656 1 87 172 LEU B O 1
ATOM 3706 N N . GLU B 1 173 ? -12.508 -77.062 -60.438 1 86.75 173 GLU B N 1
ATOM 3707 C CA . GLU B 1 173 ? -11.109 -77.25 -60.031 1 86.75 173 GLU B CA 1
ATOM 3708 C C . GLU B 1 173 ? -10.344 -75.938 -60.156 1 86.75 173 GLU B C 1
ATOM 3710 O O . GLU B 1 173 ? -9.492 -75.625 -59.312 1 86.75 173 GLU B O 1
ATOM 3715 N N . ASN B 1 174 ? -10.68 -75.25 -61.156 1 91.75 174 ASN B N 1
ATOM 3716 C CA . ASN B 1 174 ? -10.039 -73.938 -61.375 1 91.75 174 ASN B CA 1
ATOM 3717 C C . ASN B 1 174 ? -10.461 -72.938 -60.312 1 91.75 174 ASN B C 1
ATOM 3719 O O . ASN B 1 174 ? -9.641 -72.188 -59.812 1 91.75 174 ASN B O 1
ATOM 3723 N N . LYS B 1 175 ? -11.695 -73 -59.938 1 92.25 175 LYS B N 1
ATOM 3724 C CA . LYS B 1 175 ? -12.195 -72.125 -58.875 1 92.25 175 LYS B CA 1
ATOM 3725 C C . LYS B 1 175 ? -11.562 -72.438 -57.531 1 92.25 175 LYS B C 1
ATOM 3727 O O . LYS B 1 175 ? -11.234 -71.562 -56.75 1 92.25 175 LYS B O 1
ATOM 3732 N N . ARG B 1 176 ? -11.336 -73.625 -57.312 1 90.38 176 ARG B N 1
ATOM 3733 C CA . ARG B 1 176 ? -10.734 -74.125 -56.062 1 90.38 176 ARG B CA 1
ATOM 3734 C C . ARG B 1 176 ? -9.273 -73.688 -55.969 1 90.38 176 ARG B C 1
ATOM 3736 O O . ARG B 1 176 ? -8.812 -73.25 -54.906 1 90.38 176 ARG B O 1
ATOM 3743 N N . LYS B 1 177 ? -8.609 -73.812 -57.125 1 93.44 177 LYS B N 1
ATOM 3744 C CA . LYS B 1 177 ? -7.207 -73.375 -57.156 1 93.44 177 LYS B CA 1
ATOM 3745 C C . LYS B 1 177 ? -7.059 -71.875 -56.875 1 93.44 177 LYS B C 1
ATOM 3747 O O . LYS B 1 177 ? -6.168 -71.5 -56.156 1 93.44 177 LYS B O 1
ATOM 3752 N N . LYS B 1 178 ? -7.977 -71.188 -57.438 1 94.81 178 LYS B N 1
ATOM 3753 C CA . LYS B 1 178 ? -7.949 -69.75 -57.219 1 94.81 178 LYS B CA 1
ATOM 3754 C C . LYS B 1 178 ? -8.281 -69.375 -55.781 1 94.81 178 LYS B C 1
ATOM 3756 O O . LYS B 1 178 ? -7.691 -68.438 -55.219 1 94.81 178 LYS B O 1
ATOM 3761 N N . ALA B 1 179 ? -9.141 -70 -55.219 1 93.75 179 ALA B N 1
ATOM 3762 C CA . ALA B 1 179 ? -9.531 -69.75 -53.812 1 93.75 179 ALA B CA 1
ATOM 3763 C C . ALA B 1 179 ? -8.398 -70.125 -52.875 1 93.75 179 ALA B C 1
ATOM 3765 O O . ALA B 1 179 ? -8.188 -69.438 -51.844 1 93.75 179 ALA B O 1
ATOM 3766 N N . GLU B 1 180 ? -7.766 -71.188 -53.219 1 93.31 180 GLU B N 1
ATOM 3767 C CA . GLU B 1 180 ? -6.637 -71.625 -52.406 1 93.31 180 GLU B CA 1
ATOM 3768 C C . GLU B 1 180 ? -5.504 -70.625 -52.438 1 93.31 180 GLU B C 1
ATOM 3770 O O . GLU B 1 180 ? -4.895 -70.312 -51.438 1 93.31 180 GLU B O 1
ATOM 3775 N N . GLU B 1 181 ? -5.285 -70.125 -53.656 1 95.5 181 GLU B N 1
ATOM 3776 C CA . GLU B 1 181 ? -4.258 -69.125 -53.812 1 95.5 181 GLU B CA 1
ATOM 3777 C C . GLU B 1 181 ? -4.633 -67.812 -53.094 1 95.5 181 GLU B C 1
ATOM 3779 O O . GLU B 1 181 ? -3.779 -67.188 -52.469 1 95.5 181 GLU B O 1
ATOM 3784 N N . ALA B 1 182 ? -5.82 -67.5 -53.125 1 94.88 182 ALA B N 1
ATOM 3785 C CA . ALA B 1 182 ? -6.309 -66.312 -52.438 1 94.88 182 ALA B CA 1
ATOM 3786 C C . ALA B 1 182 ? -6.188 -66.438 -50.938 1 94.88 182 ALA B C 1
ATOM 3788 O O . ALA B 1 182 ? -5.852 -65.5 -50.219 1 94.88 182 ALA B O 1
ATOM 3789 N N . MET B 1 183 ? -6.465 -67.562 -50.438 1 94.31 183 MET B N 1
ATOM 3790 C CA . MET B 1 183 ? -6.359 -67.875 -49 1 94.31 183 MET B CA 1
ATOM 3791 C C . MET B 1 183 ? -4.918 -67.75 -48.531 1 94.31 183 MET B C 1
ATOM 3793 O O . MET B 1 183 ? -4.648 -67.125 -47.469 1 94.31 183 MET B O 1
ATOM 3797 N N . ILE B 1 184 ? -4.016 -68.312 -49.375 1 94.19 184 ILE B N 1
ATOM 3798 C CA . ILE B 1 184 ? -2.602 -68.312 -49 1 94.19 184 ILE B CA 1
ATOM 3799 C C . ILE B 1 184 ? -2.109 -66.812 -48.969 1 94.19 184 ILE B C 1
ATOM 3801 O O . ILE B 1 184 ? -1.408 -66.438 -48.062 1 94.19 184 ILE B O 1
ATOM 3805 N N . LYS B 1 185 ? -2.568 -66.125 -49.969 1 95.38 185 LYS B N 1
ATOM 3806 C CA . LYS B 1 185 ? -2.176 -64.688 -50.031 1 95.38 185 LYS B CA 1
ATOM 3807 C C . LYS B 1 185 ? -2.752 -63.906 -48.875 1 95.38 185 LYS B C 1
ATOM 3809 O O . LYS B 1 185 ? -2.059 -63.094 -48.281 1 95.38 185 LYS B O 1
ATOM 3814 N N . ALA B 1 186 ? -3.949 -64.125 -48.531 1 94.62 186 ALA B N 1
ATOM 3815 C CA . ALA B 1 186 ? -4.613 -63.406 -47.438 1 94.62 186 ALA B CA 1
ATOM 3816 C C . ALA B 1 186 ? -3.982 -63.75 -46.094 1 94.62 186 ALA B C 1
ATOM 3818 O O . ALA B 1 186 ? -3.842 -62.906 -45.219 1 94.62 186 ALA B O 1
ATOM 3819 N N . ASP B 1 187 ? -3.652 -65 -46 1 91.88 187 ASP B N 1
ATOM 3820 C CA . ASP B 1 187 ? -3.02 -65.438 -44.75 1 91.88 187 ASP B CA 1
ATOM 3821 C C . ASP B 1 187 ? -1.649 -64.812 -44.562 1 91.88 187 ASP B C 1
ATOM 3823 O O . ASP B 1 187 ? -1.277 -64.438 -43.469 1 91.88 187 ASP B O 1
ATOM 3827 N N . LEU B 1 188 ? -0.96 -64.75 -45.688 1 93.12 188 LEU B N 1
ATOM 3828 C CA . LEU B 1 188 ? 0.348 -64.125 -45.625 1 93.12 188 LEU B CA 1
ATOM 3829 C C . LEU B 1 188 ? 0.213 -62.656 -45.281 1 93.12 188 LEU B C 1
ATOM 3831 O O . LEU B 1 188 ? 1.005 -62.125 -44.5 1 93.12 188 LEU B O 1
ATOM 3835 N N . GLU B 1 189 ? -0.746 -62.031 -45.812 1 94.62 189 GLU B N 1
ATOM 3836 C CA . GLU B 1 189 ? -0.989 -60.625 -45.5 1 94.62 189 GLU B CA 1
ATOM 3837 C C . GLU B 1 189 ? -1.375 -60.406 -44.062 1 94.62 189 GLU B C 1
ATOM 3839 O O . GLU B 1 189 ? -0.94 -59.438 -43.406 1 94.62 189 GLU B O 1
ATOM 3844 N N . TYR B 1 190 ? -2.189 -61.219 -43.562 1 93.69 190 TYR B N 1
ATOM 3845 C CA . TYR B 1 190 ? -2.602 -61.156 -42.156 1 93.69 190 TYR B CA 1
ATOM 3846 C C . TYR B 1 190 ? -1.407 -61.344 -41.25 1 93.69 190 TYR B C 1
ATOM 3848 O O . TYR B 1 190 ? -1.229 -60.594 -40.281 1 93.69 190 TYR B O 1
ATOM 3856 N N . TYR B 1 191 ? -0.599 -62.375 -41.562 1 91.5 191 TYR B N 1
ATOM 3857 C CA . TYR B 1 191 ? 0.597 -62.625 -40.781 1 91.5 191 TYR B CA 1
ATOM 3858 C C . TYR B 1 191 ? 1.521 -61.406 -40.781 1 91.5 191 TYR B C 1
ATOM 3860 O O . TYR B 1 191 ? 2.002 -61 -39.719 1 91.5 191 TYR B O 1
ATOM 3868 N N . THR B 1 192 ? 1.723 -60.812 -41.969 1 93.44 192 THR B N 1
ATOM 3869 C CA . THR B 1 192 ? 2.586 -59.656 -42.094 1 93.44 192 THR B CA 1
ATOM 3870 C C . THR B 1 192 ? 2.018 -58.469 -41.312 1 93.44 192 THR B C 1
ATOM 3872 O O . THR B 1 192 ? 2.762 -57.719 -40.656 1 93.44 192 THR B O 1
ATOM 3875 N N . SER B 1 193 ? 0.713 -58.281 -41.344 1 94.19 193 SER B N 1
ATOM 3876 C CA . SER B 1 193 ? 0.064 -57.219 -40.625 1 94.19 193 SER B CA 1
ATOM 3877 C C . SER B 1 193 ? 0.197 -57.375 -39.094 1 94.19 193 SER B C 1
ATOM 3879 O O . SER B 1 193 ? 0.339 -56.406 -38.375 1 94.19 193 SER B O 1
ATOM 3881 N N . CYS B 1 194 ? 0.167 -58.594 -38.625 1 91.62 194 CYS B N 1
ATOM 3882 C CA . CYS B 1 194 ? 0.33 -58.906 -37.219 1 91.62 194 CYS B CA 1
ATOM 3883 C C . CYS B 1 194 ? 1.735 -58.531 -36.75 1 91.62 194 CYS B C 1
ATOM 3885 O O . CYS B 1 194 ? 1.906 -57.938 -35.688 1 91.62 194 CYS B O 1
ATOM 3887 N N . VAL B 1 195 ? 2.693 -58.938 -37.594 1 92.44 195 VAL B N 1
ATOM 3888 C CA . VAL B 1 195 ? 4.086 -58.688 -37.25 1 92.44 195 VAL B CA 1
ATOM 3889 C C . VAL B 1 195 ? 4.324 -57.156 -37.188 1 92.44 195 VAL B C 1
ATOM 3891 O O . VAL B 1 195 ? 4.957 -56.656 -36.281 1 92.44 195 VAL B O 1
ATOM 3894 N N . LYS B 1 196 ? 3.754 -56.469 -38.125 1 93.56 196 LYS B N 1
ATOM 3895 C CA . LYS B 1 196 ? 3.91 -55.031 -38.188 1 93.56 196 LYS B CA 1
ATOM 3896 C C . LYS B 1 196 ? 3.211 -54.344 -37 1 93.56 196 LYS B C 1
ATOM 3898 O O . LYS B 1 196 ? 3.744 -53.406 -36.438 1 93.56 196 LYS B O 1
ATOM 3903 N N . ALA B 1 197 ? 2.045 -54.812 -36.688 1 92.5 197 ALA B N 1
ATOM 3904 C CA . ALA B 1 197 ? 1.282 -54.219 -35.594 1 92.5 197 ALA B CA 1
ATOM 3905 C C . ALA B 1 197 ? 2.025 -54.406 -34.281 1 92.5 197 ALA B C 1
ATOM 3907 O O . ALA B 1 197 ? 2.012 -53.5 -33.406 1 92.5 197 ALA B O 1
ATOM 3908 N N . GLU B 1 198 ? 2.621 -55.562 -34.094 1 91.5 198 GLU B N 1
ATOM 3909 C CA . GLU B 1 198 ? 3.377 -55.812 -32.875 1 91.5 198 GLU B CA 1
ATOM 3910 C C . GLU B 1 198 ? 4.602 -54.906 -32.781 1 91.5 198 GLU B C 1
ATOM 3912 O O . GLU B 1 198 ? 4.934 -54.406 -31.719 1 91.5 198 GLU B O 1
ATOM 3917 N N . ARG B 1 199 ? 5.262 -54.719 -33.906 1 93.5 199 ARG B N 1
ATOM 3918 C CA . ARG B 1 199 ? 6.41 -53.812 -33.938 1 93.5 199 ARG B CA 1
ATOM 3919 C C . ARG B 1 199 ? 6 -52.375 -33.562 1 93.5 199 ARG B C 1
ATOM 3921 O O . ARG B 1 199 ? 6.688 -51.719 -32.781 1 93.5 199 ARG B O 1
ATOM 3928 N N . VAL B 1 200 ? 4.902 -51.938 -34.094 1 94.5 200 VAL B N 1
ATOM 3929 C CA . VAL B 1 200 ? 4.418 -50.562 -33.844 1 94.5 200 VAL B CA 1
ATOM 3930 C C . VAL B 1 200 ? 3.965 -50.469 -32.375 1 94.5 200 VAL B C 1
ATOM 3932 O O . VAL B 1 200 ? 4.129 -49.406 -31.766 1 94.5 200 VAL B O 1
ATOM 3935 N N . ARG B 1 201 ? 3.359 -51.5 -31.859 1 92.56 201 ARG B N 1
ATOM 3936 C CA . ARG B 1 201 ? 2.961 -51.5 -30.453 1 92.56 201 ARG B CA 1
ATOM 3937 C C . ARG B 1 201 ? 4.168 -51.312 -29.531 1 92.56 201 ARG B C 1
ATOM 3939 O O . ARG B 1 201 ? 4.109 -50.531 -28.578 1 92.56 201 ARG B O 1
ATOM 3946 N N . GLN B 1 202 ? 5.23 -52.062 -29.828 1 93.25 202 GLN B N 1
ATOM 3947 C CA . GLN B 1 202 ? 6.461 -51.906 -29.062 1 93.25 202 GLN B CA 1
ATOM 3948 C C . GLN B 1 202 ? 7.02 -50.5 -29.156 1 93.25 202 GLN B C 1
ATOM 3950 O O . GLN B 1 202 ? 7.523 -49.938 -28.172 1 93.25 202 GLN B O 1
ATOM 3955 N N . GLU B 1 203 ? 6.926 -49.938 -30.359 1 94.38 203 GLU B N 1
ATOM 3956 C CA . GLU B 1 203 ? 7.363 -48.562 -30.562 1 94.38 203 GLU B CA 1
ATOM 3957 C C . GLU B 1 203 ? 6.527 -47.594 -29.719 1 94.38 203 GLU B C 1
ATOM 3959 O O . GLU B 1 203 ? 7.062 -46.656 -29.141 1 94.38 203 GLU B O 1
ATOM 3964 N N . TRP B 1 204 ? 5.277 -47.781 -29.75 1 94.31 204 TRP B N 1
ATOM 3965 C CA . TRP B 1 204 ? 4.359 -46.969 -28.984 1 94.31 204 TRP B CA 1
ATOM 3966 C C . TRP B 1 204 ? 4.664 -47.062 -27.484 1 94.31 204 TRP B C 1
ATOM 3968 O O . TRP B 1 204 ? 4.723 -46.031 -26.797 1 94.31 204 TRP B O 1
ATOM 3978 N N . GLU B 1 205 ? 4.852 -48.219 -26.984 1 92.88 205 GLU B N 1
ATOM 3979 C CA . GLU B 1 205 ? 5.184 -48.406 -25.578 1 92.88 205 GLU B CA 1
ATOM 3980 C C . GLU B 1 205 ? 6.48 -47.688 -25.203 1 92.88 205 GLU B C 1
ATOM 3982 O O . GLU B 1 205 ? 6.578 -47.094 -24.141 1 92.88 205 GLU B O 1
ATOM 3987 N N . SER B 1 206 ? 7.457 -47.875 -26.094 1 94.88 206 SER B N 1
ATOM 3988 C CA . SER B 1 206 ? 8.727 -47.188 -25.875 1 94.88 206 SER B CA 1
ATOM 3989 C C . SER B 1 206 ? 8.547 -45.656 -25.844 1 94.88 206 SER B C 1
ATOM 3991 O O . SER B 1 206 ? 9.211 -44.969 -25.062 1 94.88 206 SER B O 1
ATOM 3993 N N . ALA B 1 207 ? 7.711 -45.156 -26.703 1 95.38 207 ALA B N 1
ATOM 3994 C CA . ALA B 1 207 ? 7.438 -43.719 -26.75 1 95.38 207 ALA B CA 1
ATOM 3995 C C . ALA B 1 207 ? 6.781 -43.25 -25.469 1 95.38 207 ALA B C 1
ATOM 3997 O O . ALA B 1 207 ? 7.094 -42.156 -24.969 1 95.38 207 ALA B O 1
ATOM 3998 N N . ILE B 1 208 ? 5.898 -44 -24.938 1 95 208 ILE B N 1
ATOM 3999 C CA . ILE B 1 208 ? 5.215 -43.656 -23.688 1 95 208 ILE B CA 1
ATOM 4000 C C . ILE B 1 208 ? 6.215 -43.625 -22.531 1 95 208 ILE B C 1
ATOM 4002 O O . ILE B 1 208 ? 6.191 -42.719 -21.703 1 95 208 ILE B O 1
ATOM 4006 N N . TYR B 1 209 ? 7.098 -44.656 -22.5 1 95.38 209 TYR B N 1
ATOM 4007 C CA . TYR B 1 209 ? 8.117 -44.688 -21.453 1 95.38 209 TYR B CA 1
ATOM 4008 C C . TYR B 1 209 ? 9.016 -43.469 -21.516 1 95.38 209 TYR B C 1
ATOM 4010 O O . TYR B 1 209 ? 9.305 -42.875 -20.469 1 95.38 209 TYR B O 1
ATOM 4018 N N . GLN B 1 210 ? 9.422 -43.156 -22.703 1 97 210 GLN B N 1
ATOM 4019 C CA . GLN B 1 210 ? 10.289 -42 -22.875 1 97 210 GLN B CA 1
ATOM 4020 C C . GLN B 1 210 ? 9.555 -40.719 -22.516 1 97 210 GLN B C 1
ATOM 4022 O O . GLN B 1 210 ? 10.117 -39.844 -21.859 1 97 210 GLN B O 1
ATOM 4027 N N . ALA B 1 211 ? 8.367 -40.594 -22.969 1 97.44 211 ALA B N 1
ATOM 4028 C CA . ALA B 1 211 ? 7.559 -39.406 -22.688 1 97.44 211 ALA B CA 1
ATOM 4029 C C . ALA B 1 211 ? 7.328 -39.25 -21.188 1 97.44 211 ALA B C 1
ATOM 4031 O O . ALA B 1 211 ? 7.445 -38.125 -20.656 1 97.44 211 ALA B O 1
ATOM 4032 N N . SER B 1 212 ? 6.992 -40.312 -20.531 1 97.38 212 SER B N 1
ATOM 4033 C CA . SER B 1 212 ? 6.75 -40.281 -19.094 1 97.38 212 SER B CA 1
ATOM 4034 C C . SER B 1 212 ? 8 -39.844 -18.328 1 97.38 212 SER B C 1
ATOM 4036 O O . SER B 1 212 ? 7.918 -39.094 -17.359 1 97.38 212 SER B O 1
ATOM 4038 N N . THR B 1 213 ? 9.117 -40.375 -18.75 1 97.5 213 THR B N 1
ATOM 4039 C CA . THR B 1 213 ? 10.391 -40 -18.141 1 97.5 213 THR B CA 1
ATOM 4040 C C . THR B 1 213 ? 10.672 -38.5 -18.344 1 97.5 213 THR B C 1
ATOM 4042 O O . THR B 1 213 ? 11.078 -37.812 -17.406 1 97.5 213 THR B O 1
ATOM 4045 N N . GLN B 1 214 ? 10.453 -38.031 -19.5 1 97.75 214 GLN B N 1
ATOM 4046 C CA . GLN B 1 214 ? 10.68 -36.625 -19.797 1 97.75 214 GLN B CA 1
ATOM 4047 C C . GLN B 1 214 ? 9.719 -35.75 -19.016 1 97.75 214 GLN B C 1
ATOM 4049 O O . GLN B 1 214 ? 10.109 -34.688 -18.5 1 97.75 214 GLN B O 1
ATOM 4054 N N . PHE B 1 215 ? 8.492 -36.188 -18.953 1 98.19 215 PHE B N 1
ATOM 4055 C CA . PHE B 1 215 ? 7.492 -35.406 -18.203 1 98.19 215 PHE B CA 1
ATOM 4056 C C . PHE B 1 215 ? 7.859 -35.344 -16.734 1 98.19 215 PHE B C 1
ATOM 4058 O O . PHE B 1 215 ? 7.664 -34.312 -16.094 1 98.19 215 PHE B O 1
ATOM 4065 N N . GLN B 1 216 ? 8.352 -36.375 -16.203 1 97.44 216 GLN B N 1
ATOM 4066 C CA . GLN B 1 216 ? 8.789 -36.344 -14.82 1 97.44 216 GLN B CA 1
ATOM 4067 C C . GLN B 1 216 ? 9.938 -35.375 -14.625 1 97.44 216 GLN B C 1
ATOM 4069 O O . GLN B 1 216 ? 9.953 -34.594 -13.656 1 97.44 216 GLN B O 1
ATOM 4074 N N . GLN B 1 217 ? 10.875 -35.406 -15.523 1 97.31 217 GLN B N 1
ATOM 4075 C CA . GLN B 1 217 ? 12 -34.5 -15.453 1 97.31 217 GLN B CA 1
ATOM 4076 C C . GLN B 1 217 ? 11.516 -33.031 -15.539 1 97.31 217 GLN B C 1
ATOM 4078 O O . GLN B 1 217 ? 12.008 -32.188 -14.812 1 97.31 217 GLN B O 1
ATOM 4083 N N . LEU B 1 218 ? 10.594 -32.844 -16.406 1 97.06 218 LEU B N 1
ATOM 4084 C CA . LEU B 1 218 ? 10.023 -31.5 -16.562 1 97.06 218 LEU B CA 1
ATOM 4085 C C . LEU B 1 218 ? 9.367 -31.016 -15.273 1 97.06 218 LEU B C 1
ATOM 4087 O O . LEU B 1 218 ? 9.562 -29.875 -14.867 1 97.06 218 LEU B O 1
ATOM 4091 N N . GLU B 1 219 ? 8.625 -31.891 -14.719 1 96.62 219 GLU B N 1
ATOM 4092 C CA . GLU B 1 219 ? 7.914 -31.531 -13.492 1 96.62 219 GLU B CA 1
ATOM 4093 C C . GLU B 1 219 ? 8.883 -31.328 -12.336 1 96.62 219 GLU B C 1
ATOM 4095 O O . GLU B 1 219 ? 8.719 -30.391 -11.555 1 96.62 219 GLU B O 1
ATOM 4100 N N . GLU B 1 220 ? 9.836 -32.188 -12.211 1 96.81 220 GLU B N 1
ATOM 4101 C CA . GLU B 1 220 ? 10.852 -32.031 -11.18 1 96.81 220 GLU B CA 1
ATOM 4102 C C . GLU B 1 220 ? 11.594 -30.703 -11.328 1 96.81 220 GLU B C 1
ATOM 4104 O O . GLU B 1 220 ? 11.836 -30.016 -10.336 1 96.81 220 GLU B O 1
ATOM 4109 N N . LYS B 1 221 ? 11.961 -30.375 -12.516 1 96.62 221 LYS B N 1
ATOM 4110 C CA . LYS B 1 221 ? 12.633 -29.109 -12.789 1 96.62 221 LYS B CA 1
ATOM 4111 C C . LYS B 1 221 ? 11.727 -27.922 -12.453 1 96.62 221 LYS B C 1
ATOM 4113 O O . LYS B 1 221 ? 12.172 -26.938 -11.867 1 96.62 221 LYS B O 1
ATOM 4118 N N . ARG B 1 222 ? 10.508 -28 -12.867 1 96.75 222 ARG B N 1
ATOM 4119 C CA . ARG B 1 222 ? 9.539 -26.938 -12.586 1 96.75 222 ARG B CA 1
ATOM 4120 C C . ARG B 1 222 ? 9.406 -26.703 -11.086 1 96.75 222 ARG B C 1
ATOM 4122 O O . ARG B 1 222 ? 9.484 -25.562 -10.617 1 96.75 222 ARG B O 1
ATOM 4129 N N . LEU B 1 223 ? 9.289 -27.781 -10.328 1 96.62 223 LEU B N 1
ATOM 4130 C CA . LEU B 1 223 ? 9.102 -27.688 -8.883 1 96.62 223 LEU B CA 1
ATOM 4131 C C . LEU B 1 223 ? 10.359 -27.156 -8.211 1 96.62 223 LEU B C 1
ATOM 4133 O O . LEU B 1 223 ? 10.281 -26.344 -7.281 1 96.62 223 LEU B O 1
ATOM 4137 N N . ALA B 1 224 ? 11.469 -27.625 -8.68 1 97.12 224 ALA B N 1
ATOM 4138 C CA . ALA B 1 224 ? 12.727 -27.125 -8.133 1 97.12 224 ALA B CA 1
ATOM 4139 C C . ALA B 1 224 ? 12.883 -25.625 -8.383 1 97.12 224 ALA B C 1
ATOM 4141 O O . ALA B 1 224 ? 13.305 -24.875 -7.496 1 97.12 224 ALA B O 1
ATOM 4142 N N . HIS B 1 225 ? 12.617 -25.234 -9.555 1 97.06 225 HIS B N 1
ATOM 4143 C CA . HIS B 1 225 ? 12.695 -23.812 -9.891 1 97.06 225 HIS B CA 1
ATOM 4144 C C . HIS B 1 225 ? 11.68 -23.016 -9.086 1 97.06 225 HIS B C 1
ATOM 4146 O O . HIS B 1 225 ? 11.977 -21.906 -8.641 1 97.06 225 HIS B O 1
ATOM 4152 N N . MET B 1 226 ? 10.516 -23.531 -8.945 1 95.75 226 MET B N 1
ATOM 4153 C CA . MET B 1 226 ? 9.484 -22.875 -8.141 1 95.75 226 MET B CA 1
ATOM 4154 C C . MET B 1 226 ? 9.961 -22.656 -6.711 1 95.75 226 MET B C 1
ATOM 4156 O O . MET B 1 226 ? 9.695 -21.609 -6.113 1 95.75 226 MET B O 1
ATOM 4160 N N . GLN B 1 227 ? 10.586 -23.641 -6.207 1 97 227 GLN B N 1
ATOM 4161 C CA . GLN B 1 227 ? 11.141 -23.516 -4.863 1 97 227 GLN B CA 1
ATOM 4162 C C . GLN B 1 227 ? 12.125 -22.359 -4.77 1 97 227 GLN B C 1
ATOM 4164 O O . GLN B 1 227 ? 12.102 -21.594 -3.805 1 97 227 GLN B O 1
ATOM 4169 N N . GLU B 1 228 ? 12.977 -22.266 -5.727 1 97.56 228 GLU B N 1
ATOM 4170 C CA . GLU B 1 228 ? 13.938 -21.172 -5.773 1 97.56 228 GLU B CA 1
ATOM 4171 C C . GLU B 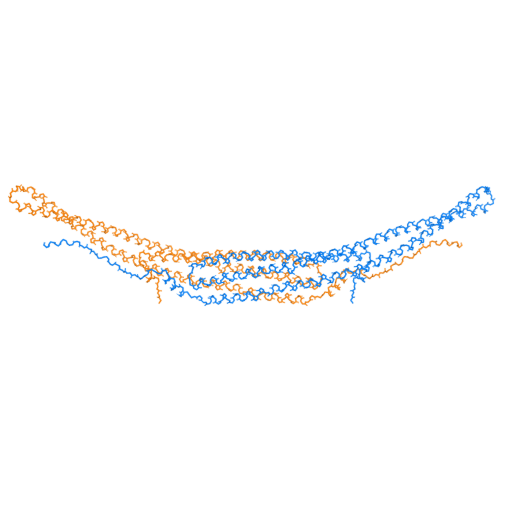1 228 ? 13.227 -19.812 -5.824 1 97.56 228 GLU B C 1
ATOM 4173 O O . GLU B 1 228 ? 13.641 -18.875 -5.156 1 97.56 228 GLU B O 1
ATOM 4178 N N . LEU B 1 229 ? 12.227 -19.75 -6.602 1 97.19 229 LEU B N 1
ATOM 4179 C CA . LEU B 1 229 ? 11.516 -18.5 -6.809 1 97.19 229 LEU B CA 1
ATOM 4180 C C . LEU B 1 229 ? 10.75 -18.094 -5.555 1 97.19 229 LEU B C 1
ATOM 4182 O O . LEU B 1 229 ? 10.688 -16.906 -5.211 1 97.19 229 LEU B O 1
ATOM 4186 N N . VAL B 1 230 ? 10.172 -19.062 -4.875 1 97.25 230 VAL B N 1
ATOM 4187 C CA . VAL B 1 230 ? 9.477 -18.797 -3.619 1 97.25 230 VAL B CA 1
ATOM 4188 C C . VAL B 1 230 ? 10.469 -18.266 -2.584 1 97.25 230 VAL B C 1
ATOM 4190 O O . VAL B 1 230 ? 10.148 -17.375 -1.804 1 97.25 230 VAL B O 1
ATOM 4193 N N . GLN B 1 231 ? 11.625 -18.828 -2.596 1 97.81 231 GLN B N 1
ATOM 4194 C CA . GLN B 1 231 ? 12.672 -18.359 -1.693 1 97.81 231 GLN B CA 1
ATOM 4195 C C . GLN B 1 231 ? 13.062 -16.922 -2.002 1 97.81 231 GLN B C 1
ATOM 4197 O O . GLN B 1 231 ? 13.242 -16.109 -1.089 1 97.81 231 GLN B O 1
ATOM 4202 N N . LYS B 1 232 ? 13.203 -16.609 -3.223 1 97.94 232 LYS B N 1
ATOM 4203 C CA . LYS B 1 232 ? 13.508 -15.242 -3.627 1 97.94 232 LYS B CA 1
ATOM 4204 C C . LYS B 1 232 ? 12.398 -14.289 -3.203 1 97.94 232 LYS B C 1
ATOM 4206 O O . LYS B 1 232 ? 12.664 -13.195 -2.701 1 97.94 232 LYS B O 1
ATOM 4211 N N . TYR B 1 233 ? 11.172 -14.727 -3.441 1 98.19 233 TYR B N 1
ATOM 4212 C CA . TYR B 1 233 ? 10.023 -13.945 -3 1 98.19 233 TYR B CA 1
ATOM 4213 C C . TYR B 1 233 ? 10.102 -13.656 -1.507 1 98.19 233 TYR B C 1
ATOM 4215 O O . TYR B 1 233 ? 9.977 -12.5 -1.087 1 98.19 233 TYR B O 1
ATOM 4223 N N . ALA B 1 234 ? 10.305 -14.703 -0.771 1 97.75 234 ALA B N 1
ATOM 4224 C CA . ALA B 1 234 ? 10.375 -14.578 0.682 1 97.75 234 ALA B CA 1
ATOM 4225 C C . ALA B 1 234 ? 11.508 -13.641 1.095 1 97.75 234 ALA B C 1
ATOM 4227 O O . ALA B 1 234 ? 11.359 -12.844 2.027 1 97.75 234 ALA B O 1
ATOM 4228 N N . ASN B 1 235 ? 12.602 -13.688 0.421 1 97.69 235 ASN B N 1
ATOM 4229 C CA . ASN B 1 235 ? 13.75 -12.836 0.718 1 97.69 235 ASN B CA 1
ATOM 4230 C C . ASN B 1 235 ? 13.422 -11.359 0.503 1 97.69 235 ASN B C 1
ATOM 4232 O O . ASN B 1 235 ? 13.812 -10.516 1.307 1 97.69 235 ASN B O 1
ATOM 4236 N N . HIS B 1 236 ? 12.734 -11.078 -0.525 1 97.88 236 HIS B N 1
ATOM 4237 C CA . HIS B 1 236 ? 12.359 -9.703 -0.806 1 97.88 236 HIS B CA 1
ATOM 4238 C C . HIS B 1 236 ? 11.391 -9.172 0.245 1 97.88 236 HIS B C 1
ATOM 4240 O O . HIS B 1 236 ? 11.484 -8.008 0.655 1 97.88 236 HIS B O 1
ATOM 4246 N N . ILE B 1 237 ? 10.445 -10 0.68 1 97.56 237 ILE B N 1
ATOM 4247 C CA . ILE B 1 237 ? 9.453 -9.594 1.671 1 97.56 237 ILE B CA 1
ATOM 4248 C C . ILE B 1 237 ? 10.133 -9.414 3.031 1 97.56 237 ILE B C 1
ATOM 4250 O O . ILE B 1 237 ? 9.758 -8.539 3.805 1 97.56 237 ILE B O 1
ATOM 4254 N N . SER B 1 238 ? 11.117 -10.219 3.309 1 97.06 238 SER B N 1
ATOM 4255 C CA . SER B 1 238 ? 11.727 -10.289 4.633 1 97.06 238 SER B CA 1
ATOM 4256 C C . SER B 1 238 ? 12.484 -9.008 4.965 1 97.06 238 SER B C 1
ATOM 4258 O O . SER B 1 238 ? 12.75 -8.719 6.133 1 97.06 238 SER B O 1
ATOM 4260 N N . VAL B 1 239 ? 12.844 -8.172 4 1 96.62 239 VAL B N 1
ATOM 4261 C CA . VAL B 1 239 ? 13.617 -6.945 4.184 1 96.62 239 VAL B CA 1
ATOM 4262 C C . VAL B 1 239 ? 12.719 -5.855 4.77 1 96.62 239 VAL B C 1
ATOM 4264 O O . VAL B 1 239 ? 13.188 -4.984 5.5 1 96.62 239 VAL B O 1
ATOM 4267 N N . LEU B 1 240 ? 11.43 -5.902 4.59 1 96.81 240 LEU B N 1
ATOM 4268 C CA . LEU B 1 240 ? 10.508 -4.816 4.895 1 96.81 240 LEU B CA 1
ATOM 4269 C C . LEU B 1 240 ? 10.367 -4.633 6.402 1 96.81 240 LEU B C 1
ATOM 4271 O O . LEU B 1 240 ? 10.484 -3.514 6.91 1 96.81 240 LEU B O 1
ATOM 4275 N N . GLY B 1 241 ? 10.18 -5.742 7.129 1 96.62 241 GLY B N 1
ATOM 4276 C CA . GLY B 1 241 ? 9.93 -5.684 8.562 1 96.62 241 GLY B CA 1
ATOM 4277 C C . GLY B 1 241 ? 11.023 -4.961 9.328 1 96.62 241 GLY B C 1
ATOM 4278 O O . GLY B 1 241 ? 10.773 -3.928 9.953 1 96.62 241 GLY B O 1
ATOM 4279 N N . PRO B 1 242 ? 12.258 -5.406 9.273 1 97.94 242 PRO B N 1
ATOM 4280 C CA . PRO B 1 242 ? 13.375 -4.793 10.008 1 97.94 242 PRO B CA 1
ATOM 4281 C C . PRO B 1 242 ? 13.617 -3.34 9.602 1 97.94 242 PRO B C 1
ATOM 4283 O O . PRO B 1 242 ? 13.906 -2.5 10.461 1 97.94 242 PRO B O 1
ATOM 4286 N N . LYS B 1 243 ? 13.484 -3.033 8.336 1 97.81 243 LYS B N 1
ATOM 4287 C CA . LYS B 1 243 ? 13.703 -1.666 7.871 1 97.81 243 LYS B CA 1
ATOM 4288 C C . LYS B 1 243 ? 12.609 -0.731 8.391 1 97.81 243 LYS B C 1
ATOM 4290 O O . LYS B 1 243 ? 12.883 0.428 8.711 1 97.81 243 LYS B O 1
ATOM 4295 N N . MET B 1 244 ? 11.43 -1.241 8.453 1 97.12 244 MET B N 1
ATOM 4296 C CA . MET B 1 244 ? 10.328 -0.448 9 1 97.12 244 MET B CA 1
ATOM 4297 C C . MET B 1 244 ? 10.547 -0.173 10.484 1 97.12 244 MET B C 1
ATOM 4299 O O . MET B 1 244 ? 10.242 0.92 10.969 1 97.12 244 MET B O 1
ATOM 4303 N N . ILE B 1 245 ? 11.039 -1.161 11.18 1 97.94 245 ILE B N 1
ATOM 4304 C CA . ILE B 1 245 ? 11.32 -0.986 12.602 1 97.94 245 ILE B CA 1
ATOM 4305 C C . ILE B 1 245 ? 12.375 0.1 12.789 1 97.94 245 ILE B C 1
ATOM 4307 O O . ILE B 1 245 ? 12.234 0.974 13.648 1 97.94 245 ILE B O 1
ATOM 4311 N N . GLN B 1 246 ? 13.422 0.062 11.953 1 97.75 246 GLN B N 1
ATOM 4312 C CA . GLN B 1 246 ? 14.477 1.065 12.016 1 97.75 246 GLN B CA 1
ATOM 4313 C C . GLN B 1 246 ? 13.922 2.463 11.75 1 97.75 246 GLN B C 1
ATOM 4315 O O . GLN B 1 246 ? 14.281 3.418 12.445 1 97.75 246 GLN B O 1
ATOM 4320 N N . SER B 1 247 ? 13.102 2.59 10.758 1 97.31 247 SER B N 1
ATOM 4321 C CA . SER B 1 247 ? 12.477 3.865 10.43 1 97.31 247 SER B CA 1
ATOM 4322 C C . SER B 1 247 ? 11.602 4.367 11.586 1 97.31 247 SER B C 1
ATOM 4324 O O . SER B 1 247 ? 11.617 5.555 11.898 1 97.31 247 SER B O 1
ATOM 4326 N N . CYS B 1 248 ? 10.875 3.479 12.227 1 96.25 248 CYS B N 1
ATOM 4327 C CA . CYS B 1 248 ? 9.992 3.836 13.336 1 96.25 248 CYS B CA 1
ATOM 4328 C C . CYS B 1 248 ? 10.797 4.285 14.555 1 96.25 248 CYS B C 1
ATOM 4330 O O . CYS B 1 248 ? 10.367 5.164 15.297 1 96.25 248 CYS B O 1
ATOM 4332 N N . ASP B 1 249 ? 11.953 3.65 14.734 1 97.5 249 ASP B N 1
ATOM 4333 C CA . ASP B 1 249 ? 12.82 4.051 15.836 1 97.5 249 ASP B CA 1
ATOM 4334 C C . ASP B 1 249 ? 13.266 5.508 15.688 1 97.5 249 ASP B C 1
ATOM 4336 O O . ASP B 1 249 ? 13.273 6.262 16.656 1 97.5 249 ASP B O 1
ATOM 4340 N N . LYS B 1 250 ? 13.617 5.902 14.492 1 97.12 250 LYS B N 1
ATOM 4341 C CA . LYS B 1 250 ? 13.984 7.285 14.219 1 97.12 250 LYS B CA 1
ATOM 4342 C C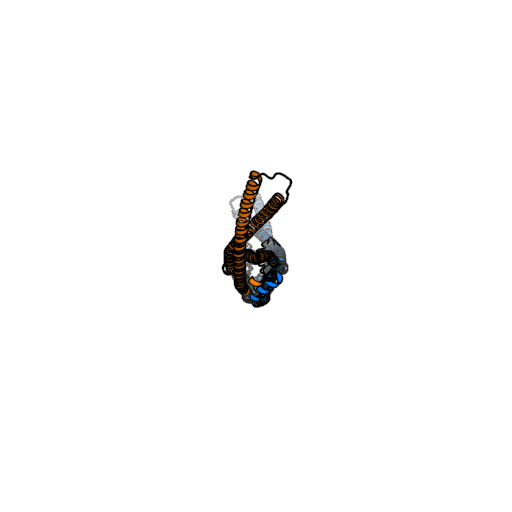 . LYS B 1 250 ? 12.812 8.227 14.461 1 97.12 250 LYS B C 1
ATOM 4344 O O . LYS B 1 250 ? 12.984 9.312 15.023 1 97.12 250 LYS B O 1
ATOM 4349 N N . LEU B 1 251 ? 11.672 7.809 14.016 1 96.75 251 LEU B N 1
ATOM 4350 C CA . LEU B 1 251 ? 10.469 8.609 14.195 1 96.75 251 LEU B CA 1
ATOM 4351 C C . LEU B 1 251 ? 10.156 8.789 15.68 1 96.75 251 LEU B C 1
ATOM 4353 O O . LEU B 1 251 ? 9.852 9.898 16.125 1 96.75 251 LEU B O 1
ATOM 4357 N N . ASN B 1 252 ? 10.273 7.695 16.438 1 97.06 252 ASN B N 1
ATOM 4358 C CA . ASN B 1 252 ? 10.016 7.754 17.875 1 97.06 252 ASN B CA 1
ATOM 4359 C C . ASN B 1 252 ? 11 8.672 18.578 1 97.06 252 ASN B C 1
ATOM 4361 O O . ASN B 1 252 ? 10.641 9.359 19.547 1 97.06 252 ASN B O 1
ATOM 4365 N N . GLU B 1 253 ? 12.203 8.656 18.125 1 97.62 253 GLU B N 1
ATOM 4366 C CA . GLU B 1 253 ? 13.203 9.562 18.672 1 97.62 253 GLU B CA 1
ATOM 4367 C C . GLU B 1 253 ? 12.812 11.023 18.438 1 97.62 253 GLU B C 1
ATOM 4369 O O . GLU B 1 253 ? 12.938 11.859 19.328 1 97.62 253 GLU B O 1
ATOM 4374 N N . ALA B 1 254 ? 12.398 11.328 17.234 1 97.06 254 ALA B N 1
ATOM 4375 C CA . ALA B 1 254 ? 11.961 12.68 16.906 1 97.06 254 ALA B CA 1
ATOM 4376 C C . ALA B 1 254 ? 10.758 13.094 17.75 1 97.06 254 ALA B C 1
ATOM 4378 O O . ALA B 1 254 ? 10.688 14.219 18.234 1 97.06 254 ALA B O 1
ATOM 4379 N N . VAL B 1 255 ? 9.805 12.141 17.953 1 97.06 255 VAL B N 1
ATOM 4380 C CA . VAL B 1 255 ? 8.602 12.398 18.75 1 97.06 255 VAL B CA 1
ATOM 4381 C C . VAL B 1 255 ? 8.984 12.734 20.188 1 97.06 255 VAL B C 1
ATOM 4383 O O . VAL B 1 255 ? 8.406 13.633 20.797 1 97.06 255 VAL B O 1
ATOM 4386 N N . SER B 1 256 ? 9.969 12.078 20.688 1 97.31 256 SER B N 1
ATOM 4387 C CA . SER B 1 256 ? 10.391 12.258 22.078 1 97.31 256 SER B CA 1
ATOM 4388 C C . SER B 1 256 ? 11.078 13.602 22.281 1 97.31 256 SER B C 1
ATOM 4390 O O . SER B 1 256 ? 11.203 14.078 23.406 1 97.31 256 SER B O 1
ATOM 4392 N N . LYS B 1 257 ? 11.492 14.305 21.203 1 96.94 257 LYS B N 1
ATOM 4393 C CA . LYS B 1 257 ? 12.25 15.547 21.281 1 96.94 257 LYS B CA 1
ATOM 4394 C C . LYS B 1 257 ? 11.336 16.766 21.156 1 96.94 257 LYS B C 1
ATOM 4396 O O . LYS B 1 257 ? 11.797 17.906 21.234 1 96.94 257 LYS B O 1
ATOM 4401 N N . ILE B 1 258 ? 10.055 16.531 20.891 1 97.5 258 ILE B N 1
ATOM 4402 C CA . ILE B 1 258 ? 9.125 17.641 20.75 1 97.5 258 ILE B CA 1
ATOM 4403 C C . ILE B 1 258 ? 9.086 18.453 22.047 1 97.5 258 ILE B C 1
ATOM 4405 O O . ILE B 1 258 ? 8.945 17.906 23.141 1 97.5 258 ILE B O 1
ATOM 4409 N N . ASP B 1 259 ? 9.336 19.719 21.922 1 97.88 259 ASP B N 1
ATOM 4410 C CA . ASP B 1 259 ? 9.344 20.656 23.047 1 97.88 259 ASP B CA 1
ATOM 4411 C C . ASP B 1 259 ? 8.367 21.812 22.797 1 97.88 259 ASP B C 1
ATOM 4413 O O . ASP B 1 259 ? 8.727 22.828 22.203 1 97.88 259 ASP B O 1
ATOM 4417 N N . VAL B 1 260 ? 7.203 21.734 23.422 1 96.44 260 VAL B N 1
ATOM 4418 C CA . VAL B 1 260 ? 6.121 22.688 23.172 1 96.44 260 VAL B CA 1
ATOM 4419 C C . VAL B 1 260 ? 6.547 24.078 23.641 1 96.44 260 VAL B C 1
ATOM 4421 O O . VAL B 1 260 ? 6.398 25.047 22.906 1 96.44 260 VAL B O 1
ATOM 4424 N N . GLU B 1 261 ? 7.129 24.125 24.828 1 96.5 261 GLU B N 1
ATOM 4425 C CA . GLU B 1 261 ? 7.57 25.406 25.359 1 96.5 261 GLU B CA 1
ATOM 4426 C C . GLU B 1 261 ? 8.672 26.016 24.5 1 96.5 261 GLU B C 1
ATOM 4428 O O . GLU B 1 261 ? 8.672 27.219 24.234 1 96.5 261 GLU B O 1
ATOM 4433 N N . GLY B 1 262 ? 9.602 25.188 24.125 1 96.88 262 GLY B N 1
ATOM 4434 C CA . GLY B 1 262 ? 10.664 25.641 23.25 1 96.88 262 GLY B CA 1
ATOM 4435 C C . GLY B 1 262 ? 10.156 26.156 21.906 1 96.88 262 GLY B C 1
ATOM 4436 O O . GLY B 1 262 ? 10.688 27.125 21.375 1 96.88 262 GLY B O 1
ATOM 4437 N N . ASP B 1 263 ? 9.109 25.594 21.422 1 97.19 263 ASP B N 1
ATOM 4438 C CA . ASP B 1 263 ? 8.539 26 20.141 1 97.19 263 ASP B CA 1
ATOM 4439 C C . ASP B 1 263 ? 7.898 27.375 20.234 1 97.19 263 ASP B C 1
ATOM 4441 O O . ASP B 1 263 ? 7.973 28.172 19.297 1 97.19 263 ASP B O 1
ATOM 4445 N N . ILE B 1 264 ? 7.301 27.594 21.359 1 96.69 264 ILE B N 1
ATOM 4446 C CA . ILE B 1 264 ? 6.715 28.906 21.578 1 96.69 264 ILE B CA 1
ATOM 4447 C C . ILE B 1 264 ? 7.82 29.969 21.594 1 96.69 264 ILE B C 1
ATOM 4449 O O . ILE B 1 264 ? 7.684 31.031 20.984 1 96.69 264 ILE B O 1
ATOM 4453 N N . GLN B 1 265 ? 8.922 29.656 22.219 1 97 265 GLN B N 1
ATOM 4454 C CA . GLN B 1 265 ? 10.039 30.594 22.297 1 97 265 GLN B CA 1
ATOM 4455 C C . GLN B 1 265 ? 10.656 30.844 20.922 1 97 265 GLN B C 1
ATOM 4457 O O . GLN B 1 265 ? 11.047 31.969 20.609 1 97 265 GLN B O 1
ATOM 4462 N N . VAL B 1 266 ? 10.719 29.828 20.172 1 95.88 266 VAL B N 1
ATOM 4463 C CA . VAL B 1 266 ? 11.258 29.953 18.828 1 95.88 266 VAL B CA 1
ATOM 4464 C C . VAL B 1 266 ? 10.344 30.859 17.984 1 95.88 266 VAL B C 1
ATOM 4466 O O . VAL B 1 266 ? 10.82 31.672 17.203 1 95.88 266 VAL B O 1
ATOM 4469 N N . ALA B 1 267 ? 9.031 30.688 18.156 1 94.75 267 ALA B N 1
ATOM 4470 C CA . ALA B 1 267 ? 8.07 31.531 17.438 1 94.75 267 ALA B CA 1
ATOM 4471 C C . ALA B 1 267 ? 8.219 33 17.828 1 94.75 267 ALA B C 1
ATOM 4473 O O . ALA B 1 267 ? 8.188 33.875 16.969 1 94.75 267 ALA B O 1
ATOM 4474 N N . ILE B 1 268 ? 8.414 33.219 19.094 1 96.19 268 ILE B N 1
ATOM 4475 C CA . ILE B 1 268 ? 8.562 34.562 19.594 1 96.19 268 ILE B CA 1
ATOM 4476 C C . ILE B 1 268 ? 9.852 35.188 19.047 1 96.19 268 ILE B C 1
ATOM 4478 O O . ILE B 1 268 ? 9.852 36.312 18.594 1 96.19 268 ILE B O 1
ATOM 4482 N N . LYS B 1 269 ? 10.938 34.5 19.016 1 94.81 269 LYS B N 1
ATOM 4483 C CA . LYS B 1 269 ? 12.242 34.969 18.547 1 94.81 269 LYS B CA 1
ATOM 4484 C C . LYS B 1 269 ? 12.211 35.25 17.047 1 94.81 269 LYS B C 1
ATOM 4486 O O . LYS B 1 269 ? 12.859 36.188 16.578 1 94.81 269 LYS B O 1
ATOM 4491 N N . SER B 1 270 ? 11.469 34.5 16.375 1 93.88 270 SER B N 1
ATOM 4492 C CA . SER B 1 270 ? 11.469 34.594 14.922 1 93.88 270 SER B CA 1
ATOM 4493 C C . SER B 1 270 ? 10.484 35.656 14.43 1 93.88 270 SER B C 1
ATOM 4495 O O . SER B 1 270 ? 10.75 36.344 13.445 1 93.88 270 SER B O 1
ATOM 4497 N N . LYS B 1 271 ? 9.281 35.719 15.164 1 92.06 271 LYS B N 1
ATOM 4498 C CA . LYS B 1 271 ? 8.211 36.562 14.602 1 92.06 271 LYS B CA 1
ATOM 4499 C C . LYS B 1 271 ? 7.879 37.719 15.523 1 92.06 271 LYS B C 1
ATOM 4501 O O . LYS B 1 271 ? 7.066 38.562 15.172 1 92.06 271 LYS B O 1
ATOM 4506 N N . GLY B 1 272 ? 8.438 37.75 16.672 1 92.44 272 GLY B N 1
ATOM 4507 C CA . GLY B 1 272 ? 8.164 38.812 17.625 1 92.44 272 GLY B CA 1
ATOM 4508 C C . GLY B 1 272 ? 8.477 40.188 17.078 1 92.44 272 GLY B C 1
ATOM 4509 O O . GLY B 1 272 ? 9.43 40.375 16.312 1 92.44 272 GLY B O 1
ATOM 4510 N N . THR B 1 273 ? 7.711 41.156 17.391 1 91.31 273 THR B N 1
ATOM 4511 C CA . THR B 1 273 ? 7.883 42.5 16.891 1 91.31 273 THR B CA 1
ATOM 4512 C C . THR B 1 273 ? 8.445 43.406 17.984 1 91.31 273 THR B C 1
ATOM 4514 O O . THR B 1 273 ? 8.789 44.562 17.734 1 91.31 273 THR B O 1
ATOM 4517 N N . GLY B 1 274 ? 8.469 42.969 19.281 1 86.56 274 GLY B N 1
ATOM 4518 C CA . GLY B 1 274 ? 9.07 43.75 20.344 1 86.56 274 GLY B CA 1
ATOM 4519 C C . GLY B 1 274 ? 8.133 44 21.516 1 86.56 274 GLY B C 1
ATOM 4520 O O . GLY B 1 274 ? 6.973 43.562 21.484 1 86.56 274 GLY B O 1
ATOM 4521 N N . PRO B 1 275 ? 8.594 44.625 22.625 1 86.62 275 PRO B N 1
ATOM 4522 C CA . PRO B 1 275 ? 7.801 44.844 23.828 1 86.62 275 PRO B CA 1
ATOM 4523 C C . PRO B 1 275 ? 6.863 46.062 23.688 1 86.62 275 PRO B C 1
ATOM 4525 O O . PRO B 1 275 ? 6.914 46.781 22.688 1 86.62 275 PRO B O 1
ATOM 4528 N N . ASN B 1 276 ? 5.898 46.094 24.609 1 83.12 276 ASN B N 1
ATOM 4529 C CA . ASN B 1 276 ? 4.977 47.219 24.641 1 83.12 276 ASN B CA 1
ATOM 4530 C C . ASN B 1 276 ? 5.672 48.5 25.094 1 83.12 276 ASN B C 1
ATOM 4532 O O . ASN B 1 276 ? 6.34 48.531 26.125 1 83.12 276 ASN B O 1
ATOM 4536 N N . TYR B 1 277 ? 5.625 49.625 24.203 1 74.88 277 TYR B N 1
ATOM 4537 C CA . TYR B 1 277 ? 6.047 50.969 24.625 1 74.88 277 TYR B CA 1
ATOM 4538 C C . TYR B 1 277 ? 4.852 51.906 24.75 1 74.88 277 TYR B C 1
ATOM 4540 O O . TYR B 1 277 ? 4.156 52.156 23.766 1 74.88 277 TYR B O 1
ATOM 4548 N N . SER B 1 278 ? 4.234 51.875 25.891 1 67.94 278 SER B N 1
ATOM 4549 C CA . SER B 1 278 ? 3.029 52.688 26.094 1 67.94 278 SER B CA 1
ATOM 4550 C C . SER B 1 278 ? 3.273 54.156 25.766 1 67.94 278 SER B C 1
ATOM 4552 O O . SER B 1 278 ? 4.254 54.75 26.219 1 67.94 278 SER B O 1
ATOM 4554 N N . GLU B 1 279 ? 2.742 54.625 24.609 1 64.06 279 GLU B N 1
ATOM 4555 C CA . GLU B 1 279 ? 2.826 56.062 24.344 1 64.06 279 GLU B CA 1
ATOM 4556 C C . GLU B 1 279 ? 1.665 56.812 24.984 1 64.06 279 GLU B C 1
ATOM 4558 O O . GLU B 1 279 ? 0.505 56.438 24.828 1 64.06 279 GLU B O 1
ATOM 4563 N N . GLN B 1 280 ? 1.838 57.5 26.094 1 61.38 280 GLN B N 1
ATOM 4564 C CA . GLN B 1 280 ? 0.795 58.312 26.703 1 61.38 280 GLN B CA 1
ATOM 4565 C C . GLN B 1 280 ? 0.521 59.562 25.875 1 61.38 280 GLN B C 1
ATOM 4567 O O . GLN B 1 280 ? 1.452 60.219 25.391 1 61.38 280 GLN B O 1
ATOM 4572 N N . PHE B 1 281 ? -0.687 59.625 25.469 1 60.19 281 PHE B N 1
ATOM 4573 C CA . PHE B 1 281 ? -1.071 60.844 24.797 1 60.19 281 PHE B CA 1
ATOM 4574 C C . PHE B 1 281 ? -1.486 61.906 25.797 1 60.19 281 PHE B C 1
ATOM 4576 O O . PHE B 1 281 ? -2.447 61.719 26.547 1 60.19 281 PHE B O 1
ATOM 4583 N N . LEU B 1 282 ? -0.573 62.812 26.078 1 61.47 282 LEU B N 1
ATOM 4584 C CA . LEU B 1 282 ? -0.896 63.938 26.953 1 61.47 282 LEU B CA 1
ATOM 4585 C C . LEU B 1 282 ? -1.544 65.062 26.156 1 61.47 282 LEU B C 1
ATOM 4587 O O . LEU B 1 282 ? -1.229 65.25 24.984 1 61.47 282 LEU B O 1
ATOM 4591 N N . PRO B 1 283 ? -2.682 65.625 26.688 1 62.22 283 PRO B N 1
ATOM 4592 C CA . PRO B 1 283 ? -3.309 66.75 26.047 1 62.22 283 PRO B CA 1
ATOM 4593 C C . PRO B 1 283 ? -2.324 67.875 25.781 1 62.22 283 PRO B C 1
ATOM 4595 O O . PRO B 1 283 ? -1.442 68.125 26.609 1 62.22 283 PRO B O 1
ATOM 4598 N N . ASP B 1 284 ? -2.088 68.312 24.562 1 60.47 284 ASP B N 1
ATOM 4599 C CA . ASP B 1 284 ? -1.357 69.5 24.266 1 60.47 284 ASP B CA 1
ATOM 4600 C C . ASP B 1 284 ? -2.301 70.688 24.188 1 60.47 284 ASP B C 1
ATOM 4602 O O . ASP B 1 284 ? -3.215 70.75 23.359 1 60.47 284 ASP B O 1
ATOM 4606 N N . PHE B 1 285 ? -2.439 71.438 25.297 1 53.16 285 PHE B N 1
ATOM 4607 C CA . PHE B 1 285 ? -3.262 72.625 25.281 1 53.16 285 PHE B CA 1
ATOM 4608 C C . PHE B 1 285 ? -2.492 73.812 24.703 1 53.16 285 PHE B C 1
ATOM 4610 O O . PHE B 1 285 ? -1.281 73.938 24.906 1 53.16 285 PHE B O 1
ATOM 4617 N N . TYR B 1 286 ? -2.988 74.375 23.625 1 50.34 286 TYR B N 1
ATOM 4618 C CA . TYR B 1 286 ? -2.438 75.688 23.234 1 50.34 286 TYR B CA 1
ATOM 4619 C C . TYR B 1 286 ? -2.584 76.688 24.344 1 50.34 286 TYR B C 1
ATOM 4621 O O . TYR B 1 286 ? -3.697 77 24.797 1 50.34 286 TYR B O 1
ATOM 4629 N N . VAL B 1 287 ? -1.782 76.875 25.25 1 46.16 287 VAL B N 1
ATOM 4630 C CA . VAL B 1 287 ? -1.797 78 26.219 1 46.16 287 VAL B CA 1
ATOM 4631 C C . VAL B 1 287 ? -1.561 79.312 25.5 1 46.16 287 VAL B C 1
ATOM 4633 O O . VAL B 1 287 ? -0.578 79.438 24.781 1 46.16 287 VAL B O 1
ATOM 4636 N N . CYS B 1 288 ? -2.523 80.062 25.125 1 41.16 288 CYS B N 1
ATOM 4637 C CA . CYS B 1 288 ? -2.357 81.5 24.875 1 41.16 288 CYS B CA 1
ATOM 4638 C C . CYS B 1 288 ? -1.495 82.188 25.953 1 41.16 288 CYS B C 1
ATOM 4640 O O . CYS B 1 288 ? -1.895 82.25 27.109 1 41.16 288 CYS B O 1
ATOM 4642 N N . ILE B 1 289 ? -0.306 82.062 26.031 1 35.72 289 ILE B N 1
ATOM 4643 C CA . ILE B 1 289 ? 0.572 82.875 26.844 1 35.72 289 ILE B CA 1
ATOM 4644 C C . ILE B 1 289 ? 0.262 84.375 26.609 1 35.72 289 ILE B C 1
ATOM 4646 O O . ILE B 1 289 ? 0.517 84.875 25.531 1 35.72 289 ILE B O 1
ATOM 4650 N N . LEU B 1 290 ? -0.869 84.938 26.922 1 32.06 290 LEU B N 1
ATOM 4651 C CA . LEU B 1 290 ? -0.863 86.375 27.188 1 32.06 290 LEU B CA 1
ATOM 4652 C C . LEU B 1 290 ? 0.265 86.75 28.141 1 32.06 290 LEU B C 1
ATOM 4654 O O . LEU B 1 290 ? 0.247 86.375 29.312 1 32.06 290 LEU B O 1
ATOM 4658 N N . ALA B 1 291 ? 1.501 86.5 27.797 1 33.78 291 ALA B N 1
ATOM 4659 C CA . ALA B 1 291 ? 2.422 87.438 28.438 1 33.78 291 ALA B CA 1
ATOM 4660 C C . ALA B 1 291 ? 2.135 88.875 28 1 33.78 291 ALA B C 1
ATOM 4662 O O . ALA B 1 291 ? 1.839 89.125 26.828 1 33.78 291 ALA B O 1
#

Nearest PDB structures (foldseek):
  7aan-assembly1_B  TM=8.752E-01  e=4.527E-12  Homo sapiens
  7aal-assembly1_B  TM=8.806E-01  e=6.955E-12  Homo sapiens
  2v0o-assembly2_C  TM=6.923E-01  e=3.695E-11  Homo sapiens
  5i7d-assembly1_A  TM=5.318E-01  e=1.961E-06  Homo sapiens
  4nqi-assembly2_C  TM=4.240E-01  e=1.246E-04  Dictyostelium discoideum

Secondary structure (DSSP, 8-state):
---GGGTB-STTHHHHHHHHHHHHHHHHHHHHHHHHHHHHHHHHHHHHHHHHHHHHHHHTTT--SHHHHHHHHHHHHHHHHHHHHHHHHHHIIIIIIHHHHHHHHHHHHHHHHHHHHHHHHHHHHHHHHHHHHHHHHHHHHHHHHHHHHHHHHHHHHH-SSS---HHHHHHHHHHHHHHHHHHHHHHHHHHHHHHHHHHHHHHHHHHHHHHHHHHHHHHHHHHHHHHHHHHHHHHHHHTHHHHHHHHHHHHHHHHHT--HHHHHHHHHHHH--B-----------------/---GGGTB-STTHHHHHHHHHHHHHHHHHHHHHHHHHHHHHHHHHHHHHHHHHHHHHHHTTT--SHHHHHHHHHHHHHHHHHHHHHHHHHHIIIIIIHHHHHHHHHHHHHHHHHHHHHHHHHHHHHHHHHHHHHHHHHHHHHHHHHHHHHHHHHHHHH-SSS---HHHHHHHHHHHHHHHHHHHHHHHHHHHHHHHHHHHHHHHHHHHHHHHHHHHHHHHHHHHHHHHHHHHHHHHHHTHHHHHHHHHHHHHHHHHT--HHHHHHHHHHHH--B-----------------

Radius of gyration: 54.45 Å; Cα contacts (8 Å, |Δi|>4): 644; chains: 2; bounding box: 40×201×98 Å

Organism: Limulus polyphemus (NCBI:txid6850)

pLDDT: mean 91.85, std 11.65, range [32.06, 98.88]

Sequence (582 aa):
MESFKDSFWGPNGFEELRKLVKQGGDFSKEIACILHERSELESHYAKNLNKLASKVSKATRDALGTTAQTWQEIASAMEYEAELHRCLASGLEEDVVKSLKLLFDGQHKIRKQVELIVDRTSKSLTDHHNEKAKAQKQSYSCTKENERLKEQSLESRSSKGKLVTDKDINKLENKRKKAEEAMIKADLEYYTSCVKAERVRQEWESAIYQASTQFQQLEEKRLAHMQELVQKYANHISVLGPKMIQSCDKLNEAVSKIDVEGDIQVAIKSKGTGPNYSEQFLPDFYVCILAMESFKDSFWGPNGFEELRKLVKQGGDFSKEIACILHERSELESHYAKNLNKLASKVSKATRDALGTTAQTWQEIASAMEYEAELHRCLASGLEEDVVKSLKLLFDGQHKIRKQVELIVDRTSKSLTDHHNEKAKAQKQSYSCTKENERLKEQSLESRSSKGKLVTDKDINKLENKRKKAEEAMIKADLEYYTSCVKAERVRQEWESAIYQASTQFQQLEEKRLAHMQELVQKYANHISVLGPKMIQSCDKLNEAVSKIDVEGDIQVAIKSKGTGPNYSEQFLPDFYVCILA

Foldseek 3Di:
DDALLRPQDDPCRLVVLLVVLVVLLVVLVVVLVVLLVVLVVLLVQLVVLLVVLVVLCVVLVPADALVSVLSPLVSVLSNLLSVLSNVLSVLSVPQFSVLSVVLSVVSVVVSVVLVVLLVVLVVVLVVLVVQLVVLVVQLVVLVVQLVVLVVVLVVVVVPPPDCCDPVNNVVSVVSNVVSVVSNVVSVVSNVVSVVVSVVSVVVSSVSSSVSSNVSRVSSVVSVVVVVVSVVSSCVSVVVNVVVSVVSVVVSVVSVVPGDPVVSVVVCCVVPPPDDDDDDDDDDDDPPPPPD/DDALLRPQDDPCRLVVLLVVLVVLLVVLVVVLVVLLVVLVVLLVQLVVLLVVLVVLCVVLVPADALVSVLSPLVSVLSNLLSVLSNVLSVLSVPQFSVLSVVLSVVSVVVSVVLVVLLVVLVVVLVVLVVQLVVLVVQLVVLVVQLVVLVVVLVVVVVPVPDCCDPVNNVVSVVSNVVSVVSNVVSVVSNVVSVVVSVVSVVVSSVSSSVSRNVSRVSSVVSVVVVVVSVVSSCVSVVVNVVVSVVSVVVSVVSVVPGDPVVSVVVCCVVPPPDDDDDDDDDDDDPPPPPD

Solvent-accessible surface area (backbone atoms only — not comparable to full-atom values): 29271 Å² total; per-residue (Å²): 132,86,49,52,57,52,24,37,22,69,100,57,10,60,60,45,50,50,49,52,54,49,51,53,40,51,46,41,46,51,50,25,52,52,48,42,52,48,20,51,51,30,37,52,50,14,53,55,38,35,51,50,16,50,51,43,40,61,67,33,65,84,48,70,46,39,62,29,49,31,48,40,43,50,17,50,42,35,39,50,52,16,48,54,32,37,48,42,16,51,46,41,39,66,64,33,26,50,51,33,50,52,51,30,53,54,50,51,55,52,51,50,54,47,50,50,55,44,52,53,35,50,51,52,35,53,53,33,47,51,49,26,52,52,28,45,53,48,22,51,53,28,45,52,50,30,50,54,42,50,52,51,54,53,50,61,70,68,48,86,78,66,88,73,46,72,66,55,52,52,51,50,50,50,51,38,52,51,29,47,50,47,22,53,51,27,44,51,49,24,53,51,31,43,55,49,33,49,53,39,44,54,50,33,51,51,40,49,41,52,40,28,47,51,50,45,51,51,48,52,49,50,46,51,50,49,52,52,38,52,47,50,51,50,54,57,57,53,54,52,13,61,52,44,43,54,47,39,51,54,43,52,53,37,59,71,59,48,39,63,68,59,28,52,47,49,49,44,73,73,62,43,59,35,54,77,75,86,77,80,81,71,82,80,73,84,71,80,72,81,119,133,86,47,53,57,53,24,37,23,70,101,55,9,60,60,46,50,51,50,51,55,48,50,53,40,50,46,40,45,50,51,25,53,51,47,43,52,47,21,51,50,30,38,52,51,15,53,53,37,34,50,51,16,51,52,44,41,60,66,32,66,85,49,70,46,38,62,28,50,31,47,41,44,49,18,50,42,35,36,51,53,15,48,52,32,36,50,40,16,51,46,40,40,66,66,33,26,50,50,32,51,51,51,30,54,54,51,51,56,54,51,51,55,46,50,50,54,43,52,54,37,49,50,52,36,53,52,31,49,51,49,26,52,52,29,45,52,47,22,51,52,27,45,52,50,29,51,53,43,51,52,50,54,53,50,62,69,67,47,84,78,65,86,74,47,72,68,54,53,52,51,51,51,51,52,36,53,51,28,47,50,47,22,54,52,26,43,50,49,24,53,52,31,43,55,50,32,49,54,39,45,54,51,34,52,52,41,48,41,51,39,28,47,50,50,44,52,51,51,50,50,52,44,50,49,48,52,54,38,52,50,51,52,51,53,56,58,54,53,51,14,62,53,44,43,54,46,41,52,54,44,52,52,40,58,71,59,48,39,63,70,59,27,53,48,49,49,44,75,74,60,43,58,36,55,76,77,85,78,80,79,71,82,80,73,83,71,81,73,81,118